Protein AF-A0A963SB09-F1 (afdb_monomer_lite)

Structure (mmCIF, N/CA/C/O backbone):
data_AF-A0A963SB09-F1
#
_entry.id   AF-A0A963SB09-F1
#
loop_
_atom_site.group_PDB
_atom_site.id
_atom_site.type_symbol
_atom_site.label_atom_id
_atom_site.label_alt_id
_atom_site.label_comp_id
_atom_site.label_asym_id
_atom_site.label_entity_id
_atom_site.label_seq_id
_atom_site.pdbx_PDB_ins_code
_atom_site.Cartn_x
_atom_site.Cartn_y
_atom_site.Cartn_z
_atom_site.occupancy
_atom_site.B_iso_or_equiv
_atom_site.auth_seq_id
_atom_site.auth_comp_id
_atom_site.auth_asym_id
_atom_site.auth_atom_id
_atom_site.pdbx_PDB_model_num
ATOM 1 N N . ALA A 1 1 ? -15.519 -1.818 43.290 1.00 58.97 1 ALA A N 1
ATOM 2 C CA . ALA A 1 1 ? -15.057 -3.223 43.322 1.00 58.97 1 ALA A CA 1
ATOM 3 C C . ALA A 1 1 ? -13.764 -3.371 44.117 1.00 58.97 1 ALA A C 1
ATOM 5 O O . ALA A 1 1 ? -13.797 -4.010 45.151 1.00 58.97 1 ALA A O 1
ATOM 6 N N . ILE A 1 2 ? -12.653 -2.736 43.715 1.00 66.81 2 ILE A N 1
ATOM 7 C CA . ILE A 1 2 ? -11.372 -2.906 44.425 1.00 66.81 2 ILE A CA 1
ATOM 8 C C . ILE A 1 2 ? -11.338 -2.349 45.852 1.00 66.81 2 ILE A C 1
ATOM 10 O O . ILE A 1 2 ? -10.462 -2.767 46.588 1.00 66.81 2 ILE A O 1
ATOM 14 N N . GLY A 1 3 ? -12.242 -1.444 46.251 1.00 62.19 3 GLY A N 1
ATOM 15 C CA . GLY A 1 3 ? -12.252 -0.810 47.581 1.00 62.19 3 GLY A CA 1
ATOM 16 C C . GLY A 1 3 ? -12.541 -1.748 48.763 1.00 62.19 3 GLY A C 1
ATOM 17 O O . GLY A 1 3 ? -12.260 -1.387 49.898 1.00 62.19 3 GLY A O 1
ATOM 18 N N . MET A 1 4 ? -13.065 -2.957 48.523 1.00 67.88 4 MET A N 1
ATOM 19 C CA . MET A 1 4 ? -13.350 -3.961 49.559 1.00 67.88 4 MET A CA 1
ATOM 20 C C . MET A 1 4 ? -13.086 -5.379 49.037 1.00 67.88 4 MET A C 1
ATOM 22 O O . MET A 1 4 ? -13.204 -5.629 47.840 1.00 67.88 4 MET A O 1
ATOM 26 N N . GLY A 1 5 ? -12.761 -6.318 49.932 1.00 62.09 5 GLY A N 1
ATOM 27 C CA . GLY A 1 5 ? -12.819 -7.762 49.649 1.00 62.09 5 GLY A CA 1
ATOM 28 C C . GLY A 1 5 ? -11.658 -8.372 48.852 1.00 62.09 5 GLY A C 1
ATOM 29 O O . GLY A 1 5 ? -11.737 -9.538 48.486 1.00 62.09 5 GLY A O 1
ATOM 30 N N . LEU A 1 6 ? -10.582 -7.624 48.588 1.00 73.31 6 LEU A N 1
ATOM 31 C CA . LEU A 1 6 ? -9.381 -8.129 47.904 1.00 73.31 6 LEU A CA 1
ATOM 32 C C . LEU A 1 6 ? -8.111 -7.698 48.652 1.00 73.31 6 LEU A C 1
ATOM 34 O O . LEU A 1 6 ? -8.047 -6.578 49.149 1.00 73.31 6 LEU A O 1
ATOM 38 N N . ASN A 1 7 ? -7.081 -8.539 48.702 1.00 74.19 7 ASN A N 1
ATOM 39 C CA . ASN A 1 7 ? -5.753 -8.120 49.159 1.00 74.19 7 ASN A CA 1
ATOM 40 C C . ASN A 1 7 ? -4.915 -7.768 47.930 1.00 74.19 7 ASN A C 1
ATOM 42 O O . ASN A 1 7 ? -4.530 -8.654 47.173 1.00 74.19 7 ASN A O 1
ATOM 46 N N . LEU A 1 8 ? -4.681 -6.473 47.711 1.00 78.62 8 LEU A N 1
ATOM 47 C CA . LEU A 1 8 ? -3.949 -5.954 46.554 1.00 78.62 8 LEU A CA 1
ATOM 48 C C . LEU A 1 8 ? -2.686 -5.228 47.022 1.00 78.62 8 LEU A C 1
ATOM 50 O O . LEU A 1 8 ? -2.721 -4.523 48.027 1.00 78.62 8 LEU A O 1
ATOM 54 N N . ASP A 1 9 ? -1.585 -5.393 46.287 1.00 82.44 9 ASP A N 1
ATOM 55 C CA . ASP A 1 9 ? -0.346 -4.642 46.511 1.00 82.44 9 ASP A CA 1
ATOM 56 C C . ASP A 1 9 ? -0.323 -3.402 45.614 1.00 82.44 9 ASP A C 1
ATOM 58 O O . ASP A 1 9 ? 0.076 -3.475 44.451 1.00 82.44 9 ASP A O 1
ATOM 62 N N . VAL A 1 10 ? -0.828 -2.276 46.122 1.00 86.69 10 VAL A N 1
ATOM 63 C CA . VAL A 1 10 ? -0.976 -1.040 45.345 1.00 86.69 10 VAL A CA 1
ATOM 64 C C . VAL A 1 10 ? -0.197 0.076 46.024 1.00 86.69 10 VAL A C 1
ATOM 66 O O . VAL A 1 10 ? -0.412 0.369 47.192 1.00 86.69 10 VAL A O 1
ATOM 69 N N . THR A 1 11 ? 0.707 0.724 45.293 1.00 89.44 11 THR A N 1
ATOM 70 C CA . THR A 1 11 ? 1.487 1.872 45.792 1.00 89.44 11 THR A CA 1
ATOM 71 C C . THR A 1 11 ? 0.850 3.214 45.442 1.00 89.44 11 THR A C 1
ATOM 73 O O . THR A 1 11 ? 1.026 4.190 46.168 1.00 89.44 11 THR A O 1
ATOM 76 N N . HIS A 1 12 ? 0.101 3.264 44.340 1.00 89.88 12 HIS A N 1
ATOM 77 C CA . HIS A 1 12 ? -0.548 4.471 43.853 1.00 89.88 12 HIS A CA 1
ATOM 78 C C . HIS A 1 12 ? -1.942 4.175 43.297 1.00 89.88 12 HIS A C 1
ATOM 80 O O . HIS A 1 12 ? -2.119 3.219 42.538 1.00 89.88 12 HIS A O 1
ATOM 86 N N . VAL A 1 13 ? -2.913 5.025 43.624 1.00 89.50 13 VAL A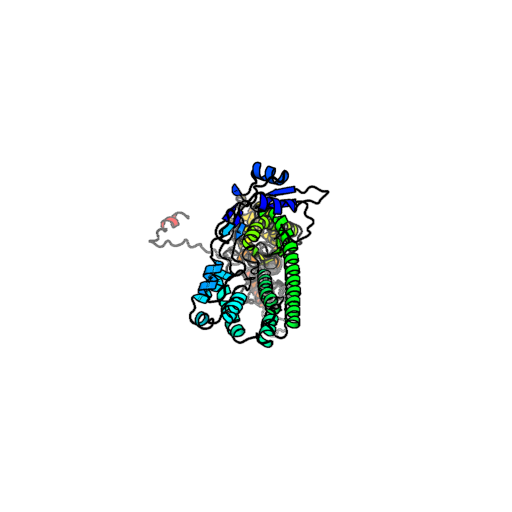 N 1
ATOM 87 C CA . VAL A 1 13 ? -4.273 4.977 43.073 1.00 89.50 13 VAL A CA 1
ATOM 88 C C . VAL A 1 13 ? -4.548 6.240 42.259 1.00 89.50 13 VAL A C 1
ATOM 90 O O . VAL A 1 13 ? -4.596 7.341 42.797 1.00 89.50 13 VAL A O 1
ATOM 93 N N . ALA A 1 14 ? -4.786 6.067 40.958 1.00 88.69 14 ALA A N 1
ATOM 94 C CA . ALA A 1 14 ? -5.146 7.158 40.058 1.00 88.69 14 ALA A CA 1
ATOM 95 C C . ALA A 1 14 ? -6.636 7.099 39.687 1.00 88.69 14 ALA A C 1
ATOM 97 O O . ALA A 1 14 ? -7.104 6.118 39.101 1.00 88.69 14 ALA A O 1
ATOM 98 N N . PHE A 1 15 ? -7.379 8.161 39.989 1.00 86.69 15 PHE A N 1
ATOM 99 C CA . PHE A 1 15 ? -8.785 8.306 39.630 1.00 86.69 15 PHE A CA 1
ATOM 100 C C . PHE A 1 15 ? -8.912 8.802 38.185 1.00 86.69 15 PHE A C 1
ATOM 102 O O . PHE A 1 15 ? -8.412 9.867 37.824 1.00 86.69 15 PHE A O 1
ATOM 109 N N . ALA A 1 16 ? -9.614 8.036 37.345 1.00 82.31 16 ALA A N 1
ATOM 110 C CA . ALA A 1 16 ? -9.947 8.451 35.978 1.00 82.31 16 ALA A CA 1
ATOM 111 C C . ALA A 1 16 ? -11.103 9.468 35.921 1.00 82.31 16 ALA A C 1
ATOM 113 O O . ALA A 1 16 ? -11.292 10.142 34.912 1.00 82.31 16 ALA A O 1
ATOM 114 N N . GLY A 1 17 ? -11.876 9.570 37.001 1.00 84.25 17 GLY A N 1
ATOM 115 C CA . GLY A 1 17 ? -12.938 10.546 37.191 1.00 84.25 17 GLY A CA 1
ATOM 116 C C . GLY A 1 17 ? -13.456 10.486 38.625 1.00 84.25 17 GLY A C 1
ATOM 117 O O . GLY A 1 17 ? -13.373 9.441 39.272 1.00 84.25 17 GLY A O 1
ATOM 118 N N . LEU A 1 18 ? -13.990 11.607 39.109 1.00 86.81 18 LEU A N 1
ATOM 119 C CA . LEU A 1 18 ? -14.517 11.756 40.471 1.00 86.81 18 LEU A CA 1
ATOM 120 C C . LEU A 1 18 ? -16.047 11.711 40.527 1.00 86.81 18 LEU A C 1
ATOM 122 O O . LEU A 1 18 ? -16.639 12.001 41.561 1.00 86.81 18 LEU A O 1
ATOM 126 N N . SER A 1 19 ? -16.688 11.313 39.430 1.00 86.88 19 SER A N 1
ATOM 127 C CA . SER A 1 19 ? -18.138 11.196 39.319 1.00 86.88 19 SER A CA 1
ATOM 128 C C . SER A 1 19 ? -18.542 9.775 38.956 1.00 86.88 19 SER A C 1
ATOM 130 O O . SER A 1 19 ? -17.893 9.123 38.139 1.00 86.88 19 SER A O 1
ATOM 132 N N . LYS A 1 20 ? -19.651 9.309 39.528 1.00 85.44 20 LYS A N 1
ATOM 133 C CA . LYS A 1 20 ? -20.258 8.009 39.245 1.00 85.44 20 LYS A CA 1
ATOM 134 C C . LYS A 1 20 ? -21.736 8.144 38.903 1.00 85.44 20 LYS A C 1
ATOM 136 O O . LYS A 1 20 ? -22.393 9.110 39.283 1.00 85.44 20 LYS A O 1
ATOM 141 N N . PHE A 1 21 ? -22.249 7.160 38.179 1.00 81.19 21 PHE A N 1
ATOM 142 C CA . PHE A 1 21 ? -23.673 7.003 37.925 1.00 81.19 21 PHE A CA 1
ATOM 143 C C . PHE A 1 21 ? -24.242 6.000 38.931 1.00 81.19 21 PHE A C 1
ATOM 145 O O . PHE A 1 21 ? -23.836 4.843 38.932 1.00 81.19 21 PHE A O 1
ATOM 152 N N . ASP A 1 22 ? -25.170 6.440 39.780 1.00 76.88 22 ASP A N 1
ATOM 153 C CA . ASP A 1 22 ? -25.808 5.590 40.803 1.00 76.88 22 ASP A CA 1
ATOM 154 C C . ASP A 1 22 ? -27.119 4.948 40.297 1.00 76.88 22 ASP A C 1
ATOM 156 O O . ASP A 1 22 ? -28.017 4.649 41.077 1.00 76.88 22 ASP A O 1
ATOM 160 N N . GLY A 1 23 ? -27.286 4.797 38.980 1.00 68.44 23 GLY A N 1
ATOM 161 C CA . GLY A 1 23 ? -28.506 4.254 38.364 1.00 68.44 23 GLY A CA 1
ATOM 162 C C . GLY A 1 23 ? -29.555 5.308 37.986 1.00 68.44 23 GLY A C 1
ATOM 163 O O . GLY A 1 23 ? -30.304 5.097 37.039 1.00 68.44 23 GLY A O 1
ATOM 164 N N . VAL A 1 24 ? -29.575 6.462 38.665 1.00 72.12 24 VAL A N 1
ATOM 165 C CA . VAL A 1 24 ? -30.545 7.550 38.402 1.00 72.12 24 VAL A CA 1
ATOM 166 C C . VAL A 1 24 ? -29.882 8.787 37.802 1.00 72.12 24 VAL A C 1
ATOM 168 O O . VAL A 1 24 ? -30.371 9.366 36.836 1.00 72.12 24 VAL A O 1
ATOM 171 N N . ARG A 1 25 ? -28.756 9.219 38.374 1.00 80.50 25 ARG A N 1
ATOM 172 C CA . ARG A 1 25 ? -28.029 10.410 37.926 1.00 80.50 25 ARG A CA 1
ATOM 173 C C . ARG A 1 25 ? -26.532 10.234 38.084 1.00 80.50 25 ARG A C 1
ATOM 175 O O . ARG A 1 25 ? -26.067 9.451 38.914 1.00 80.50 25 ARG A O 1
ATOM 182 N N . GLN A 1 26 ? -25.792 11.009 37.305 1.00 81.50 26 GLN A N 1
ATOM 183 C CA . GLN A 1 26 ? -24.354 11.143 37.461 1.00 81.50 26 GLN A CA 1
ATOM 184 C C . GLN A 1 26 ? -24.071 12.170 38.565 1.00 81.50 26 GLN A C 1
ATOM 186 O O . GLN A 1 26 ? -24.559 13.296 38.499 1.00 81.50 26 GLN A O 1
ATOM 191 N N . ARG A 1 27 ? -23.330 11.775 39.604 1.00 89.06 27 ARG A N 1
ATOM 192 C CA . ARG A 1 27 ? -22.948 12.644 40.726 1.00 89.06 27 ARG A CA 1
ATOM 193 C C . ARG A 1 27 ? -21.481 12.471 41.100 1.00 89.06 27 ARG A C 1
ATOM 195 O O . ARG A 1 27 ? -20.908 11.416 40.838 1.00 89.06 27 ARG A O 1
ATOM 202 N N . ARG A 1 28 ? -20.905 13.468 41.774 1.00 89.19 28 ARG A N 1
ATOM 203 C CA . ARG A 1 28 ? -19.567 13.377 42.374 1.00 89.19 28 ARG A CA 1
ATOM 204 C C . ARG A 1 28 ? -19.546 12.335 43.504 1.00 89.19 28 ARG A C 1
ATOM 206 O O . ARG A 1 28 ? -20.562 12.115 44.177 1.00 89.19 28 ARG A O 1
ATOM 213 N N . LEU A 1 29 ? -18.412 11.665 43.676 1.00 90.56 29 LEU A N 1
ATOM 214 C CA . LEU A 1 29 ? -18.147 10.761 44.794 1.00 90.56 29 LEU A CA 1
ATOM 215 C C . LEU A 1 29 ? -18.161 11.542 46.114 1.00 90.56 29 LEU A C 1
ATOM 217 O O . LEU A 1 29 ? -17.825 12.722 46.146 1.00 90.56 29 LEU A O 1
ATOM 221 N N . THR A 1 30 ? -18.558 10.895 47.206 1.00 90.06 30 THR A N 1
ATOM 222 C CA . THR A 1 30 ? -18.387 11.478 48.544 1.00 90.06 30 THR A CA 1
ATOM 223 C C . THR A 1 30 ? -16.936 11.315 49.012 1.00 90.06 30 THR A C 1
ATOM 225 O O . THR A 1 30 ? -16.268 10.369 48.585 1.00 90.06 30 THR A O 1
ATOM 228 N N . PRO A 1 31 ? -16.450 12.144 49.956 1.00 91.56 31 PRO A N 1
ATOM 229 C CA . PRO A 1 31 ? -15.116 11.970 50.536 1.00 91.56 31 PRO A CA 1
ATOM 230 C C . PRO A 1 31 ? -14.886 10.571 51.124 1.00 91.56 31 PRO A C 1
ATOM 232 O O . PRO A 1 31 ? -13.805 10.012 50.986 1.00 91.56 31 PRO A O 1
ATOM 235 N N . SER A 1 32 ? -15.920 9.952 51.704 1.00 90.56 32 SER A N 1
ATOM 236 C CA . SER A 1 32 ? -15.855 8.575 52.212 1.00 90.56 32 SER A CA 1
ATOM 237 C C . SER A 1 32 ? -15.683 7.526 51.104 1.00 90.56 32 SER A C 1
ATOM 239 O O . SER A 1 32 ? -14.899 6.591 51.258 1.00 90.56 32 SER A O 1
ATOM 241 N N . GLU A 1 33 ? -16.373 7.682 49.969 1.00 90.56 33 GLU A N 1
ATOM 242 C CA . GLU A 1 33 ? -16.219 6.813 48.794 1.00 90.56 33 GLU A CA 1
ATOM 243 C C . GLU A 1 33 ? -14.823 6.974 48.174 1.00 90.56 33 GLU A C 1
ATOM 245 O O . GLU A 1 33 ? -14.182 5.984 47.813 1.00 90.56 33 GLU A O 1
ATOM 250 N N . MET A 1 34 ? -14.333 8.215 48.083 1.00 91.62 34 MET A N 1
ATOM 251 C CA . MET A 1 34 ? -12.982 8.518 47.610 1.00 91.62 34 MET A CA 1
ATOM 252 C C . MET A 1 34 ? -11.924 7.912 48.534 1.00 91.62 34 MET A C 1
ATOM 254 O O . MET A 1 34 ? -11.036 7.216 48.049 1.00 91.62 34 MET A O 1
ATOM 258 N N . ALA A 1 35 ? -12.054 8.087 49.852 1.00 90.44 35 ALA A N 1
ATOM 259 C CA . ALA A 1 35 ? -11.128 7.541 50.841 1.00 90.44 35 ALA A CA 1
ATOM 260 C C . ALA A 1 35 ? -11.069 6.011 50.807 1.00 90.44 35 ALA A C 1
ATOM 262 O O . ALA A 1 35 ? -9.986 5.434 50.863 1.00 90.44 35 ALA A O 1
ATOM 263 N N . GLN A 1 36 ? -12.208 5.335 50.629 1.00 90.00 36 GLN A N 1
ATOM 264 C CA . GLN A 1 36 ? -12.240 3.875 50.511 1.00 90.00 36 GLN A CA 1
ATOM 265 C C . GLN A 1 36 ? -11.454 3.359 49.292 1.00 90.00 36 GLN A C 1
ATOM 267 O O . GLN A 1 36 ? -10.906 2.255 49.322 1.00 90.00 36 GLN A O 1
ATOM 272 N N . ILE A 1 37 ? -11.407 4.135 48.207 1.00 90.12 37 ILE A N 1
ATOM 273 C CA . ILE A 1 37 ? -10.662 3.792 46.991 1.00 90.12 37 ILE A CA 1
ATOM 274 C C . ILE A 1 37 ? -9.191 4.214 47.122 1.00 90.12 37 ILE A C 1
ATOM 276 O O . ILE A 1 37 ? -8.306 3.416 46.822 1.00 90.12 37 ILE A O 1
ATOM 280 N N . ALA A 1 38 ? -8.928 5.435 47.595 1.00 90.06 38 ALA A N 1
ATOM 281 C CA . ALA A 1 38 ? -7.590 5.994 47.772 1.00 90.06 38 ALA A CA 1
ATOM 282 C C . ALA A 1 38 ? -6.776 5.217 48.815 1.00 90.06 38 ALA A C 1
ATOM 284 O O . ALA A 1 38 ? -5.630 4.865 48.552 1.00 90.06 38 ALA A O 1
ATOM 285 N N . GLY A 1 39 ? -7.396 4.829 49.933 1.00 88.00 39 GLY A N 1
ATOM 286 C CA . GLY A 1 39 ? -6.781 4.037 51.005 1.00 88.00 39 GLY A CA 1
ATOM 287 C C . GLY A 1 39 ? -6.417 2.601 50.614 1.00 88.00 39 GLY A C 1
ATOM 288 O O . GLY A 1 39 ? -5.949 1.827 51.444 1.00 88.00 39 GLY A O 1
ATOM 289 N N . ARG A 1 40 ? -6.634 2.208 49.352 1.00 88.75 40 ARG A N 1
ATOM 290 C CA . ARG A 1 40 ? -6.074 0.969 48.792 1.00 88.75 40 ARG A CA 1
ATOM 291 C C . ARG A 1 40 ? -4.612 1.134 48.398 1.00 88.75 40 ARG A C 1
ATOM 293 O O . ARG A 1 40 ? -3.938 0.121 48.248 1.00 88.75 40 ARG A O 1
ATOM 300 N N . ALA A 1 41 ? -4.143 2.371 48.223 1.00 88.88 41 ALA A N 1
ATOM 301 C CA . ALA A 1 41 ? -2.733 2.681 48.072 1.00 88.88 41 ALA A CA 1
ATOM 302 C C . ALA A 1 41 ? -2.031 2.617 49.432 1.00 88.88 41 ALA A C 1
ATOM 304 O O . ALA A 1 41 ? -2.482 3.216 50.404 1.00 88.88 41 ALA A O 1
ATOM 305 N N . GLY A 1 42 ? -0.880 1.956 49.465 1.00 84.88 42 GLY A N 1
ATOM 306 C CA . GLY A 1 42 ? -0.049 1.833 50.654 1.00 84.88 42 GLY A CA 1
ATOM 307 C C . GLY A 1 42 ? -0.280 0.538 51.427 1.00 84.88 42 GLY A C 1
ATOM 308 O O . GLY A 1 42 ? -1.094 -0.321 51.086 1.00 84.88 42 GLY A O 1
ATOM 309 N N . ARG A 1 43 ? 0.516 0.368 52.477 1.00 79.88 43 ARG A N 1
ATOM 310 C CA . ARG A 1 43 ? 0.484 -0.750 53.425 1.00 79.88 43 ARG A CA 1
ATOM 311 C C . ARG A 1 43 ? 0.696 -0.187 54.823 1.00 79.88 43 ARG A C 1
ATOM 313 O O . ARG A 1 43 ? 1.183 0.924 54.968 1.00 79.88 43 ARG A O 1
ATOM 320 N N . HIS A 1 44 ? 0.442 -0.992 55.853 1.00 76.94 44 HIS A N 1
ATOM 321 C CA . HIS A 1 44 ? 0.590 -0.575 57.254 1.00 76.94 44 HIS A CA 1
ATOM 322 C C . HIS A 1 44 ? 1.923 0.138 57.586 1.00 76.94 44 HIS A C 1
ATOM 324 O O . HIS A 1 44 ? 1.958 0.947 58.501 1.00 76.94 44 HIS A O 1
ATOM 330 N N . GLN A 1 45 ? 3.005 -0.146 56.846 1.00 81.56 45 GLN A N 1
ATOM 331 C CA . GLN A 1 45 ? 4.337 0.448 57.042 1.00 81.56 45 GLN A CA 1
ATOM 332 C C . GLN A 1 45 ? 4.838 1.304 55.864 1.00 81.56 45 GLN A C 1
ATOM 334 O O . GLN A 1 45 ? 5.994 1.721 55.864 1.00 81.56 45 GLN A O 1
ATOM 339 N N . ARG A 1 46 ? 4.041 1.485 54.808 1.00 83.88 46 ARG A N 1
ATOM 340 C CA . ARG A 1 46 ? 4.451 2.238 53.616 1.00 83.88 46 ARG A CA 1
ATOM 341 C C . ARG A 1 46 ? 3.294 3.083 53.138 1.00 83.88 46 ARG A C 1
ATOM 343 O O . ARG A 1 46 ? 2.293 2.526 52.687 1.00 83.88 46 ARG A O 1
ATOM 350 N N . ASP A 1 47 ? 3.478 4.390 53.175 1.00 85.94 47 ASP A N 1
ATOM 351 C CA . ASP A 1 47 ? 2.469 5.311 52.683 1.00 85.94 47 ASP A CA 1
ATOM 352 C C . ASP A 1 47 ? 2.231 5.096 51.186 1.00 85.94 47 ASP A C 1
ATOM 354 O O . ASP A 1 47 ? 3.148 4.825 50.401 1.00 85.94 47 ASP A O 1
ATOM 358 N N . GLY A 1 48 ? 0.959 5.156 50.812 1.00 89.06 48 GLY A N 1
ATOM 359 C CA . GLY A 1 48 ? 0.523 5.177 49.427 1.00 89.06 48 GLY A CA 1
ATOM 360 C C . GLY A 1 48 ? 0.351 6.604 48.937 1.00 89.06 48 GLY A C 1
ATOM 361 O O . GLY A 1 48 ? 0.344 7.554 49.711 1.00 89.06 48 GLY A O 1
ATOM 362 N N . THR A 1 49 ? 0.164 6.755 47.633 1.00 92.12 49 THR A N 1
ATOM 363 C CA . THR A 1 49 ? -0.210 8.045 47.040 1.00 92.12 49 THR A CA 1
ATOM 364 C C . THR A 1 49 ? -1.500 7.901 46.246 1.00 92.12 49 THR A C 1
ATOM 366 O O . THR A 1 49 ? -1.809 6.826 45.725 1.00 92.12 49 THR A O 1
ATOM 369 N N . PHE A 1 50 ? -2.255 8.985 46.118 1.00 91.50 50 PHE A N 1
ATOM 370 C CA . PHE A 1 50 ? -3.432 9.031 45.261 1.00 91.50 50 PHE A CA 1
ATOM 371 C C . PHE A 1 50 ? -3.451 10.320 44.445 1.00 91.50 50 PHE A C 1
ATOM 373 O O . PHE A 1 50 ? -2.791 11.297 44.786 1.00 91.50 50 PHE A O 1
ATOM 380 N N . GLY A 1 51 ? -4.163 10.304 43.325 1.00 88.69 51 GLY A N 1
ATOM 381 C CA . GLY A 1 51 ? -4.280 11.469 42.454 1.00 88.69 51 GLY A CA 1
ATOM 382 C C . GLY A 1 51 ? -5.254 11.238 41.310 1.00 88.69 51 GLY A C 1
ATOM 383 O O . GLY A 1 51 ? -5.922 10.205 41.245 1.00 88.69 51 GLY A O 1
ATOM 384 N N . THR A 1 52 ? -5.346 12.196 40.395 1.00 85.12 52 THR A N 1
ATOM 385 C CA . THR A 1 52 ? -6.219 12.132 39.213 1.00 85.12 52 THR A CA 1
ATOM 386 C C . THR A 1 52 ? -5.386 11.974 37.941 1.00 85.12 52 THR A C 1
ATOM 388 O O . THR A 1 52 ? -4.204 12.319 37.901 1.00 85.12 52 THR A O 1
ATOM 391 N N . LEU A 1 53 ? -5.966 11.390 36.890 1.00 76.06 53 LEU A N 1
ATOM 392 C CA . LEU A 1 53 ? -5.294 11.285 35.589 1.00 76.06 53 LEU A CA 1
ATOM 393 C C . LEU A 1 53 ? -5.323 12.636 34.854 1.00 76.06 53 LEU A C 1
ATOM 395 O O . LEU A 1 53 ? -6.387 13.229 34.683 1.00 76.06 53 LEU A O 1
ATOM 399 N N . THR A 1 54 ? -4.168 13.092 34.362 1.00 58.66 54 THR A N 1
ATOM 400 C CA . THR A 1 54 ? -4.044 14.330 33.578 1.00 58.66 54 THR A CA 1
ATOM 401 C C . THR A 1 54 ? -4.653 14.183 32.172 1.00 58.66 54 THR A C 1
ATOM 403 O O . THR A 1 54 ? -4.575 13.120 31.556 1.00 58.66 54 THR A O 1
ATOM 406 N N . GLY A 1 55 ? -5.254 15.259 31.639 1.00 51.59 55 GLY A N 1
ATOM 407 C CA . GLY A 1 55 ? -5.684 15.341 30.230 1.00 51.59 55 GLY A CA 1
ATOM 408 C C . GLY A 1 55 ? -7.159 15.036 29.919 1.00 51.59 55 GLY A C 1
ATOM 409 O O . GLY A 1 55 ? -7.512 14.909 28.750 1.00 51.59 55 GLY A O 1
ATOM 410 N N . SER A 1 56 ? -8.044 14.943 30.916 1.00 49.22 56 SER A N 1
ATOM 411 C CA . SER A 1 56 ? -9.487 14.700 30.712 1.00 49.22 56 SER A CA 1
ATOM 412 C C . SER A 1 56 ? -10.327 15.964 30.442 1.00 49.22 56 SER A C 1
ATOM 414 O O . SER A 1 56 ? -11.525 15.852 30.178 1.00 49.22 56 SER A O 1
ATOM 416 N N . GLY A 1 57 ? -9.719 17.159 30.456 1.00 44.69 57 GLY A N 1
ATOM 417 C CA . GLY A 1 57 ? -10.299 18.407 29.928 1.00 44.69 57 GLY A CA 1
ATOM 418 C C . GLY A 1 57 ? -11.596 18.896 30.590 1.00 44.69 57 GLY A C 1
ATOM 419 O O . GLY A 1 57 ? -12.273 19.753 30.028 1.00 44.69 57 GLY A O 1
ATOM 420 N N . ARG A 1 58 ? -11.976 18.362 31.756 1.00 50.12 58 ARG A N 1
ATOM 421 C CA . ARG A 1 58 ? -13.171 18.772 32.507 1.00 50.12 58 ARG A CA 1
ATOM 422 C C . ARG A 1 58 ? -12.763 19.185 33.921 1.00 50.12 58 ARG A C 1
ATOM 424 O O . ARG A 1 58 ? -12.148 18.387 34.617 1.00 50.12 58 ARG A O 1
ATOM 431 N N . HIS A 1 59 ? -13.148 20.390 34.350 1.00 49.69 59 HIS A N 1
ATOM 432 C CA . HIS A 1 59 ? -12.901 20.918 35.706 1.00 49.69 59 HIS A CA 1
ATOM 433 C C . HIS A 1 59 ? -13.401 19.994 36.841 1.00 49.69 59 HIS A C 1
ATOM 435 O O . HIS A 1 59 ? -12.886 20.054 37.949 1.00 49.69 59 HIS A O 1
ATOM 441 N N . ASP A 1 60 ? -14.341 19.084 36.564 1.00 55.22 60 ASP A N 1
ATOM 442 C CA . ASP A 1 60 ? -14.860 18.096 37.527 1.00 55.22 60 ASP A CA 1
ATOM 443 C C . ASP A 1 60 ? -13.923 16.901 37.803 1.00 55.22 60 ASP A C 1
ATOM 445 O O . ASP A 1 60 ? -14.298 15.969 38.518 1.00 55.22 60 ASP A O 1
ATOM 449 N N . ALA A 1 61 ? -12.726 16.876 37.214 1.00 64.69 61 ALA A N 1
ATOM 450 C CA . ALA A 1 61 ? -11.798 15.752 37.320 1.00 64.69 61 ALA A CA 1
ATOM 451 C C . ALA A 1 61 ? -10.709 15.923 38.392 1.00 64.69 61 ALA A C 1
ATOM 453 O O . ALA A 1 61 ? -9.915 15.001 38.558 1.00 64.69 61 ALA A O 1
ATOM 454 N N . GLU A 1 62 ? -10.659 17.051 39.103 1.00 81.31 62 GLU A N 1
ATOM 455 C CA . GLU A 1 62 ? -9.631 17.354 40.109 1.00 81.31 62 GLU A CA 1
ATOM 456 C C . GLU A 1 62 ? -10.206 17.320 41.528 1.00 81.31 62 GLU A C 1
ATOM 458 O O . GLU A 1 62 ? -11.360 17.702 41.747 1.00 81.31 62 GLU A O 1
ATOM 463 N N . PHE A 1 63 ? -9.408 16.829 42.480 1.00 85.75 63 PHE A N 1
ATOM 464 C CA . PHE A 1 63 ? -9.746 16.890 43.901 1.00 85.75 63 PHE A CA 1
ATOM 465 C C . PHE A 1 63 ? -9.720 18.341 44.377 1.00 85.75 63 PHE A C 1
ATOM 467 O O . PHE A 1 63 ? -8.871 19.118 43.942 1.00 85.75 63 PHE A O 1
ATOM 474 N N . THR A 1 64 ? -10.619 18.697 45.288 1.00 89.44 64 THR A N 1
ATOM 475 C CA . THR A 1 64 ? -10.488 19.953 46.034 1.00 89.44 64 THR A CA 1
ATOM 476 C C . THR A 1 64 ? -9.504 19.777 47.189 1.00 89.44 64 THR A C 1
ATOM 478 O O . THR A 1 64 ? -9.343 18.673 47.714 1.00 89.44 64 THR A O 1
ATOM 481 N N . ASP A 1 65 ? -8.883 20.867 47.640 1.00 89.62 65 ASP A N 1
ATOM 482 C CA . ASP A 1 65 ? -7.974 20.835 48.797 1.00 89.62 65 ASP A CA 1
ATOM 483 C C . ASP A 1 65 ? -8.669 20.284 50.056 1.00 89.62 65 ASP A C 1
ATOM 485 O O . ASP A 1 65 ? -8.074 19.543 50.837 1.00 89.62 65 ASP A O 1
ATOM 489 N N . GLU A 1 66 ? -9.961 20.581 50.224 1.00 89.62 66 GLU A N 1
ATOM 490 C CA . GLU A 1 66 ? -10.781 20.050 51.318 1.00 89.62 66 GLU A CA 1
ATOM 491 C C . GLU A 1 66 ? -10.986 18.532 51.222 1.00 89.62 66 GLU A C 1
ATOM 493 O O . GLU A 1 66 ? -10.968 17.841 52.244 1.00 89.62 66 GLU A O 1
ATOM 498 N N . GLU A 1 67 ? -11.183 17.994 50.013 1.00 91.38 67 GLU A N 1
ATOM 499 C CA . GLU A 1 67 ? -11.310 16.552 49.786 1.00 91.38 67 GLU A CA 1
ATOM 500 C C . GLU A 1 67 ? -9.990 15.836 50.089 1.00 91.38 67 GLU A C 1
ATOM 502 O O . GLU A 1 67 ? -10.008 14.821 50.785 1.00 91.38 67 GLU A O 1
ATOM 507 N N . VAL A 1 68 ? -8.856 16.379 49.627 1.00 91.69 68 VAL A N 1
ATOM 508 C CA . VAL A 1 68 ? -7.517 15.836 49.919 1.00 91.69 68 VAL A CA 1
ATOM 509 C C . VAL A 1 68 ? -7.274 15.815 51.424 1.00 91.69 68 VAL A C 1
ATOM 511 O O . VAL A 1 68 ? -7.002 14.751 51.979 1.00 91.69 68 VAL A O 1
ATOM 514 N N . TYR A 1 69 ? -7.481 16.950 52.095 1.00 92.44 69 TYR A N 1
ATOM 515 C CA . TYR A 1 69 ? -7.323 17.062 53.542 1.00 92.44 69 TYR A CA 1
ATOM 516 C C . TYR A 1 69 ? -8.223 16.076 54.300 1.00 92.44 69 TYR A C 1
ATOM 518 O O . TYR A 1 69 ? -7.778 15.400 55.224 1.00 92.44 69 TYR A O 1
ATOM 526 N N . SER A 1 70 ? -9.489 15.944 53.893 1.00 92.38 70 SER A N 1
ATOM 527 C CA . SER A 1 70 ? -10.434 15.014 54.524 1.00 92.38 70 SER A CA 1
ATOM 528 C C . SER A 1 70 ? -10.005 13.551 54.379 1.00 92.38 70 SER A C 1
ATOM 530 O O . SER A 1 70 ? -10.205 12.763 55.304 1.00 92.38 70 SER A O 1
ATOM 532 N N . ILE A 1 71 ? -9.421 13.181 53.233 1.00 91.62 71 ILE A N 1
ATOM 533 C CA . ILE A 1 71 ? -8.922 11.826 52.967 1.00 91.62 71 ILE A CA 1
ATOM 534 C C . ILE A 1 71 ? -7.656 11.545 53.784 1.00 91.62 71 ILE A C 1
ATOM 536 O O . ILE A 1 71 ? -7.597 10.513 54.450 1.00 91.62 71 ILE A O 1
ATOM 540 N N . GLU A 1 72 ? -6.671 12.445 53.762 1.00 91.69 72 GLU A N 1
ATOM 541 C CA . GLU A 1 72 ? -5.398 12.276 54.477 1.00 91.69 72 GLU A CA 1
ATOM 542 C C . GLU A 1 72 ? -5.612 12.219 55.998 1.00 91.69 72 GLU A C 1
ATOM 544 O O . GLU A 1 72 ? -5.155 11.290 56.669 1.00 91.69 72 GLU A O 1
ATOM 549 N N . GLU A 1 73 ? -6.424 13.130 56.536 1.00 92.69 73 GLU A N 1
ATOM 550 C CA . GLU A 1 73 ? -6.705 13.235 57.974 1.00 92.69 73 GLU A CA 1
ATOM 551 C C . GLU A 1 73 ? -7.849 12.324 58.451 1.00 92.69 73 GLU A C 1
ATOM 553 O O . GLU A 1 73 ? -8.246 12.384 59.617 1.00 92.69 73 GLU A O 1
ATOM 558 N N . HIS A 1 74 ? -8.408 11.487 57.568 1.00 89.62 74 HIS A N 1
ATOM 559 C CA . HIS A 1 74 ? -9.513 10.567 57.870 1.00 89.62 74 HIS A CA 1
ATOM 560 C C . HIS A 1 74 ? -10.736 11.252 58.516 1.00 89.62 74 HIS A C 1
ATOM 562 O O . HIS A 1 74 ? -11.371 10.720 59.434 1.00 89.62 74 HIS A O 1
ATOM 568 N N . ARG A 1 75 ? -11.094 12.448 58.034 1.00 92.06 75 ARG A N 1
ATOM 569 C CA . ARG A 1 75 ? -12.209 13.253 58.554 1.00 92.06 75 ARG A CA 1
ATOM 570 C C . ARG A 1 75 ? -13.435 13.126 57.659 1.00 92.06 75 ARG A C 1
ATOM 572 O O . ARG A 1 75 ? -13.498 13.719 56.587 1.00 92.06 75 ARG A O 1
ATOM 579 N N . PHE A 1 76 ? -14.448 12.399 58.126 1.00 91.19 76 PHE A N 1
ATOM 580 C CA . PHE A 1 76 ? -15.682 12.166 57.370 1.00 91.19 76 PHE A CA 1
ATOM 581 C C . PHE A 1 76 ? -16.925 12.541 58.171 1.00 91.19 76 PHE A C 1
ATOM 583 O O . PHE A 1 76 ? -16.946 12.460 59.400 1.00 91.19 76 PHE A O 1
ATOM 590 N N . ALA A 1 77 ? -17.986 12.924 57.460 1.00 87.88 77 ALA A N 1
ATOM 591 C CA . ALA A 1 77 ? -19.280 13.169 58.079 1.00 87.88 77 ALA A CA 1
ATOM 592 C C . ALA A 1 77 ? -19.834 11.874 58.712 1.00 87.88 77 ALA A C 1
ATOM 594 O O . ALA A 1 77 ? -19.739 10.807 58.094 1.00 87.88 77 ALA A O 1
ATOM 595 N N . PRO A 1 78 ? -20.437 11.943 59.912 1.00 88.81 78 PRO A N 1
ATOM 596 C CA . PRO A 1 78 ? -21.058 10.783 60.537 1.00 88.81 78 PRO A CA 1
ATOM 597 C C . PRO A 1 78 ? -22.271 10.308 59.729 1.00 88.81 78 PRO A C 1
ATOM 599 O O . PRO A 1 78 ? -23.005 11.106 59.138 1.00 88.81 78 PRO A O 1
ATOM 602 N N . ILE A 1 79 ? -22.511 8.995 59.734 1.00 88.62 79 ILE A N 1
ATOM 603 C CA . ILE A 1 79 ? -23.713 8.407 59.136 1.00 88.62 79 ILE A CA 1
ATOM 604 C C . ILE A 1 79 ? -24.915 8.826 59.986 1.00 88.62 79 ILE A C 1
ATOM 606 O O . ILE A 1 79 ? -25.020 8.449 61.149 1.00 88.62 79 ILE A O 1
ATOM 610 N N . SER A 1 80 ? -25.814 9.620 59.405 1.00 88.38 80 SER A N 1
ATOM 611 C CA . SER A 1 80 ? -26.990 10.169 60.097 1.00 88.38 80 SER A CA 1
ATOM 612 C C . SER A 1 80 ? -28.284 9.406 59.819 1.00 88.38 80 SER A C 1
ATOM 614 O O . SER A 1 80 ? -29.274 9.613 60.519 1.00 88.38 80 SER A O 1
ATOM 616 N N . LYS A 1 81 ? -28.297 8.561 58.780 1.00 90.12 81 LYS A N 1
ATOM 617 C CA . LYS A 1 81 ? -29.477 7.820 58.327 1.00 90.12 81 LYS A CA 1
ATOM 618 C C . LYS A 1 81 ? -29.113 6.408 57.870 1.00 90.12 81 LYS A C 1
ATOM 620 O O . LYS A 1 81 ? -28.070 6.225 57.245 1.00 90.12 81 LYS A O 1
ATOM 625 N N . LEU A 1 82 ? -29.992 5.441 58.125 1.00 91.38 82 LEU A N 1
ATOM 626 C CA . LEU A 1 82 ? -29.896 4.066 57.627 1.00 91.38 82 LEU A CA 1
ATOM 627 C C . LEU A 1 82 ? -31.117 3.728 56.772 1.00 91.38 82 LEU A C 1
ATOM 629 O O . LEU A 1 82 ? -32.239 4.105 57.108 1.00 91.38 82 LEU A O 1
ATOM 633 N N . PHE A 1 83 ? -30.897 3.006 55.675 1.00 90.88 83 PHE A N 1
ATOM 634 C CA . PHE A 1 83 ? -31.992 2.461 54.880 1.00 90.88 83 PHE A CA 1
ATOM 635 C C . PHE A 1 83 ? -32.636 1.288 55.614 1.00 90.88 83 PHE A C 1
ATOM 637 O O . PHE A 1 83 ? -31.936 0.392 56.086 1.00 90.88 83 PHE A O 1
ATOM 644 N N . TRP A 1 84 ? -33.961 1.306 55.695 1.00 92.12 84 TRP A N 1
ATOM 645 C CA . TRP A 1 84 ? -34.758 0.304 56.382 1.00 92.12 84 TRP A CA 1
ATOM 646 C C . TRP A 1 84 ? -35.811 -0.292 55.447 1.00 92.12 84 TRP A C 1
ATOM 648 O O . TRP A 1 84 ? -36.351 0.397 54.579 1.00 92.12 84 TRP A O 1
ATOM 658 N N . ARG A 1 85 ? -36.076 -1.583 55.645 1.00 91.19 85 ARG A N 1
ATOM 659 C CA . ARG A 1 85 ? -37.179 -2.354 55.068 1.00 91.19 85 ARG A CA 1
ATOM 660 C C . ARG A 1 85 ? -37.602 -3.386 56.109 1.00 91.19 85 ARG A C 1
ATOM 662 O O . ARG A 1 85 ? -36.733 -3.866 56.844 1.00 91.19 85 ARG A O 1
ATOM 669 N N . ASP A 1 86 ? -38.882 -3.744 56.141 1.00 89.69 86 ASP A N 1
ATOM 670 C CA . ASP A 1 86 ? -39.368 -4.806 57.019 1.00 89.69 86 ASP A CA 1
ATOM 671 C C . ASP A 1 86 ? -38.619 -6.130 56.754 1.00 89.69 86 ASP A C 1
ATOM 673 O O . ASP A 1 86 ? -38.409 -6.544 55.605 1.00 89.69 86 ASP A O 1
ATOM 677 N N . ALA A 1 87 ? -38.151 -6.759 57.832 1.00 88.56 87 ALA A N 1
ATOM 678 C CA . ALA A 1 87 ? -37.412 -8.016 57.801 1.00 88.56 87 ALA A CA 1
ATOM 679 C C . ALA A 1 87 ? -38.340 -9.239 57.860 1.00 88.56 87 ALA A C 1
ATOM 681 O O . ALA A 1 87 ? -37.936 -10.322 57.426 1.00 88.56 87 ALA A O 1
ATOM 682 N N . GLU A 1 88 ? -39.565 -9.067 58.358 1.00 92.69 88 GLU A N 1
ATOM 683 C CA . GLU A 1 88 ? -40.543 -10.131 58.594 1.00 92.69 88 GLU A CA 1
ATOM 684 C C . GLU A 1 88 ? -41.901 -9.776 57.956 1.00 92.69 88 GLU A C 1
ATOM 686 O O . GLU A 1 88 ? -42.912 -9.693 58.654 1.00 92.69 88 GLU A O 1
ATOM 691 N N . PRO A 1 89 ? -41.957 -9.569 56.623 1.00 93.94 89 PRO A N 1
ATOM 692 C CA . PRO A 1 89 ? -43.200 -9.199 55.960 1.00 93.94 89 PRO A CA 1
ATOM 693 C C . PRO A 1 89 ? -44.225 -10.333 56.029 1.00 93.94 89 PRO A C 1
ATOM 695 O O . PRO A 1 89 ? -43.880 -11.521 56.013 1.00 93.94 89 PRO A O 1
ATOM 698 N N . ARG A 1 90 ? -45.507 -9.973 56.041 1.00 95.62 90 ARG A N 1
ATOM 699 C CA . ARG A 1 90 ? -46.600 -10.942 56.061 1.00 95.62 90 ARG A CA 1
ATOM 700 C C . ARG A 1 90 ? -46.871 -11.500 54.668 1.00 95.62 90 ARG A C 1
ATOM 702 O O . ARG A 1 90 ? -46.747 -10.818 53.653 1.00 95.62 90 ARG A O 1
ATOM 709 N N . PHE A 1 91 ? -47.292 -12.763 54.630 1.00 96.88 91 PHE A N 1
ATOM 710 C CA . PHE A 1 91 ? -47.526 -13.506 53.389 1.00 96.88 91 PHE A CA 1
ATOM 711 C C . PHE A 1 91 ? -49.009 -13.786 53.115 1.00 96.88 91 PHE A C 1
ATOM 713 O O . PHE A 1 91 ? -49.312 -14.659 52.313 1.00 96.88 91 PHE A O 1
ATOM 720 N N . ASP A 1 92 ? -49.947 -13.079 53.755 1.00 95.38 92 ASP A N 1
ATOM 721 C CA . ASP A 1 92 ? -51.392 -13.318 53.589 1.00 95.38 92 ASP A CA 1
ATOM 722 C C . ASP A 1 92 ? -51.860 -13.180 52.129 1.00 95.38 92 ASP A C 1
ATOM 724 O O . ASP A 1 92 ? -52.662 -13.976 51.641 1.00 95.38 92 ASP A O 1
ATOM 728 N N . SER A 1 93 ? -51.335 -12.177 51.422 1.00 95.62 93 SER A N 1
ATOM 729 C CA . SER A 1 93 ? -51.591 -11.909 50.005 1.00 95.62 93 SER A CA 1
ATOM 730 C C . SER A 1 93 ? -50.405 -11.166 49.380 1.00 95.62 93 SER A C 1
ATOM 732 O O . SER A 1 93 ? -49.554 -10.641 50.103 1.00 95.62 93 SER A O 1
ATOM 734 N N . ILE A 1 94 ? -50.345 -11.093 48.044 1.00 95.75 94 ILE A N 1
ATOM 735 C CA . ILE A 1 94 ? -49.315 -10.303 47.346 1.00 95.75 94 ILE A CA 1
ATOM 736 C C . ILE A 1 94 ? -49.401 -8.819 47.743 1.00 95.75 94 ILE A C 1
ATOM 738 O O . ILE A 1 94 ? -48.370 -8.205 48.006 1.00 95.75 94 ILE A O 1
ATOM 742 N N . ASP A 1 95 ? -50.611 -8.266 47.854 1.00 95.19 95 ASP A N 1
ATOM 743 C CA . ASP A 1 95 ? -50.817 -6.859 48.218 1.00 95.19 95 ASP A CA 1
ATOM 744 C C . ASP A 1 95 ? -50.317 -6.559 49.637 1.00 95.19 95 ASP A C 1
ATOM 746 O O . ASP A 1 95 ? -49.670 -5.539 49.867 1.00 95.19 95 ASP A O 1
ATOM 750 N N . THR A 1 96 ? -50.561 -7.470 50.588 1.00 95.62 96 THR A N 1
ATOM 751 C CA . THR A 1 96 ? -50.046 -7.352 51.964 1.00 95.62 96 THR A CA 1
ATOM 752 C C . THR A 1 96 ? -48.520 -7.378 51.989 1.00 95.62 96 THR A C 1
ATOM 754 O O . THR A 1 96 ? -47.908 -6.546 52.651 1.00 95.62 96 THR A O 1
ATOM 757 N N . LEU A 1 97 ? -47.907 -8.287 51.226 1.00 95.62 97 LEU A N 1
ATOM 758 C CA . LEU A 1 97 ? -46.454 -8.386 51.121 1.00 95.62 97 LEU A CA 1
ATOM 759 C C . LEU A 1 97 ? -45.839 -7.101 50.546 1.00 95.62 97 LEU A C 1
ATOM 761 O O . LEU A 1 97 ? -44.850 -6.607 51.081 1.00 95.62 97 LEU A O 1
ATOM 765 N N . ILE A 1 98 ? -46.412 -6.549 49.472 1.00 95.19 98 ILE A N 1
ATOM 766 C CA . ILE A 1 98 ? -45.935 -5.289 48.878 1.00 95.19 98 ILE A CA 1
ATOM 767 C C . ILE A 1 98 ? -46.067 -4.146 49.890 1.00 95.19 98 ILE A C 1
ATOM 769 O O . ILE A 1 98 ? -45.108 -3.401 50.081 1.00 95.19 98 ILE A O 1
ATOM 773 N N . ALA A 1 99 ? -47.206 -4.048 50.583 1.00 94.44 99 ALA A N 1
ATOM 774 C CA . ALA A 1 99 ? -47.443 -3.006 51.577 1.00 94.44 99 ALA A CA 1
ATOM 775 C C . ALA A 1 99 ? -46.439 -3.058 52.743 1.00 94.44 99 ALA A C 1
ATOM 777 O O . ALA A 1 99 ? -45.922 -2.017 53.142 1.00 94.44 99 ALA A O 1
ATOM 778 N N . ASP A 1 100 ? -46.123 -4.252 53.254 1.00 93.81 100 ASP A N 1
ATOM 779 C CA . ASP A 1 100 ? -45.141 -4.423 54.333 1.00 93.81 100 ASP A CA 1
ATOM 780 C C . ASP A 1 100 ? -43.716 -4.075 53.857 1.00 93.81 100 ASP A C 1
ATOM 782 O O . ASP A 1 100 ? -42.948 -3.433 54.572 1.00 93.81 100 ASP A O 1
ATOM 786 N N . LEU A 1 101 ? -43.359 -4.426 52.615 1.00 92.69 101 LEU A N 1
ATOM 787 C CA . LEU A 1 101 ? -42.049 -4.098 52.034 1.00 92.69 101 LEU A CA 1
ATOM 788 C C . LEU A 1 101 ? -41.873 -2.601 51.723 1.00 92.69 101 LEU A C 1
ATOM 790 O O . LEU A 1 101 ? -40.736 -2.127 51.681 1.00 92.69 101 LEU A O 1
ATOM 794 N N . GLU A 1 102 ? -42.966 -1.875 51.492 1.00 92.62 102 GLU A N 1
ATOM 795 C CA . GLU A 1 102 ? -42.989 -0.428 51.235 1.00 92.62 102 GLU A CA 1
ATOM 796 C C . GLU A 1 102 ? -43.285 0.404 52.492 1.00 92.62 102 GLU A C 1
ATOM 798 O O . GLU A 1 102 ? -43.343 1.637 52.418 1.00 92.62 102 GLU A O 1
ATOM 803 N N . ALA A 1 103 ? -43.455 -0.244 53.649 1.00 91.19 103 ALA A N 1
ATOM 804 C CA . ALA A 1 103 ? -43.773 0.436 54.892 1.00 91.19 103 ALA A CA 1
ATOM 805 C C . ALA A 1 103 ? -42.707 1.500 55.236 1.00 91.19 103 ALA A C 1
ATOM 807 O O . ALA A 1 103 ? -41.501 1.263 55.091 1.00 91.19 103 ALA A O 1
ATOM 808 N N . PRO A 1 104 ? -43.113 2.699 55.690 1.00 90.00 104 PRO A N 1
ATOM 809 C CA . PRO A 1 104 ? -42.171 3.682 56.198 1.00 90.00 104 PRO A CA 1
ATOM 810 C C . PRO A 1 104 ? -41.641 3.248 57.576 1.00 90.00 104 PRO A C 1
ATOM 812 O O . PRO A 1 104 ? -42.382 2.656 58.357 1.00 90.00 104 PRO A O 1
ATOM 815 N N . PRO A 1 105 ? -40.381 3.562 57.918 1.00 91.69 105 PRO A N 1
ATOM 816 C CA . PRO A 1 105 ? -39.858 3.272 59.245 1.00 91.69 105 PRO A CA 1
ATOM 817 C C . PRO A 1 105 ? -40.395 4.246 60.305 1.00 91.69 105 PRO A C 1
ATOM 819 O O . PRO A 1 105 ? -40.487 5.449 60.060 1.00 91.69 105 PRO A O 1
ATOM 822 N N . ASP A 1 106 ? -40.617 3.747 61.523 1.00 87.88 106 ASP A N 1
ATOM 823 C CA . ASP A 1 106 ? -41.134 4.546 62.650 1.00 87.88 106 ASP A CA 1
ATOM 824 C C . ASP A 1 106 ? -40.049 5.298 63.444 1.00 87.88 106 ASP A C 1
ATOM 826 O O . ASP A 1 106 ? -40.342 6.189 64.243 1.00 87.88 106 ASP A O 1
ATOM 830 N N . SER A 1 107 ? -38.774 4.933 63.268 1.00 90.19 107 SER A N 1
ATOM 831 C CA . SER A 1 107 ? -37.671 5.465 64.078 1.00 90.19 107 SER A CA 1
ATOM 832 C C . SER A 1 107 ? -36.964 6.657 63.421 1.00 90.19 107 SER A C 1
ATOM 834 O O . SER A 1 107 ? -36.546 6.562 62.261 1.00 90.19 107 SER A O 1
ATOM 836 N N . PRO A 1 108 ? -36.713 7.754 64.165 1.00 85.19 108 PRO A N 1
ATOM 837 C CA . PRO A 1 108 ? -35.863 8.844 63.699 1.00 85.19 108 PRO A CA 1
ATOM 838 C C . PRO A 1 108 ? -34.466 8.326 63.332 1.00 85.19 108 PRO A C 1
ATOM 840 O O . PRO A 1 108 ? -33.819 7.648 64.126 1.00 85.19 108 PRO A O 1
ATOM 843 N N . GLY A 1 109 ? -33.996 8.644 62.125 1.00 88.56 109 GLY A N 1
ATOM 844 C CA . GLY A 1 109 ? -32.712 8.154 61.603 1.00 88.56 109 GLY A CA 1
ATOM 845 C C . GLY A 1 109 ? -32.828 6.921 60.703 1.00 88.56 109 GLY A C 1
ATOM 846 O O . GLY A 1 109 ? -31.858 6.566 60.037 1.00 88.56 109 GLY A O 1
ATOM 847 N N . LEU A 1 110 ? -34.004 6.308 60.591 1.00 92.25 110 LEU A N 1
ATOM 848 C CA . LEU A 1 110 ? -34.288 5.354 59.526 1.00 92.25 110 LEU A CA 1
ATOM 849 C C . LEU A 1 110 ? -34.977 6.068 58.363 1.00 92.25 110 LEU A C 1
ATOM 851 O O . LEU A 1 110 ? -35.764 6.995 58.553 1.00 92.25 110 LEU A O 1
ATOM 855 N N . VAL A 1 111 ? -34.658 5.650 57.144 1.00 91.94 111 VAL A N 1
ATOM 856 C CA . VAL A 1 111 ? -35.344 6.100 55.933 1.00 91.94 111 VAL A CA 1
ATOM 857 C C . VAL A 1 111 ? -35.749 4.901 55.082 1.00 91.94 111 VAL A C 1
ATOM 859 O O . VAL A 1 111 ? -35.043 3.891 55.107 1.00 91.94 111 VAL A O 1
ATOM 862 N N . PRO A 1 112 ? -36.852 4.995 54.320 1.00 88.50 112 PRO A N 1
ATOM 863 C CA . PRO A 1 112 ? -37.253 3.926 53.414 1.00 88.50 112 PRO A CA 1
ATOM 864 C C . PRO A 1 112 ? -36.115 3.562 52.461 1.00 88.50 112 PRO A C 1
ATOM 866 O O . PRO A 1 112 ? -35.475 4.448 51.881 1.00 88.50 112 PRO A O 1
ATOM 869 N N . ALA A 1 113 ? -35.844 2.265 52.321 1.00 87.00 113 ALA A N 1
ATOM 870 C CA . ALA A 1 113 ? -34.903 1.777 51.326 1.00 87.00 113 ALA A CA 1
ATOM 871 C C . ALA A 1 113 ? -35.378 2.149 49.907 1.00 87.00 113 ALA A C 1
ATOM 873 O O . ALA A 1 113 ? -36.580 2.129 49.637 1.00 87.00 113 ALA A O 1
ATOM 874 N N . PRO A 1 114 ? -34.460 2.485 48.980 1.00 85.69 114 PRO A N 1
ATOM 875 C CA . PRO A 1 114 ? -34.825 2.622 47.575 1.00 85.69 114 PRO A CA 1
ATOM 876 C C . PRO A 1 114 ? -35.393 1.298 47.049 1.00 85.69 114 PRO A C 1
ATOM 878 O O . PRO A 1 114 ? -35.013 0.228 47.532 1.00 85.69 114 PRO A O 1
ATOM 881 N N . GLU A 1 115 ? -36.277 1.374 46.050 1.00 87.62 115 GLU A N 1
ATOM 882 C CA . GLU A 1 115 ? -36.911 0.186 45.473 1.00 87.62 115 GLU A CA 1
ATOM 883 C C . GLU A 1 115 ? -35.841 -0.791 44.966 1.00 87.62 115 GLU A C 1
ATOM 885 O O . GLU A 1 115 ? -35.078 -0.509 44.038 1.00 87.62 115 GLU A O 1
ATOM 890 N N . ALA A 1 116 ? -35.758 -1.938 45.636 1.00 89.69 116 ALA A N 1
ATOM 891 C CA . ALA A 1 116 ? -34.836 -3.000 45.291 1.00 89.69 116 ALA A CA 1
ATOM 892 C C . ALA A 1 116 ? -35.403 -3.854 44.148 1.00 89.69 116 ALA A C 1
ATOM 894 O O . ALA A 1 116 ? -36.612 -3.910 43.915 1.00 89.69 116 ALA A O 1
ATOM 895 N N . ILE A 1 117 ? -34.511 -4.548 43.436 1.00 91.56 117 ILE A N 1
ATOM 896 C CA . ILE A 1 117 ? -34.872 -5.366 42.270 1.00 91.56 117 ILE A CA 1
ATOM 897 C C . ILE A 1 117 ? -35.917 -6.440 42.600 1.00 91.56 117 ILE A C 1
ATOM 899 O O . ILE A 1 117 ? -36.754 -6.748 41.759 1.00 91.56 117 ILE A O 1
ATOM 903 N N . ASP A 1 118 ? -35.884 -6.981 43.819 1.00 94.00 118 ASP A N 1
ATOM 904 C CA . ASP A 1 118 ? -36.809 -8.012 44.283 1.00 94.00 118 ASP A CA 1
ATOM 905 C C . ASP A 1 118 ? -38.245 -7.476 44.394 1.00 94.00 118 ASP A C 1
ATOM 907 O O . ASP A 1 118 ? -39.170 -8.085 43.857 1.00 94.00 118 ASP A O 1
ATOM 911 N N . LEU A 1 119 ? -38.422 -6.301 45.005 1.00 94.25 119 LEU A N 1
ATOM 912 C CA . LEU A 1 119 ? -39.705 -5.602 45.099 1.00 94.25 119 LEU A CA 1
ATOM 913 C C . LEU A 1 119 ? -40.204 -5.137 43.722 1.00 94.25 119 LEU A C 1
ATOM 915 O O . LEU A 1 119 ? -41.375 -5.331 43.402 1.00 94.25 119 LEU A O 1
ATOM 919 N N . ALA A 1 120 ? -39.322 -4.587 42.883 1.00 94.81 120 ALA A N 1
ATOM 920 C CA . ALA A 1 120 ? -39.687 -4.160 41.531 1.00 94.81 120 ALA A CA 1
ATOM 921 C C . ALA A 1 120 ? -40.187 -5.338 40.673 1.00 94.81 120 ALA A C 1
ATOM 923 O O . ALA A 1 120 ? -41.188 -5.216 39.967 1.00 94.81 120 ALA A O 1
ATOM 924 N N . VAL A 1 121 ? -39.520 -6.497 40.753 1.00 96.19 121 VAL A N 1
ATOM 925 C CA . VAL A 1 121 ? -39.966 -7.725 40.079 1.00 96.19 121 VAL A CA 1
ATOM 926 C C . VAL A 1 121 ? -41.285 -8.224 40.662 1.00 96.19 121 VAL A C 1
ATOM 928 O O . VAL A 1 121 ? -42.178 -8.561 39.889 1.00 96.19 121 VAL A O 1
ATOM 931 N N . LEU A 1 122 ? -41.436 -8.238 41.990 1.00 96.25 122 LEU A N 1
ATOM 932 C CA . LEU A 1 122 ? -42.679 -8.649 42.645 1.00 96.25 122 LEU A CA 1
ATOM 933 C C . LEU A 1 122 ? -43.871 -7.822 42.146 1.00 96.25 122 LEU A C 1
ATOM 935 O O . LEU A 1 122 ? -44.850 -8.399 41.680 1.00 96.25 122 LEU A O 1
ATOM 939 N N . LYS A 1 123 ? -43.763 -6.488 42.177 1.00 95.75 123 LYS A N 1
ATOM 940 C CA . LYS A 1 123 ? -44.808 -5.568 41.699 1.00 95.75 123 LYS A CA 1
ATOM 941 C C . LYS A 1 123 ? -45.120 -5.801 40.224 1.00 95.75 123 LYS A C 1
ATOM 943 O O . LYS A 1 123 ? -46.279 -5.949 39.854 1.00 95.75 123 LYS A O 1
ATOM 948 N N . ARG A 1 124 ? -44.085 -5.939 39.389 1.00 95.50 124 ARG A N 1
ATOM 949 C CA . ARG A 1 124 ? -44.250 -6.174 37.950 1.00 95.50 124 ARG A CA 1
ATOM 950 C C . ARG A 1 124 ? -44.968 -7.485 37.628 1.00 95.50 124 ARG A C 1
ATOM 952 O O . ARG A 1 124 ? -45.757 -7.530 36.691 1.00 95.50 124 ARG A O 1
ATOM 959 N N . LEU A 1 125 ? -44.672 -8.556 38.364 1.00 95.56 125 LEU A N 1
ATOM 960 C CA . LEU A 1 125 ? -45.322 -9.853 38.170 1.00 95.56 125 LEU A CA 1
ATOM 961 C C . LEU A 1 125 ? -46.715 -9.917 38.809 1.00 95.56 125 LEU A C 1
ATOM 963 O O . LEU A 1 125 ? -47.553 -10.677 38.333 1.00 95.56 125 LEU A O 1
ATOM 967 N N . ALA A 1 126 ? -46.975 -9.118 39.847 1.00 94.56 126 ALA A N 1
ATOM 968 C CA . ALA A 1 126 ? -48.300 -8.967 40.445 1.00 94.56 126 ALA A CA 1
ATOM 969 C C . ALA A 1 126 ? -49.306 -8.306 39.485 1.00 94.56 126 ALA A C 1
ATOM 971 O O . ALA A 1 126 ? -50.496 -8.598 39.546 1.00 94.56 126 ALA A O 1
ATOM 972 N N . GLU A 1 127 ? -48.830 -7.455 38.571 1.00 94.44 127 GLU A N 1
ATOM 973 C CA . GLU A 1 127 ? -49.652 -6.841 37.520 1.00 94.44 127 GLU A CA 1
ATOM 974 C C . GLU A 1 127 ? -50.095 -7.828 36.427 1.00 94.44 127 GLU A C 1
ATOM 976 O O . GLU A 1 127 ? -51.020 -7.513 35.680 1.00 94.44 127 GLU A O 1
ATOM 981 N N . ASP A 1 128 ? -49.451 -8.995 36.297 1.00 94.06 128 ASP A N 1
ATOM 982 C CA . ASP A 1 128 ? -49.825 -10.025 35.323 1.00 94.06 128 ASP A CA 1
ATOM 983 C C . ASP A 1 128 ? -50.878 -10.975 35.926 1.00 94.06 128 ASP A C 1
ATOM 985 O O . ASP A 1 128 ? -50.535 -11.812 36.774 1.00 94.06 128 ASP A O 1
ATOM 989 N N . PRO A 1 129 ? -52.149 -10.929 35.468 1.00 91.31 129 PRO A N 1
ATOM 990 C CA . PRO A 1 129 ? -53.202 -11.782 36.010 1.00 91.31 129 PRO A CA 1
ATOM 991 C C . PRO A 1 129 ? -52.883 -13.274 35.871 1.00 91.31 129 PRO A C 1
ATOM 993 O O . PRO A 1 129 ? -53.227 -14.058 36.751 1.00 91.31 129 PRO A O 1
ATOM 996 N N . ALA A 1 130 ? -52.162 -13.677 34.814 1.00 91.56 130 ALA A N 1
ATOM 997 C CA . ALA A 1 130 ? -51.808 -15.076 34.578 1.00 91.56 130 ALA A CA 1
ATOM 998 C C . ALA A 1 130 ? -50.868 -15.642 35.656 1.00 91.56 130 ALA A C 1
ATOM 1000 O O . ALA A 1 130 ? -50.822 -16.859 35.853 1.00 91.56 130 ALA A O 1
ATOM 1001 N N . ILE A 1 131 ? -50.129 -14.775 36.355 1.00 92.81 131 ILE A N 1
ATOM 1002 C CA . ILE A 1 131 ? -49.253 -15.138 37.470 1.00 92.81 131 ILE A CA 1
ATOM 1003 C C . ILE A 1 131 ? -49.959 -14.876 38.797 1.00 92.81 131 ILE A C 1
ATOM 1005 O O . ILE A 1 131 ? -50.033 -15.795 39.616 1.00 92.81 131 ILE A O 1
ATOM 1009 N N . ALA A 1 132 ? -50.509 -13.677 38.998 1.00 91.31 132 ALA A N 1
ATOM 1010 C CA . ALA A 1 132 ? -51.144 -13.273 40.2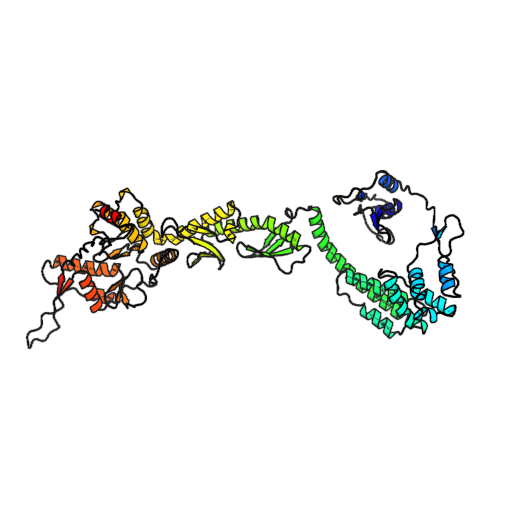50 1.00 91.31 132 ALA A CA 1
ATOM 1011 C C . ALA A 1 132 ? -52.268 -14.239 40.666 1.00 91.31 132 ALA A C 1
ATOM 1013 O O . ALA A 1 132 ? -52.322 -14.670 41.819 1.00 91.31 132 ALA A O 1
ATOM 1014 N N . ASP A 1 133 ? -53.085 -14.707 39.712 1.00 90.69 133 ASP A N 1
ATOM 1015 C CA . ASP A 1 133 ? -54.155 -15.672 39.988 1.00 90.69 133 ASP A CA 1
ATOM 1016 C C . ASP A 1 133 ? -53.657 -17.039 40.474 1.00 90.69 133 ASP A C 1
ATOM 1018 O O . ASP A 1 133 ? -54.425 -17.800 41.068 1.00 90.69 133 ASP A O 1
ATOM 1022 N N . THR A 1 134 ? -52.382 -17.367 40.257 1.00 91.00 134 THR A N 1
ATOM 1023 C CA . THR A 1 134 ? -51.779 -18.629 40.712 1.00 91.00 134 THR A CA 1
ATOM 1024 C C . THR A 1 134 ? -51.262 -18.567 42.150 1.00 91.00 134 THR A C 1
ATOM 1026 O O . THR A 1 134 ? -50.986 -19.614 42.738 1.00 91.00 134 THR A O 1
ATOM 1029 N N . VAL A 1 135 ? -51.163 -17.372 42.741 1.00 93.94 135 VAL A N 1
ATOM 1030 C CA . VAL A 1 135 ? -50.531 -17.115 44.043 1.00 93.94 135 VAL A CA 1
ATOM 1031 C C . VAL A 1 135 ? -51.601 -16.730 45.073 1.00 93.94 135 VAL A C 1
ATOM 1033 O O . VAL A 1 135 ? -51.772 -15.566 45.416 1.00 93.94 135 VAL A O 1
ATOM 1036 N N . ARG A 1 136 ? -52.365 -17.721 45.559 1.00 89.25 136 ARG A N 1
ATOM 1037 C CA . ARG A 1 136 ? -53.549 -17.479 46.420 1.00 89.25 136 ARG A CA 1
ATOM 1038 C C . ARG A 1 136 ? -53.418 -17.913 47.880 1.00 89.25 136 ARG A C 1
ATOM 1040 O O . ARG A 1 136 ? -54.286 -17.583 48.678 1.00 89.25 136 ARG A O 1
ATOM 1047 N N . SER A 1 137 ? -52.394 -18.691 48.227 1.00 93.38 137 SER A N 1
ATOM 1048 C CA . SER A 1 137 ? -52.203 -19.195 49.595 1.00 93.38 137 SER A CA 1
ATOM 1049 C C . SER A 1 137 ? -50.958 -18.584 50.237 1.00 93.38 137 SER A C 1
ATOM 1051 O O . SER A 1 137 ? -49.995 -18.335 49.504 1.00 93.38 137 SER A O 1
ATOM 1053 N N . PRO A 1 138 ? -50.902 -18.432 51.576 1.00 94.69 138 PRO A N 1
ATOM 1054 C CA . PRO A 1 138 ? -49.732 -17.854 52.232 1.00 94.69 138 PRO A CA 1
ATOM 1055 C C . PRO A 1 138 ? -48.417 -18.584 51.936 1.00 94.69 138 PRO A C 1
ATOM 1057 O O . PRO A 1 138 ? -47.382 -17.959 51.714 1.00 94.69 138 PRO A O 1
ATOM 1060 N N . ALA A 1 139 ? -48.459 -19.916 51.828 1.00 92.69 139 ALA A N 1
ATOM 1061 C CA . ALA A 1 139 ? -47.296 -20.713 51.441 1.00 92.69 139 ALA A CA 1
ATOM 1062 C C . ALA A 1 139 ? -46.848 -20.430 49.994 1.00 92.69 139 ALA A C 1
ATOM 1064 O O . ALA A 1 139 ? -45.652 -20.371 49.706 1.00 92.69 139 ALA A O 1
ATOM 1065 N N . THR A 1 140 ? -47.800 -20.231 49.077 1.00 93.38 140 THR A N 1
ATOM 1066 C CA . THR A 1 140 ? -47.503 -19.881 47.681 1.00 93.38 140 THR A CA 1
ATOM 1067 C C . THR A 1 140 ? -46.951 -18.463 47.569 1.00 93.38 140 THR A C 1
ATOM 1069 O O . THR A 1 140 ? -46.005 -18.268 46.814 1.00 93.38 140 THR A O 1
ATOM 1072 N N . VAL A 1 141 ? -47.480 -17.498 48.334 1.00 95.94 141 VAL A N 1
ATOM 1073 C CA . VAL A 1 141 ? -46.966 -16.116 48.391 1.00 95.94 141 VAL A CA 1
ATOM 1074 C C . VAL A 1 141 ? -45.525 -16.109 48.902 1.00 95.94 141 VAL A C 1
ATOM 1076 O O . VAL A 1 141 ? -44.661 -15.511 48.266 1.00 95.94 141 VAL A O 1
ATOM 1079 N N . ALA A 1 142 ? -45.231 -16.842 49.982 1.00 94.19 142 ALA A N 1
ATOM 1080 C CA . ALA A 1 142 ? -43.871 -16.971 50.504 1.00 94.19 142 ALA A CA 1
ATOM 1081 C C . ALA A 1 142 ? -42.909 -17.582 49.465 1.00 94.19 142 ALA A C 1
ATOM 1083 O O . ALA A 1 142 ? -41.851 -17.017 49.195 1.00 94.19 142 ALA A O 1
ATOM 1084 N N . ARG A 1 143 ? -43.293 -18.688 48.808 1.00 93.75 143 ARG A N 1
ATOM 1085 C CA . ARG A 1 143 ? -42.479 -19.326 47.751 1.00 93.75 143 ARG A CA 1
ATOM 1086 C C . ARG A 1 143 ? -42.279 -18.406 46.540 1.00 93.75 143 ARG A C 1
ATOM 1088 O O . ARG A 1 143 ? -41.189 -18.348 45.978 1.00 93.75 143 ARG A O 1
ATOM 1095 N N . PHE A 1 144 ? -43.320 -17.682 46.138 1.00 95.50 144 PHE A N 1
ATOM 1096 C CA . PHE A 1 144 ? -43.257 -16.713 45.045 1.00 95.50 144 PHE A CA 1
ATOM 1097 C C . PHE A 1 144 ? -42.322 -15.549 45.378 1.00 95.50 144 PHE A C 1
ATOM 1099 O O . PHE A 1 144 ? -41.516 -15.134 44.543 1.00 95.50 144 PHE A O 1
ATOM 1106 N N . TRP A 1 145 ? -42.358 -15.076 46.624 1.00 95.31 145 TRP A N 1
ATOM 1107 C CA . TRP A 1 145 ? -41.432 -14.066 47.117 1.00 95.31 145 TRP A CA 1
ATOM 1108 C C . TRP A 1 145 ? -39.982 -14.547 47.072 1.00 95.31 145 TRP A C 1
ATOM 1110 O O . TRP A 1 145 ? -39.106 -13.818 46.611 1.00 95.31 145 TRP A O 1
ATOM 1120 N N . GLU A 1 146 ? -39.707 -15.794 47.460 1.00 94.12 146 GLU A N 1
ATOM 1121 C CA . GLU A 1 146 ? -38.366 -16.368 47.314 1.00 94.12 146 GLU A CA 1
ATOM 1122 C C . GLU A 1 146 ? -37.874 -16.376 45.861 1.00 94.12 146 GLU A C 1
ATOM 1124 O O . GLU A 1 146 ? -36.693 -16.119 45.620 1.00 94.12 146 GLU A O 1
ATOM 1129 N N . ALA A 1 147 ? -38.766 -16.627 44.896 1.00 94.81 147 ALA A N 1
ATOM 1130 C CA . ALA A 1 147 ? -38.446 -16.536 43.473 1.00 94.81 147 ALA A CA 1
ATOM 1131 C C . ALA A 1 147 ? -38.147 -15.089 43.040 1.00 94.81 147 ALA A C 1
ATOM 1133 O O . ALA A 1 147 ? -37.165 -14.852 42.336 1.00 94.81 147 ALA A O 1
ATOM 1134 N N . CYS A 1 148 ? -38.932 -14.113 43.507 1.00 95.44 148 CYS A N 1
ATOM 1135 C CA . CYS A 1 148 ? -38.712 -12.688 43.225 1.00 95.44 148 CYS A CA 1
ATOM 1136 C C . CYS A 1 148 ? -37.412 -12.151 43.844 1.00 95.44 148 CYS A C 1
ATOM 1138 O O . CYS A 1 148 ? -36.777 -11.265 43.279 1.00 95.44 148 CYS A O 1
ATOM 1140 N N . ARG A 1 149 ? -36.962 -12.734 44.961 1.00 93.75 149 ARG A N 1
ATOM 1141 C CA . ARG A 1 149 ? -35.681 -12.413 45.613 1.00 93.75 149 ARG A CA 1
ATOM 1142 C C . ARG A 1 149 ? -34.446 -12.915 44.866 1.00 93.75 149 ARG A C 1
ATOM 1144 O O . ARG A 1 149 ? -33.329 -12.690 45.337 1.00 93.75 149 ARG A O 1
ATOM 1151 N N . LEU A 1 150 ? -34.614 -13.594 43.731 1.00 94.38 150 LEU A N 1
ATOM 1152 C CA . LEU A 1 150 ? -33.500 -14.020 42.894 1.00 94.38 150 LEU A CA 1
ATOM 1153 C C . LEU A 1 150 ? -32.673 -12.797 42.453 1.00 94.38 150 LEU A C 1
ATOM 1155 O O . LEU A 1 150 ? -33.212 -11.924 41.769 1.00 94.38 150 LEU A O 1
ATOM 1159 N N . PRO A 1 151 ? -31.370 -12.717 42.782 1.00 94.44 151 PRO A N 1
ATOM 1160 C CA . PRO A 1 151 ? -30.556 -11.573 42.385 1.00 94.44 151 PRO A CA 1
ATOM 1161 C C . PRO A 1 151 ? -30.406 -11.469 40.860 1.00 94.44 151 PRO A C 1
ATOM 1163 O O . PRO A 1 151 ? -30.125 -12.464 40.187 1.00 94.44 151 PRO A O 1
ATOM 1166 N N . ASP A 1 152 ? -30.518 -10.256 40.310 1.00 92.94 152 ASP A N 1
ATOM 1167 C CA . ASP A 1 152 ? -30.191 -9.988 38.902 1.00 92.94 152 ASP A CA 1
ATOM 1168 C C . ASP A 1 152 ? -28.671 -9.869 38.716 1.00 92.94 152 ASP A C 1
ATOM 1170 O O . ASP A 1 152 ? -28.104 -8.780 38.611 1.00 92.94 152 ASP A O 1
ATOM 1174 N N . PHE A 1 153 ? -27.983 -11.011 38.666 1.00 92.69 153 PHE A N 1
ATOM 1175 C CA . PHE A 1 153 ? -26.542 -11.039 38.400 1.00 92.69 153 PHE A CA 1
ATOM 1176 C C . PHE A 1 153 ? -26.174 -10.464 37.026 1.00 92.69 153 PHE A C 1
ATOM 1178 O O . PHE A 1 153 ? -25.029 -10.050 36.838 1.00 92.69 153 PHE A O 1
ATOM 1185 N N . ARG A 1 154 ? -27.114 -10.460 36.070 1.00 89.38 154 ARG A N 1
ATOM 1186 C CA . ARG A 1 154 ? -26.891 -10.013 34.688 1.00 89.38 154 ARG A CA 1
ATOM 1187 C C . ARG A 1 154 ? -27.094 -8.511 34.511 1.00 89.38 154 ARG A C 1
ATOM 1189 O O . ARG A 1 154 ? -26.650 -7.980 33.501 1.00 89.38 154 ARG A O 1
ATOM 1196 N N . GLN A 1 155 ? -27.711 -7.843 35.486 1.00 87.75 155 GLN A N 1
ATOM 1197 C CA . GLN A 1 155 ? -27.983 -6.404 35.480 1.00 87.75 155 GLN A CA 1
ATOM 1198 C C . GLN A 1 155 ? -28.760 -5.958 34.229 1.00 87.75 155 GLN A C 1
ATOM 1200 O O . GLN A 1 155 ? -28.499 -4.901 33.658 1.00 87.75 155 GLN A O 1
ATOM 1205 N N . HIS A 1 156 ? -29.722 -6.772 33.785 1.00 86.12 156 HIS A N 1
ATOM 1206 C CA . HIS A 1 156 ? -30.567 -6.456 32.627 1.00 86.12 156 HIS A CA 1
ATOM 1207 C C . HIS A 1 156 ? -31.758 -5.548 32.977 1.00 86.12 156 HIS A C 1
ATOM 1209 O O . HIS A 1 156 ? -32.539 -5.189 32.090 1.00 86.12 156 HIS A O 1
ATOM 1215 N N . GLY A 1 157 ? -31.908 -5.197 34.257 1.00 88.06 157 GLY A N 1
ATOM 1216 C CA . GLY A 1 157 ? -32.983 -4.351 34.759 1.00 88.06 157 GLY A CA 1
ATOM 1217 C C . GLY A 1 157 ? -34.243 -5.141 35.116 1.00 88.06 157 GLY A C 1
ATOM 1218 O O . GLY A 1 157 ? -34.430 -6.288 34.696 1.00 88.06 157 GLY A O 1
ATOM 1219 N N . SER A 1 158 ? -35.125 -4.501 35.888 1.00 88.38 158 SER A N 1
ATOM 1220 C CA . SER A 1 158 ? -36.324 -5.112 36.486 1.00 88.38 158 SER A CA 1
ATOM 1221 C C . SER A 1 158 ? -37.229 -5.792 35.463 1.00 88.38 158 SER A C 1
ATOM 1223 O O . SER A 1 158 ? -37.642 -6.926 35.674 1.00 88.38 158 SER A O 1
ATOM 1225 N N . GLU A 1 159 ? -37.462 -5.160 34.316 1.00 90.62 159 GLU A N 1
ATOM 1226 C CA . GLU A 1 159 ? -38.351 -5.669 33.269 1.00 90.62 159 GLU A CA 1
ATOM 1227 C C . GLU A 1 159 ? -37.876 -6.996 32.654 1.00 90.62 159 GLU A C 1
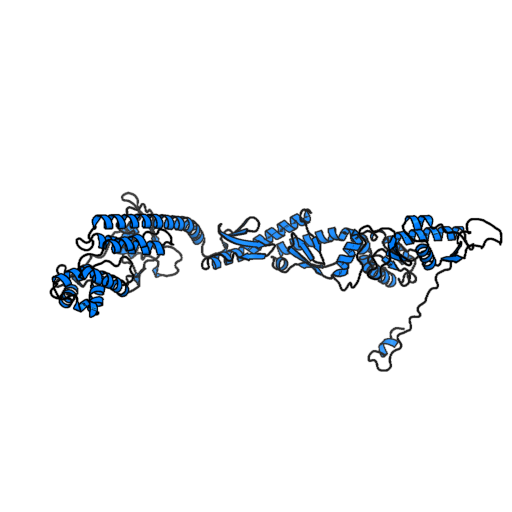ATOM 1229 O O . GLU A 1 159 ? -38.635 -7.951 32.470 1.00 90.62 159 GLU A O 1
ATOM 1234 N N . THR A 1 160 ? -36.593 -7.068 32.298 1.00 92.62 160 THR A N 1
ATOM 1235 C CA . THR A 1 160 ? -36.022 -8.268 31.674 1.00 92.62 160 THR A CA 1
ATOM 1236 C C . THR A 1 160 ? -35.830 -9.373 32.700 1.00 92.62 160 THR A C 1
ATOM 1238 O O . THR A 1 160 ? -36.064 -10.545 32.390 1.00 92.62 160 THR A O 1
ATOM 1241 N N . HIS A 1 161 ? -35.446 -9.006 33.922 1.00 94.88 161 HIS A N 1
ATOM 1242 C CA . HIS A 1 161 ? -35.308 -9.952 35.019 1.00 94.88 161 HIS A CA 1
ATOM 1243 C C . HIS A 1 161 ? -36.660 -10.542 35.439 1.00 94.88 161 HIS A C 1
ATOM 1245 O O . HIS A 1 161 ? -36.760 -11.757 35.602 1.00 94.88 161 HIS A O 1
ATOM 1251 N N . ALA A 1 162 ? -37.733 -9.745 35.470 1.00 95.12 162 ALA A N 1
ATOM 1252 C CA . ALA A 1 162 ? -39.090 -10.224 35.744 1.00 95.12 162 ALA A CA 1
ATOM 1253 C C . ALA A 1 162 ? -39.515 -11.330 34.766 1.00 95.12 162 ALA A C 1
ATOM 1255 O O . ALA A 1 162 ? -40.011 -12.368 35.191 1.00 95.12 162 ALA A O 1
ATOM 1256 N N . ARG A 1 163 ? -39.219 -11.201 33.465 1.00 94.94 163 ARG A N 1
ATOM 1257 C CA . ARG A 1 163 ? -39.482 -12.264 32.468 1.00 94.94 163 ARG A CA 1
ATOM 1258 C C . ARG A 1 163 ? -38.692 -13.554 32.713 1.00 94.94 163 ARG A C 1
ATOM 1260 O O . ARG A 1 163 ? -39.105 -14.633 32.282 1.00 94.94 163 ARG A O 1
ATOM 1267 N N . PHE A 1 164 ? -37.518 -13.471 33.333 1.00 94.00 164 PHE A N 1
ATOM 1268 C CA . PHE A 1 164 ? -36.758 -14.654 33.735 1.00 94.00 164 PHE A CA 1
ATOM 1269 C C . PHE A 1 164 ? -37.370 -15.302 34.981 1.00 94.00 164 PHE A C 1
ATOM 1271 O O . PHE A 1 164 ? -37.625 -16.505 34.961 1.00 94.00 164 PHE A O 1
ATOM 1278 N N . VAL A 1 165 ? -37.694 -14.504 36.002 1.00 95.31 165 VAL A N 1
ATOM 1279 C CA . VAL A 1 165 ? -38.362 -14.974 37.225 1.00 95.31 165 VAL A CA 1
ATOM 1280 C C . VAL A 1 165 ? -39.744 -15.563 36.923 1.00 95.31 165 VAL A C 1
ATOM 1282 O O . VAL A 1 165 ? -40.080 -16.606 37.467 1.00 95.31 165 VAL A O 1
ATOM 1285 N N . ALA A 1 166 ? -40.510 -14.986 35.994 1.00 95.19 166 ALA A N 1
ATOM 1286 C CA . ALA A 1 166 ? -41.800 -15.518 35.551 1.00 95.19 166 ALA A CA 1
ATOM 1287 C C . ALA A 1 166 ? -41.684 -16.943 34.988 1.00 95.19 166 ALA A C 1
ATOM 1289 O O . ALA A 1 166 ? -42.457 -17.823 35.359 1.00 95.19 166 ALA A O 1
ATOM 1290 N N . ARG A 1 167 ? -40.688 -17.193 34.125 1.00 93.06 167 ARG A N 1
ATOM 1291 C CA . ARG A 1 167 ? -40.420 -18.536 33.581 1.00 93.06 167 ARG A CA 1
ATOM 1292 C C . ARG A 1 167 ? -39.984 -19.505 34.673 1.00 93.06 167 ARG A C 1
ATOM 1294 O O . ARG A 1 167 ? -40.469 -20.623 34.720 1.00 93.06 167 ARG A O 1
ATOM 1301 N N . LEU A 1 168 ? -39.119 -19.055 35.579 1.00 92.88 168 LEU A N 1
ATOM 1302 C CA . LEU A 1 168 ? -38.708 -19.851 36.732 1.00 92.88 168 LEU A CA 1
ATOM 1303 C C . LEU A 1 168 ? -39.907 -20.213 37.630 1.00 92.88 168 LEU A C 1
ATOM 1305 O O . LEU A 1 168 ? -40.010 -21.343 38.100 1.00 92.88 168 LEU A O 1
ATOM 1309 N N . TRP A 1 169 ? -40.834 -19.275 37.839 1.00 94.31 169 TRP A N 1
ATOM 1310 C CA . TRP A 1 169 ? -42.045 -19.485 38.630 1.00 94.31 169 TRP A CA 1
ATOM 1311 C C . TRP A 1 169 ? -42.996 -20.510 38.006 1.00 94.31 169 TRP A C 1
ATOM 1313 O O . TRP A 1 169 ? -43.580 -21.311 38.736 1.00 94.31 169 TRP A O 1
ATOM 1323 N N . GLN A 1 170 ? -43.131 -20.521 36.675 1.00 91.25 170 GLN A N 1
ATOM 1324 C CA . GLN A 1 170 ? -43.977 -21.488 35.964 1.00 91.25 170 GLN A CA 1
ATOM 1325 C C . GLN A 1 170 ? -43.606 -22.938 36.286 1.00 91.25 170 GLN A C 1
ATOM 1327 O O . GLN A 1 170 ? -44.506 -23.761 36.423 1.00 91.25 170 GLN A O 1
ATOM 1332 N N . ASP A 1 171 ? -42.321 -23.226 36.482 1.00 90.12 171 ASP A N 1
ATOM 1333 C CA . ASP A 1 171 ? -41.859 -24.551 36.894 1.00 90.12 171 ASP A CA 1
ATOM 1334 C C . ASP A 1 171 ? -41.932 -24.721 38.424 1.00 90.12 171 ASP A C 1
ATOM 1336 O O . ASP A 1 171 ? -42.472 -25.709 38.927 1.00 90.12 171 ASP A O 1
ATOM 1340 N N . LEU A 1 172 ? -41.454 -23.731 39.192 1.00 91.12 172 LEU A N 1
ATOM 1341 C CA . LEU A 1 172 ? -41.381 -23.809 40.661 1.00 91.12 172 LEU A CA 1
ATOM 1342 C C . LEU A 1 172 ? -42.742 -23.904 41.359 1.00 91.12 172 LEU A C 1
ATOM 1344 O O . LEU A 1 172 ? -42.817 -24.443 42.468 1.00 91.12 172 LEU A O 1
ATOM 1348 N N . ARG A 1 173 ? -43.823 -23.400 40.751 1.00 89.31 173 ARG A N 1
ATOM 1349 C CA . ARG A 1 173 ? -45.184 -23.520 41.306 1.00 89.31 173 ARG A CA 1
ATOM 1350 C C . ARG A 1 173 ? -45.676 -24.969 41.372 1.00 89.31 173 ARG A C 1
ATOM 1352 O O . ARG A 1 173 ? -46.606 -25.253 42.120 1.00 89.31 173 ARG A O 1
ATOM 1359 N N . HIS A 1 174 ? -45.072 -25.871 40.595 1.00 87.81 174 HIS A N 1
ATOM 1360 C CA . HIS A 1 174 ? -45.413 -27.294 40.555 1.00 87.81 174 HIS A CA 1
ATOM 1361 C C . HIS A 1 174 ? -44.494 -28.161 41.434 1.00 87.81 174 HIS A C 1
ATOM 1363 O O . HIS A 1 174 ? -44.672 -29.376 41.481 1.00 87.81 174 HIS A O 1
ATOM 1369 N N . GLY A 1 175 ? -43.546 -27.554 42.158 1.00 89.00 175 GLY A N 1
ATOM 1370 C CA . GLY A 1 175 ? -42.605 -28.246 43.038 1.00 89.00 175 GLY A CA 1
ATOM 1371 C C . GLY A 1 175 ? -41.156 -27.922 42.682 1.00 89.00 175 GLY A C 1
ATOM 1372 O O . GLY A 1 175 ? -40.751 -26.759 42.693 1.00 89.00 175 GLY A O 1
ATOM 1373 N N . THR A 1 176 ? -40.363 -28.956 42.412 1.00 90.69 176 THR A N 1
ATOM 1374 C CA . THR A 1 176 ? -38.941 -28.838 42.064 1.00 90.69 176 THR A CA 1
ATOM 1375 C C . THR A 1 176 ? -38.740 -28.661 40.562 1.00 90.69 176 THR A C 1
ATOM 1377 O O . THR A 1 176 ? -39.461 -29.252 39.761 1.00 90.69 176 THR A O 1
ATOM 1380 N N . LEU A 1 177 ? -37.691 -27.940 40.175 1.00 90.31 177 LEU A N 1
ATOM 1381 C CA . LEU A 1 177 ? -37.212 -27.882 38.797 1.00 90.31 177 LEU A CA 1
ATOM 1382 C C . LEU A 1 177 ? -36.760 -29.272 38.328 1.00 90.31 177 LEU A C 1
ATOM 1384 O O . LEU A 1 177 ? -36.118 -30.013 39.079 1.00 90.31 177 LEU A O 1
ATOM 1388 N N . GLY A 1 178 ? -37.052 -29.609 37.070 1.00 82.50 178 GLY A N 1
ATOM 1389 C CA . GLY A 1 178 ? -36.570 -30.847 36.458 1.00 82.50 178 GLY A CA 1
ATOM 1390 C C . GLY A 1 178 ? -35.040 -30.890 36.426 1.00 82.50 178 GLY A C 1
ATOM 1391 O O . GLY A 1 178 ? -34.400 -29.932 35.985 1.00 82.50 178 GLY A O 1
ATOM 1392 N N . SER A 1 179 ? -34.445 -32.002 36.869 1.00 74.88 179 SER A N 1
ATOM 1393 C CA . SER A 1 179 ? -32.984 -32.182 36.903 1.00 74.88 179 SER A CA 1
ATOM 1394 C C . SER A 1 179 ? -32.344 -31.965 35.531 1.00 74.88 179 SER A C 1
ATOM 1396 O O . SER A 1 179 ? -31.324 -31.286 35.424 1.00 74.88 179 SER A O 1
ATOM 1398 N N . ASP A 1 180 ? -32.989 -32.465 34.477 1.00 86.56 180 ASP A N 1
ATOM 1399 C CA . ASP A 1 180 ? -32.495 -32.368 33.101 1.00 86.56 180 ASP A CA 1
ATOM 1400 C C . ASP A 1 180 ? -32.487 -30.923 32.599 1.00 86.56 180 ASP A C 1
ATOM 1402 O O . ASP A 1 180 ? -31.546 -30.504 31.925 1.00 86.56 180 ASP A O 1
ATOM 1406 N N . TYR A 1 181 ? -33.492 -30.132 32.985 1.00 88.38 181 TYR A N 1
ATOM 1407 C CA . TYR A 1 181 ? -33.590 -28.723 32.613 1.00 88.38 181 TYR A CA 1
ATOM 1408 C C . TYR A 1 181 ? -32.450 -27.900 33.224 1.00 88.38 181 TYR A C 1
ATOM 1410 O O . TYR A 1 181 ? -31.758 -27.171 32.511 1.00 88.38 181 TYR A O 1
ATOM 1418 N N . VAL A 1 182 ? -32.202 -28.058 34.530 1.00 90.50 182 VAL A N 1
ATOM 1419 C CA . VAL A 1 182 ? -31.116 -27.349 35.229 1.00 90.50 182 VAL A CA 1
ATOM 1420 C C . VAL A 1 182 ? -29.754 -27.776 34.677 1.00 90.50 182 VAL A C 1
ATOM 1422 O O . VAL A 1 182 ? -28.915 -26.928 34.366 1.00 90.50 182 VAL A O 1
ATOM 1425 N N . ALA A 1 183 ? -29.546 -29.081 34.482 1.00 91.62 183 ALA A N 1
ATOM 1426 C CA . ALA A 1 183 ? -28.313 -29.615 33.915 1.00 91.62 183 ALA A CA 1
ATOM 1427 C C . ALA A 1 183 ? -28.051 -29.091 32.494 1.00 91.62 183 ALA A C 1
ATOM 1429 O O . ALA A 1 183 ? -26.920 -28.707 32.178 1.00 91.62 183 ALA A O 1
ATOM 1430 N N . GLN A 1 184 ? -29.082 -29.032 31.645 1.00 94.00 184 GLN A N 1
ATOM 1431 C CA . GLN A 1 184 ? -28.983 -28.508 30.285 1.00 94.00 184 GLN A CA 1
ATOM 1432 C C . GLN A 1 184 ? -28.692 -27.004 30.280 1.00 94.00 184 GLN A C 1
ATOM 1434 O O . GLN A 1 184 ? -27.831 -26.555 29.522 1.00 94.00 184 GLN A O 1
ATOM 1439 N N . ALA A 1 185 ? -29.354 -26.226 31.138 1.00 92.25 185 ALA A N 1
ATOM 1440 C CA . ALA A 1 185 ? -29.122 -24.790 31.241 1.00 92.25 185 ALA A CA 1
ATOM 1441 C C . ALA A 1 185 ? -27.693 -24.465 31.706 1.00 92.25 185 ALA A C 1
ATOM 1443 O O . ALA A 1 185 ? -27.059 -23.563 31.159 1.00 92.25 185 ALA A O 1
ATOM 1444 N N . ILE A 1 186 ? -27.154 -25.234 32.661 1.00 95.31 186 ILE A N 1
ATOM 1445 C CA . ILE A 1 186 ? -25.750 -25.128 33.084 1.00 95.31 186 ILE A CA 1
ATOM 1446 C C . ILE A 1 186 ? -24.808 -25.522 31.936 1.00 95.31 186 ILE A C 1
ATOM 1448 O O . ILE A 1 186 ? -23.850 -24.804 31.658 1.00 95.31 186 ILE A O 1
ATOM 1452 N N . ALA A 1 187 ? -25.086 -26.626 31.235 1.00 95.38 187 ALA A N 1
ATOM 1453 C CA . ALA A 1 187 ? -24.251 -27.105 30.132 1.00 95.38 187 ALA A CA 1
ATOM 1454 C C . ALA A 1 187 ? -24.180 -26.115 28.957 1.00 95.38 187 ALA A C 1
ATOM 1456 O O . ALA A 1 187 ? -23.118 -25.939 28.370 1.00 95.38 187 ALA A O 1
ATOM 1457 N N . GLN A 1 188 ? -25.277 -25.425 28.633 1.00 95.44 188 GLN A N 1
ATOM 1458 C CA . GLN A 1 188 ? -25.293 -24.399 27.581 1.00 95.44 188 GLN A CA 1
ATOM 1459 C C . GLN A 1 188 ? -24.374 -23.205 27.887 1.00 95.44 188 GLN A C 1
ATOM 1461 O O . GLN A 1 188 ? -23.902 -22.537 26.967 1.00 95.44 188 GLN A O 1
ATOM 1466 N N . LEU A 1 189 ? -24.126 -22.924 29.169 1.00 95.69 189 LEU A N 1
ATOM 1467 C CA . LEU A 1 189 ? -23.251 -21.836 29.610 1.00 95.69 189 LEU A CA 1
ATOM 1468 C C . LEU A 1 189 ? -21.776 -22.248 29.681 1.00 95.69 189 LEU A C 1
ATOM 1470 O O . LEU A 1 189 ? -20.914 -21.370 29.727 1.00 95.69 189 LEU A O 1
ATOM 1474 N N . ASP A 1 190 ? -21.482 -23.549 29.652 1.00 95.88 190 ASP A N 1
ATOM 1475 C CA . ASP A 1 190 ? -20.132 -24.114 29.714 1.00 95.88 190 ASP A CA 1
ATOM 1476 C C . ASP A 1 190 ? -19.408 -24.016 28.366 1.00 95.88 190 ASP A C 1
ATOM 1478 O O . ASP A 1 190 ? -19.083 -24.999 27.703 1.00 95.88 190 ASP A O 1
ATOM 1482 N N . ASN A 1 191 ? -19.192 -22.782 27.929 1.00 94.56 191 ASN A N 1
ATOM 1483 C CA . ASN A 1 191 ? -18.462 -22.469 26.717 1.00 94.56 191 ASN A CA 1
ATOM 1484 C C . ASN A 1 191 ? -17.487 -21.327 27.010 1.00 94.56 191 ASN A C 1
ATOM 1486 O O . ASN A 1 191 ? -17.895 -20.222 27.369 1.00 94.56 191 ASN A O 1
ATOM 1490 N N . VAL A 1 192 ? -16.194 -21.585 26.827 1.00 94.94 192 VAL A N 1
ATOM 1491 C CA . VAL A 1 192 ? -15.117 -20.611 27.066 1.00 94.94 192 VAL A CA 1
ATOM 1492 C C . VAL A 1 192 ? -14.799 -19.739 25.841 1.00 94.94 192 VAL A C 1
ATOM 1494 O O . VAL A 1 192 ? -13.952 -18.852 25.912 1.00 94.94 192 VAL A O 1
ATOM 1497 N N . ALA A 1 193 ? -15.460 -19.964 24.702 1.00 91.62 193 ALA A N 1
ATOM 1498 C CA . ALA A 1 193 ? -15.245 -19.193 23.481 1.00 91.62 193 ALA A CA 1
ATOM 1499 C C . ALA A 1 193 ? -16.029 -17.874 23.491 1.00 91.62 193 ALA A C 1
ATOM 1501 O O . ALA A 1 193 ? -17.229 -17.859 23.755 1.00 91.62 193 ALA A O 1
ATOM 1502 N N . GLY A 1 194 ? -15.381 -16.772 23.130 1.00 89.38 194 GLY A N 1
ATOM 1503 C CA . GLY A 1 194 ? -16.003 -15.451 23.061 1.00 89.38 194 GLY A CA 1
ATOM 1504 C C . GLY A 1 194 ? -15.044 -14.351 23.494 1.00 89.38 194 GLY A C 1
ATOM 1505 O O . GLY A 1 194 ? -13.903 -14.616 23.882 1.00 89.38 194 GLY A O 1
ATOM 1506 N N . ASP A 1 195 ? -15.519 -13.115 23.407 1.00 87.94 195 ASP A N 1
ATOM 1507 C CA . ASP A 1 195 ? -14.841 -11.945 23.951 1.00 87.94 195 ASP A CA 1
ATOM 1508 C C . ASP A 1 195 ? -15.127 -11.767 25.456 1.00 87.94 195 ASP A C 1
ATOM 1510 O O . ASP A 1 195 ? -15.842 -12.551 26.086 1.00 87.94 195 ASP A O 1
ATOM 1514 N N . ILE A 1 196 ? -14.516 -10.740 26.052 1.00 86.31 196 ILE A N 1
ATOM 1515 C CA . ILE A 1 196 ? -14.629 -10.439 27.487 1.00 86.31 196 ILE A CA 1
ATOM 1516 C C . ILE A 1 196 ? -16.090 -10.231 27.895 1.00 86.31 196 ILE A C 1
ATOM 1518 O O . ILE A 1 196 ? -16.506 -10.781 28.913 1.00 86.31 196 ILE A O 1
ATOM 1522 N N . ASP A 1 197 ? -16.865 -9.491 27.104 1.00 87.62 197 ASP A N 1
ATOM 1523 C CA . ASP A 1 197 ? -18.253 -9.161 27.433 1.00 87.62 197 ASP A CA 1
ATOM 1524 C C . ASP A 1 197 ? -19.144 -10.411 27.356 1.00 87.62 197 ASP A C 1
ATOM 1526 O O . ASP A 1 197 ? -19.951 -10.662 28.256 1.00 87.62 197 ASP A O 1
ATOM 1530 N N . THR A 1 198 ? -18.925 -11.274 26.355 1.00 92.00 198 THR A N 1
ATOM 1531 C CA . THR A 1 198 ? -19.597 -12.579 26.254 1.00 92.00 198 THR A CA 1
ATOM 1532 C C . THR A 1 198 ? -19.301 -13.457 27.470 1.00 92.00 198 THR A C 1
ATOM 1534 O O . THR A 1 198 ? -20.217 -14.045 28.053 1.00 92.00 198 THR A O 1
ATOM 1537 N N . LEU A 1 199 ? -18.032 -13.550 27.878 1.00 93.44 199 LEU A N 1
ATOM 1538 C CA . LEU A 1 199 ? -17.629 -14.341 29.042 1.00 93.44 199 LEU A CA 1
ATOM 1539 C C . LEU A 1 199 ? -18.205 -13.772 30.344 1.00 93.44 199 LEU A C 1
ATOM 1541 O O . LEU A 1 199 ? -18.731 -14.533 31.154 1.00 93.44 199 LEU A O 1
ATOM 1545 N N . GLN A 1 200 ? -18.185 -12.449 30.532 1.00 92.00 200 GLN A N 1
ATOM 1546 C CA . GLN A 1 200 ? -18.811 -11.791 31.684 1.00 92.00 200 GLN A CA 1
ATOM 1547 C C . GLN A 1 200 ? -20.318 -12.062 31.748 1.00 92.00 200 GLN A C 1
ATOM 1549 O O . GLN A 1 200 ? -20.831 -12.407 32.814 1.00 92.00 200 GLN A O 1
ATOM 1554 N N . GLY A 1 201 ? -21.015 -11.985 30.611 1.00 93.44 201 GLY A N 1
ATOM 1555 C CA . GLY A 1 201 ? -22.436 -12.317 30.519 1.00 93.44 201 GLY A CA 1
ATOM 1556 C C . GLY A 1 201 ? -22.729 -13.770 30.905 1.00 93.44 201 GLY A C 1
ATOM 1557 O O . GLY A 1 201 ? -23.679 -14.040 31.644 1.00 93.44 201 GLY A O 1
ATOM 1558 N N . ARG A 1 202 ? -21.883 -14.719 30.479 1.00 95.69 202 ARG A N 1
ATOM 1559 C CA . ARG A 1 202 ? -22.004 -16.134 30.877 1.00 95.69 202 ARG A CA 1
ATOM 1560 C C . ARG A 1 202 ? -21.711 -16.352 32.359 1.00 95.69 202 ARG A C 1
ATOM 1562 O O . ARG A 1 202 ? -22.452 -17.093 32.999 1.00 95.69 202 ARG A O 1
ATOM 1569 N N . ILE A 1 203 ? -20.713 -15.669 32.926 1.00 95.56 203 ILE A N 1
ATOM 1570 C CA . ILE A 1 203 ? -20.420 -15.707 34.370 1.00 95.56 203 ILE A CA 1
ATOM 1571 C C . ILE A 1 203 ? -21.615 -15.178 35.179 1.00 95.56 203 ILE A C 1
ATOM 1573 O O . ILE A 1 203 ? -22.039 -15.786 36.161 1.00 95.56 203 ILE A O 1
ATOM 1577 N N . ALA A 1 204 ? -22.220 -14.072 34.752 1.00 94.38 204 ALA A N 1
ATOM 1578 C CA . ALA A 1 204 ? -23.430 -13.554 35.383 1.00 94.38 204 ALA A CA 1
ATOM 1579 C C . ALA A 1 204 ? -24.602 -14.551 35.295 1.00 94.38 204 ALA A C 1
ATOM 1581 O O . ALA A 1 204 ? -25.336 -14.769 36.264 1.00 94.38 204 ALA A O 1
ATOM 1582 N N . ALA A 1 205 ? -24.764 -15.200 34.140 1.00 94.25 205 ALA A N 1
ATOM 1583 C CA . ALA A 1 205 ? -25.794 -16.208 33.936 1.00 94.25 205 ALA A CA 1
ATOM 1584 C C . ALA A 1 205 ? -25.586 -17.457 34.808 1.00 94.25 205 ALA A C 1
ATOM 1586 O O . ALA A 1 205 ? -26.552 -17.920 35.416 1.00 94.25 205 ALA A O 1
ATOM 1587 N N . ILE A 1 206 ? -24.357 -17.976 34.920 1.00 96.44 206 ILE A N 1
ATOM 1588 C CA . ILE A 1 206 ? -24.077 -19.164 35.738 1.00 96.44 206 ILE A CA 1
ATOM 1589 C C . ILE A 1 206 ? -24.216 -18.871 37.234 1.00 96.44 206 ILE A C 1
ATOM 1591 O O . ILE A 1 206 ? -24.691 -19.731 37.966 1.00 96.44 206 ILE A O 1
ATOM 1595 N N . ARG A 1 207 ? -23.933 -17.643 37.693 1.00 95.62 207 ARG A N 1
ATOM 1596 C CA . ARG A 1 207 ? -24.199 -17.224 39.084 1.00 95.62 207 ARG A CA 1
ATOM 1597 C C . ARG A 1 207 ? -25.673 -17.301 39.459 1.00 95.62 207 ARG A C 1
ATOM 1599 O O . ARG A 1 207 ? -25.998 -17.697 40.575 1.00 95.62 207 ARG A O 1
ATOM 1606 N N . SER A 1 208 ? -26.561 -16.995 38.511 1.00 93.94 208 SER A N 1
ATOM 1607 C CA . SER A 1 208 ? -28.007 -17.166 38.710 1.00 93.94 208 SER A CA 1
ATOM 1608 C C . SER A 1 208 ? -28.342 -18.639 38.974 1.00 93.94 208 SER A C 1
ATOM 1610 O O . SER A 1 208 ? -29.060 -18.951 39.918 1.00 93.94 208 SER A O 1
ATOM 1612 N N . TRP A 1 209 ? -27.756 -19.554 38.195 1.00 94.06 209 TRP A N 1
ATOM 1613 C CA . TRP A 1 209 ? -27.939 -20.998 38.370 1.00 94.06 209 TRP A CA 1
ATOM 1614 C C . TRP A 1 209 ? -27.255 -21.557 39.618 1.00 94.06 209 TRP A C 1
ATOM 1616 O O . TRP A 1 209 ? -27.822 -22.425 40.269 1.00 94.06 209 TRP A O 1
ATOM 1626 N N . SER A 1 210 ? -26.090 -21.029 39.997 1.00 93.19 210 SER A N 1
ATOM 1627 C CA . SER A 1 210 ? -25.405 -21.372 41.248 1.00 93.19 210 SER A CA 1
ATOM 1628 C C . SER A 1 210 ? -26.263 -21.008 42.463 1.00 93.19 210 SER A C 1
ATOM 1630 O O . SER A 1 210 ? -26.409 -21.814 43.381 1.00 93.19 210 SER A O 1
ATOM 1632 N N . TYR A 1 211 ? -26.912 -19.836 42.435 1.00 93.31 211 TYR A N 1
ATOM 1633 C CA . TYR A 1 211 ? -27.869 -19.433 43.465 1.00 93.31 211 TYR A CA 1
ATOM 1634 C C . TYR A 1 211 ? -29.107 -20.342 43.484 1.00 93.31 211 TYR A C 1
ATOM 1636 O O . TYR A 1 211 ? -29.470 -20.848 44.543 1.00 93.31 211 TYR A O 1
ATOM 1644 N N . ILE A 1 212 ? -29.720 -20.594 42.318 1.00 93.50 212 ILE A N 1
ATOM 1645 C CA . ILE A 1 212 ? -30.887 -21.486 42.160 1.00 93.50 212 ILE A CA 1
ATOM 1646 C C . ILE A 1 212 ? -30.590 -22.889 42.705 1.00 93.50 212 ILE A C 1
ATOM 1648 O O . ILE A 1 212 ? -31.381 -23.422 43.478 1.00 93.50 212 ILE A O 1
ATOM 1652 N N . ALA A 1 213 ? -29.439 -23.468 42.352 1.00 92.75 213 ALA A N 1
ATOM 1653 C CA . ALA A 1 213 ? -29.049 -24.812 42.773 1.00 92.75 213 ALA A CA 1
ATOM 1654 C C . ALA A 1 213 ? -28.845 -24.922 44.290 1.00 92.75 213 ALA A C 1
ATOM 1656 O O . ALA A 1 213 ? -29.058 -25.987 44.854 1.00 92.75 213 ALA A O 1
ATOM 1657 N N . GLN A 1 214 ? -28.473 -23.834 44.971 1.00 91.25 214 GLN A N 1
ATOM 1658 C CA . GLN A 1 214 ? -28.262 -23.830 46.421 1.00 91.25 214 GLN A CA 1
ATOM 1659 C C . GLN A 1 214 ? -29.559 -23.684 47.234 1.00 91.25 214 GLN A C 1
ATOM 1661 O O . GLN A 1 214 ? -29.539 -23.896 48.455 1.00 91.25 214 GLN A O 1
ATOM 1666 N N . ARG A 1 215 ? -30.691 -23.357 46.596 1.00 91.06 215 ARG A N 1
ATOM 1667 C CA . ARG A 1 215 ? -31.986 -23.258 47.282 1.00 91.06 215 ARG A CA 1
ATOM 1668 C C . ARG A 1 215 ? -32.449 -24.647 47.756 1.00 91.06 215 ARG A C 1
ATOM 1670 O O . ARG A 1 215 ? -32.307 -25.607 47.003 1.00 91.06 215 ARG A O 1
ATOM 1677 N N . PRO A 1 216 ? -32.958 -24.786 48.997 1.00 84.00 216 PRO A N 1
ATOM 1678 C CA . PRO A 1 216 ? -33.166 -26.097 49.623 1.00 84.00 216 PRO A CA 1
ATOM 1679 C C . PRO A 1 216 ? -34.101 -27.044 48.862 1.00 84.00 216 PRO A C 1
ATOM 1681 O O . PRO A 1 216 ? -33.840 -28.240 48.826 1.00 84.00 216 PRO A O 1
ATOM 1684 N N . ASP A 1 217 ? -35.170 -26.522 48.264 1.00 88.75 217 ASP A N 1
ATOM 1685 C CA . ASP A 1 217 ? -36.289 -27.295 47.712 1.00 88.75 217 ASP A CA 1
ATOM 1686 C C . ASP A 1 217 ? -36.600 -26.943 46.244 1.00 88.75 217 ASP A C 1
ATOM 1688 O O . ASP A 1 217 ? -37.695 -27.209 45.746 1.00 88.75 217 ASP A O 1
ATOM 1692 N N . TRP A 1 218 ? -35.654 -26.313 45.539 1.00 92.81 218 TRP A N 1
ATOM 1693 C CA . TRP A 1 218 ? -35.835 -25.927 44.134 1.00 92.81 218 TRP A CA 1
ATOM 1694 C C . TRP A 1 218 ? -35.282 -26.972 43.168 1.00 92.81 218 TRP A C 1
ATOM 1696 O O . TRP A 1 218 ? -35.815 -27.125 42.074 1.00 92.81 218 TRP A O 1
ATOM 1706 N N . VAL A 1 219 ? -34.231 -27.700 43.551 1.00 91.44 219 VAL A N 1
ATOM 1707 C CA . VAL A 1 219 ? -33.536 -28.675 42.699 1.00 91.44 219 VAL A CA 1
ATOM 1708 C C . VAL A 1 219 ? -33.337 -29.971 43.481 1.00 91.44 219 VAL A C 1
ATOM 1710 O O . VAL A 1 219 ? -32.823 -29.937 44.593 1.00 91.44 219 VAL A O 1
ATOM 1713 N N . LEU A 1 220 ? -33.714 -31.115 42.896 1.00 86.31 220 LEU A N 1
ATOM 1714 C CA . LEU A 1 220 ? -33.593 -32.429 43.549 1.00 86.31 220 LEU A CA 1
ATOM 1715 C C . LEU A 1 220 ? -32.129 -32.793 43.853 1.00 86.31 220 LEU A C 1
ATOM 1717 O O . LEU A 1 220 ? -31.777 -33.076 44.994 1.00 86.31 220 LEU A O 1
ATOM 1721 N N . ALA A 1 221 ? -31.259 -32.742 42.839 1.00 88.44 221 ALA A N 1
ATOM 1722 C CA . ALA A 1 221 ? -29.826 -33.024 42.960 1.00 88.44 221 ALA A CA 1
ATOM 1723 C C . ALA A 1 221 ? -29.032 -31.751 43.312 1.00 88.44 221 ALA A C 1
ATOM 1725 O O . ALA A 1 221 ? -28.145 -31.331 42.567 1.00 88.44 221 ALA A O 1
ATOM 1726 N N . LYS A 1 222 ? -29.395 -31.099 44.425 1.00 89.12 222 LYS A N 1
ATOM 1727 C CA . LYS A 1 222 ? -28.844 -29.800 44.849 1.00 89.12 222 LYS A CA 1
ATOM 1728 C C . LYS A 1 222 ? -27.313 -29.764 44.855 1.00 89.12 222 LYS A C 1
ATOM 1730 O O . LYS A 1 222 ? -26.733 -28.912 44.184 1.00 89.12 222 LYS A O 1
ATOM 1735 N N . ASP A 1 223 ? -26.669 -30.674 45.584 1.00 90.31 223 ASP A N 1
ATOM 1736 C CA . ASP A 1 223 ? -25.213 -30.629 45.778 1.00 90.31 223 ASP A CA 1
ATOM 1737 C C . ASP A 1 223 ? -24.465 -30.873 44.461 1.00 90.31 223 ASP A C 1
ATOM 1739 O O . ASP A 1 223 ? -23.530 -30.147 44.128 1.00 90.31 223 ASP A O 1
ATOM 1743 N N . GLU A 1 224 ? -24.941 -31.823 43.652 1.00 91.88 224 GLU A N 1
ATOM 1744 C CA . GLU A 1 224 ? -24.375 -32.109 42.331 1.00 91.88 224 GLU A CA 1
ATOM 1745 C C . GLU A 1 224 ? -24.497 -30.903 41.387 1.00 91.88 224 GLU A C 1
ATOM 1747 O O . GLU A 1 224 ? -23.522 -30.505 40.747 1.00 91.88 224 GLU A O 1
ATOM 1752 N N . MET A 1 225 ? -25.680 -30.284 41.310 1.00 93.12 225 MET A N 1
ATOM 1753 C CA . MET A 1 225 ? -25.900 -29.126 40.439 1.00 93.12 225 MET A CA 1
ATOM 1754 C C . MET A 1 225 ? -25.142 -27.887 40.925 1.00 93.12 225 MET A C 1
ATOM 1756 O O . MET A 1 225 ? -24.646 -27.118 40.098 1.00 93.12 225 MET A O 1
ATOM 1760 N N . ALA A 1 226 ? -25.004 -27.702 42.240 1.00 92.25 226 ALA A N 1
ATOM 1761 C CA . ALA A 1 226 ? -24.222 -26.615 42.818 1.00 92.25 226 ALA A CA 1
ATOM 1762 C C . ALA A 1 226 ? -22.727 -26.762 42.492 1.00 92.25 226 ALA A C 1
ATOM 1764 O O . ALA A 1 226 ? -22.107 -25.794 42.041 1.00 92.25 226 ALA A O 1
ATOM 1765 N N . GLU A 1 227 ? -22.157 -27.963 42.637 1.00 94.00 227 GLU A N 1
ATOM 1766 C CA . GLU A 1 227 ? -20.769 -28.231 42.237 1.00 94.00 227 GLU A CA 1
ATOM 1767 C C . GLU A 1 227 ? -20.575 -28.073 40.726 1.00 94.00 227 GLU A C 1
ATOM 1769 O O . GLU A 1 227 ? -19.608 -27.450 40.281 1.00 94.00 227 GLU A O 1
ATOM 1774 N N . ARG A 1 228 ? -21.530 -28.546 39.914 1.00 95.06 228 ARG A N 1
ATOM 1775 C CA . ARG A 1 228 ? -21.481 -28.380 38.456 1.00 95.06 228 ARG A CA 1
ATOM 1776 C C . ARG A 1 228 ? -21.488 -26.905 38.051 1.00 95.06 228 ARG A C 1
ATOM 1778 O O . ARG A 1 228 ? -20.674 -26.506 37.219 1.00 95.06 228 ARG A O 1
ATOM 1785 N N . ALA A 1 229 ? -22.360 -26.090 38.646 1.00 95.12 229 ALA A N 1
ATOM 1786 C CA . ALA A 1 229 ? -22.409 -24.653 38.385 1.00 95.12 229 ALA A CA 1
ATOM 1787 C C . ALA A 1 229 ? -21.116 -23.946 38.822 1.00 95.12 229 ALA A C 1
ATOM 1789 O O . ALA A 1 229 ? -20.582 -23.131 38.068 1.00 95.12 229 ALA A O 1
ATOM 1790 N N . ARG A 1 230 ? -20.566 -24.305 39.991 1.00 93.81 230 ARG A N 1
ATOM 1791 C CA . ARG A 1 230 ? -19.290 -23.768 40.491 1.00 93.81 230 ARG A CA 1
ATOM 1792 C C . ARG A 1 230 ? -18.119 -24.121 39.571 1.00 93.81 230 ARG A C 1
ATOM 1794 O O . ARG A 1 230 ? -17.286 -23.262 39.293 1.00 93.81 230 ARG A O 1
ATOM 1801 N N . ALA A 1 231 ? -18.068 -25.349 39.057 1.00 96.06 231 ALA A N 1
ATOM 1802 C CA . ALA A 1 231 ? -17.026 -25.780 38.128 1.00 96.06 231 ALA A CA 1
ATOM 1803 C C . ALA A 1 231 ? -17.074 -25.011 36.795 1.00 96.06 231 ALA A C 1
ATOM 1805 O O . ALA A 1 231 ? -16.028 -24.644 36.257 1.00 96.06 231 ALA A O 1
ATOM 1806 N N . VAL A 1 232 ? -18.277 -24.740 36.273 1.00 97.06 232 VAL A N 1
ATOM 1807 C CA . VAL A 1 232 ? -18.464 -23.899 35.078 1.00 97.06 232 VAL A CA 1
ATOM 1808 C C . VAL A 1 232 ? -18.052 -22.452 35.360 1.00 97.06 232 VAL A C 1
ATOM 1810 O O . VAL A 1 232 ? -17.326 -21.863 34.562 1.00 97.06 232 VAL A O 1
ATOM 1813 N N . GLU A 1 233 ? -18.447 -21.881 36.503 1.00 96.19 233 GLU A N 1
ATOM 1814 C CA . GLU A 1 233 ? -18.035 -20.525 36.893 1.00 96.19 233 GLU A CA 1
ATOM 1815 C C . GLU A 1 233 ? -16.509 -20.396 36.987 1.00 96.19 233 GLU A C 1
ATOM 1817 O O . GLU A 1 233 ? -15.954 -19.432 36.459 1.00 96.19 233 GLU A O 1
ATOM 1822 N N . ALA A 1 234 ? -15.826 -21.380 37.582 1.00 94.75 234 ALA A N 1
ATOM 1823 C CA . ALA A 1 234 ? -14.367 -21.407 37.661 1.00 94.75 234 ALA A CA 1
ATOM 1824 C C . ALA A 1 234 ? -13.719 -21.405 36.266 1.00 94.75 234 ALA A C 1
ATOM 1826 O O . ALA A 1 234 ? -12.909 -20.528 35.973 1.00 94.75 234 ALA A O 1
ATOM 1827 N N . ARG A 1 235 ? -14.148 -22.300 35.361 1.00 96.38 235 ARG A N 1
ATOM 1828 C CA . ARG A 1 235 ? -13.631 -22.352 33.979 1.00 96.38 235 ARG A CA 1
ATOM 1829 C C . ARG A 1 235 ? -13.850 -21.048 33.215 1.00 96.38 235 ARG A C 1
ATOM 1831 O O . ARG A 1 235 ? -12.949 -20.577 32.523 1.00 96.38 235 ARG A O 1
ATOM 1838 N N . LEU A 1 236 ? -15.043 -20.462 33.326 1.00 96.44 236 LEU A N 1
ATOM 1839 C CA . LEU A 1 236 ? -15.353 -19.187 32.680 1.00 96.44 236 LEU A CA 1
ATOM 1840 C C . LEU A 1 236 ? -14.525 -18.039 33.273 1.00 96.44 236 LEU A C 1
ATOM 1842 O O . LEU A 1 236 ? -14.072 -17.174 32.526 1.00 96.44 236 LEU A O 1
ATOM 1846 N N . SER A 1 237 ? -14.309 -18.032 34.591 1.00 92.50 237 SER A N 1
ATOM 1847 C CA . SER A 1 237 ? -13.476 -17.043 35.281 1.00 92.50 237 SER A CA 1
ATOM 1848 C C . SER A 1 237 ? -12.009 -17.141 34.862 1.00 92.50 237 SER A C 1
ATOM 1850 O O . SER A 1 237 ? -11.389 -16.112 34.597 1.00 92.50 237 SER A O 1
ATOM 1852 N N . ASP A 1 238 ? -11.467 -18.353 34.731 1.00 92.50 238 ASP A N 1
ATOM 1853 C CA . ASP A 1 238 ? -10.102 -18.579 34.244 1.00 92.50 238 ASP A CA 1
ATOM 1854 C C . ASP A 1 238 ? -9.948 -18.119 32.790 1.00 92.50 238 ASP A C 1
ATOM 1856 O O . ASP A 1 238 ? -9.008 -17.396 32.455 1.00 92.50 238 ASP A O 1
ATOM 1860 N N . ALA A 1 239 ? -10.915 -18.454 31.928 1.00 93.06 239 ALA A N 1
ATOM 1861 C CA . ALA A 1 239 ? -10.939 -17.984 30.544 1.00 93.06 239 ALA A CA 1
ATOM 1862 C C . ALA A 1 239 ? -11.025 -16.450 30.466 1.00 93.06 239 ALA A C 1
ATOM 1864 O O . ALA A 1 239 ? -10.282 -15.819 29.711 1.00 93.06 239 ALA A O 1
ATOM 1865 N N . LEU A 1 240 ? -11.884 -15.828 31.280 1.00 92.00 240 LEU A N 1
ATOM 1866 C CA . LEU A 1 240 ? -11.981 -14.374 31.387 1.00 92.00 240 LEU A CA 1
ATOM 1867 C C . LEU A 1 240 ? -10.655 -13.767 31.865 1.00 92.00 240 LEU A C 1
ATOM 1869 O O . LEU A 1 240 ? -10.228 -12.746 31.329 1.00 92.00 240 LEU A O 1
ATOM 1873 N N . HIS A 1 241 ? -9.990 -14.384 32.842 1.00 85.69 241 HIS A N 1
ATOM 1874 C CA . HIS A 1 241 ? -8.700 -13.930 33.353 1.00 85.69 241 HIS A CA 1
ATOM 1875 C C . HIS A 1 241 ? -7.599 -14.012 32.290 1.00 85.69 241 HIS A C 1
ATOM 1877 O O . HIS A 1 241 ? -6.841 -13.054 32.128 1.00 85.69 241 HIS A O 1
ATOM 1883 N N . ALA A 1 242 ? -7.542 -15.101 31.520 1.00 85.56 242 ALA A N 1
ATOM 1884 C CA . ALA A 1 242 ? -6.626 -15.235 30.391 1.00 85.56 242 ALA A CA 1
ATOM 1885 C C . ALA A 1 242 ? -6.874 -14.134 29.345 1.00 85.56 242 ALA A C 1
ATOM 1887 O O . ALA A 1 242 ? -5.944 -13.420 28.978 1.00 85.56 242 ALA A O 1
ATOM 1888 N N . ARG A 1 243 ? -8.138 -13.898 28.957 1.00 84.75 243 ARG A N 1
ATOM 1889 C CA . ARG A 1 243 ? -8.517 -12.825 28.016 1.00 84.75 243 ARG A CA 1
ATOM 1890 C C . ARG A 1 243 ? -8.213 -11.426 28.540 1.00 84.75 243 ARG A C 1
ATOM 1892 O O . ARG A 1 243 ? -7.776 -10.564 27.778 1.00 84.75 243 ARG A O 1
ATOM 1899 N N . LEU A 1 244 ? -8.441 -11.176 29.828 1.00 80.44 244 LEU A N 1
ATOM 1900 C CA . LEU A 1 244 ? -8.077 -9.913 30.464 1.00 80.44 244 LEU A CA 1
ATOM 1901 C C . LEU A 1 244 ? -6.563 -9.736 30.479 1.00 80.44 244 LEU A C 1
ATOM 1903 O O . LEU A 1 244 ? -6.106 -8.646 30.164 1.00 80.44 244 LEU A O 1
ATOM 1907 N N . THR A 1 245 ? -5.796 -10.781 30.787 1.00 75.06 245 THR A N 1
ATOM 1908 C CA . THR A 1 245 ? -4.328 -10.748 30.781 1.00 75.06 245 THR A CA 1
ATOM 1909 C C . THR A 1 245 ? -3.787 -10.492 29.377 1.00 75.06 245 THR A C 1
ATOM 1911 O O . THR A 1 245 ? -3.013 -9.555 29.208 1.00 75.06 245 THR A O 1
ATOM 1914 N N . GLU A 1 246 ? -4.257 -11.218 28.359 1.00 75.69 246 GLU A N 1
ATOM 1915 C CA . GLU A 1 246 ? -3.944 -10.955 26.944 1.00 75.69 246 GLU A CA 1
ATOM 1916 C C . GLU A 1 246 ? -4.253 -9.496 26.578 1.00 75.69 246 GLU A C 1
ATOM 1918 O O . GLU A 1 246 ? -3.397 -8.770 26.068 1.00 75.69 246 GLU A O 1
ATOM 1923 N N . ARG A 1 247 ? -5.458 -9.018 26.921 1.00 69.31 247 ARG A N 1
ATOM 1924 C CA . ARG A 1 247 ? -5.862 -7.631 26.669 1.00 69.31 247 ARG A CA 1
ATOM 1925 C C . ARG A 1 247 ? -5.017 -6.636 27.451 1.00 69.31 247 ARG A C 1
ATOM 1927 O O . ARG A 1 247 ? -4.767 -5.568 26.920 1.00 69.31 247 ARG A O 1
ATOM 1934 N N . PHE A 1 248 ? -4.591 -6.924 28.677 1.00 55.19 248 PHE A N 1
ATOM 1935 C CA . PHE A 1 248 ? -3.774 -6.020 29.490 1.00 55.19 248 PHE A CA 1
ATOM 1936 C C . PHE A 1 248 ? -2.320 -5.982 29.039 1.00 55.19 248 PHE A C 1
ATOM 1938 O O . PHE A 1 248 ? -1.739 -4.904 29.067 1.00 55.19 248 PHE A O 1
ATOM 1945 N N . VAL A 1 249 ? -1.741 -7.097 28.597 1.00 58.06 249 VAL A N 1
ATOM 1946 C CA . VAL A 1 249 ? -0.406 -7.114 27.982 1.00 58.06 249 VAL A CA 1
ATOM 1947 C C . VAL A 1 249 ? -0.434 -6.268 26.710 1.00 58.06 249 VAL A C 1
ATOM 1949 O O . VAL A 1 249 ? 0.341 -5.322 26.602 1.00 58.06 249 VAL A O 1
ATOM 1952 N N . ASN A 1 250 ? -1.428 -6.480 25.842 1.00 54.97 250 ASN A N 1
ATOM 1953 C CA . ASN A 1 250 ? -1.605 -5.689 24.621 1.00 54.97 250 ASN A CA 1
ATOM 1954 C C . ASN A 1 250 ? -1.957 -4.216 24.919 1.00 54.97 250 ASN A C 1
ATOM 1956 O O . ASN A 1 250 ? -1.444 -3.293 24.291 1.00 54.97 250 ASN A O 1
ATOM 1960 N N . ARG A 1 251 ? -2.789 -3.958 25.936 1.00 45.31 251 ARG A N 1
ATOM 1961 C CA . ARG A 1 251 ? -3.204 -2.607 26.346 1.00 45.31 251 ARG A CA 1
ATOM 1962 C C . ARG A 1 251 ? -2.122 -1.866 27.118 1.00 45.31 251 ARG A C 1
ATOM 1964 O O . ARG A 1 251 ? -2.147 -0.648 27.106 1.00 45.31 251 ARG A O 1
ATOM 1971 N N . ARG A 1 252 ? -1.184 -2.528 27.795 1.00 39.16 252 ARG A N 1
ATOM 1972 C CA . ARG A 1 252 ? -0.047 -1.866 28.453 1.00 39.16 252 ARG A CA 1
ATOM 1973 C C . ARG A 1 252 ? 0.935 -1.346 27.406 1.00 39.16 252 ARG A C 1
ATOM 1975 O O . ARG A 1 252 ? 1.435 -0.242 27.592 1.00 39.16 252 ARG A O 1
ATOM 1982 N N . THR A 1 253 ? 1.090 -2.058 26.290 1.00 43.09 253 THR A N 1
ATOM 1983 C CA . THR A 1 253 ? 1.745 -1.561 25.069 1.00 43.09 253 THR A CA 1
ATOM 1984 C C . THR A 1 253 ? 0.965 -0.369 24.497 1.00 43.09 253 THR A C 1
ATOM 1986 O O . THR A 1 253 ? 1.510 0.726 24.403 1.00 43.09 253 THR A O 1
ATOM 1989 N N . ALA A 1 254 ? -0.357 -0.493 24.320 1.00 43.91 254 ALA A N 1
ATOM 1990 C CA . ALA A 1 254 ? -1.205 0.590 23.796 1.00 43.91 254 ALA A CA 1
ATOM 1991 C C . ALA A 1 254 ? -1.380 1.814 24.733 1.00 43.91 254 ALA A C 1
ATOM 1993 O O . ALA A 1 254 ? -1.629 2.928 24.282 1.00 43.91 254 ALA A O 1
ATOM 1994 N N . VAL A 1 255 ? -1.272 1.656 26.056 1.00 41.22 255 VAL A N 1
ATOM 1995 C CA . VAL A 1 255 ? -1.360 2.746 27.050 1.00 41.22 255 VAL A CA 1
ATOM 1996 C C . VAL A 1 255 ? 0.002 3.404 27.261 1.00 41.22 255 VAL A C 1
ATOM 1998 O O . VAL A 1 255 ? 0.035 4.601 27.546 1.00 41.22 255 VAL A O 1
ATOM 2001 N N . LEU A 1 256 ? 1.118 2.689 27.054 1.00 38.44 256 LEU A N 1
ATOM 2002 C CA . LEU A 1 256 ? 2.418 3.337 26.851 1.00 38.44 256 LEU A CA 1
ATOM 2003 C C . LEU A 1 256 ? 2.369 4.248 25.613 1.00 38.44 256 LEU A C 1
ATOM 2005 O O . LEU A 1 256 ? 2.810 5.390 25.704 1.00 38.44 256 LEU A O 1
ATOM 2009 N N . MET A 1 257 ? 1.731 3.799 24.524 1.00 40.25 257 MET A N 1
ATOM 2010 C CA . MET A 1 257 ? 1.482 4.628 23.334 1.00 40.25 257 MET A CA 1
ATOM 2011 C C . MET A 1 257 ? 0.532 5.798 23.607 1.00 40.25 257 MET A C 1
ATOM 2013 O O . MET A 1 257 ? 0.749 6.902 23.125 1.00 40.25 257 MET A O 1
ATOM 2017 N N . LYS A 1 258 ? -0.485 5.613 24.460 1.00 42.53 258 LYS A N 1
ATOM 2018 C CA . LYS A 1 258 ? -1.410 6.691 24.858 1.00 42.53 258 LYS A CA 1
ATOM 2019 C C . LYS A 1 258 ? -0.776 7.732 25.795 1.00 42.53 258 LYS A C 1
ATOM 2021 O O . LYS A 1 258 ? -1.211 8.880 25.806 1.00 42.53 258 LYS A O 1
ATOM 2026 N N . LYS A 1 259 ? 0.258 7.360 26.566 1.00 42.97 259 LYS A N 1
ATOM 2027 C CA . LYS A 1 259 ? 1.087 8.301 27.350 1.00 42.97 259 LYS A CA 1
ATOM 2028 C C . LYS A 1 259 ? 2.016 9.154 26.477 1.00 42.97 259 LYS A C 1
ATOM 2030 O O . LYS A 1 259 ? 2.512 10.160 26.973 1.00 42.97 259 LYS A O 1
ATOM 2035 N N . LEU A 1 260 ? 2.202 8.795 25.205 1.00 38.97 260 LEU A N 1
ATOM 2036 C CA . LEU A 1 260 ? 2.901 9.612 24.210 1.00 38.97 260 LEU A CA 1
ATOM 2037 C C . LEU A 1 260 ? 2.044 10.783 23.680 1.00 38.97 260 LEU A C 1
ATOM 2039 O O . LEU A 1 260 ? 2.549 11.619 22.939 1.00 38.97 260 LEU A O 1
ATOM 2043 N N . GLY A 1 261 ? 0.784 10.908 24.117 1.00 47.22 261 GLY A N 1
ATOM 2044 C CA . GLY A 1 261 ? -0.101 12.018 23.758 1.00 47.22 261 GLY A CA 1
ATOM 2045 C C . GLY A 1 261 ? -0.905 11.779 22.468 1.00 47.22 261 GLY A C 1
ATOM 2046 O O . GLY A 1 261 ? -0.788 10.729 21.844 1.00 47.22 261 GLY A O 1
ATOM 2047 N N . PRO A 1 262 ? -1.774 12.732 22.077 1.00 48.53 262 PRO A N 1
ATOM 2048 C CA . PRO A 1 262 ? -2.680 12.614 20.926 1.00 48.53 262 PRO A CA 1
ATOM 2049 C C . PRO A 1 262 ? -1.991 12.774 19.559 1.00 48.53 262 PRO A C 1
ATOM 2051 O O . PRO A 1 262 ? -2.666 12.761 18.530 1.00 48.53 262 PRO A O 1
ATOM 2054 N N . ASP A 1 263 ? -0.668 12.928 19.525 1.00 54.69 263 ASP A N 1
ATOM 2055 C CA . ASP A 1 263 ? 0.084 13.049 18.284 1.00 54.69 263 ASP A CA 1
ATOM 2056 C C . ASP A 1 263 ? 0.334 11.663 17.682 1.00 54.69 263 ASP A C 1
ATOM 2058 O O . ASP A 1 263 ? 1.327 10.999 17.976 1.00 54.69 263 ASP A O 1
ATOM 2062 N N . ALA A 1 264 ? -0.534 11.258 16.747 1.00 54.44 264 ALA A N 1
ATOM 2063 C CA . ALA A 1 264 ? -0.306 10.109 15.857 1.00 54.44 264 ALA A CA 1
ATOM 2064 C C . ALA A 1 264 ? 1.065 10.169 15.134 1.00 54.44 264 ALA A C 1
ATOM 2066 O O . ALA A 1 264 ? 1.555 9.161 14.641 1.00 54.44 264 ALA A O 1
ATOM 2067 N N . ALA A 1 265 ? 1.697 11.349 15.125 1.00 54.75 265 ALA A N 1
ATOM 2068 C CA . ALA A 1 265 ? 3.044 11.657 14.653 1.00 54.75 265 ALA A CA 1
ATOM 2069 C C . ALA A 1 265 ? 4.209 11.068 15.473 1.00 54.75 265 ALA A C 1
ATOM 2071 O O . ALA A 1 265 ? 5.359 11.203 15.058 1.00 54.75 265 ALA A O 1
ATOM 2072 N N . LEU A 1 266 ? 3.950 10.541 16.671 1.00 60.06 266 LEU A N 1
ATOM 2073 C CA . LEU A 1 266 ? 4.989 9.991 17.551 1.00 60.06 266 LEU A CA 1
ATOM 2074 C C . LEU A 1 266 ? 5.036 8.459 17.523 1.00 60.06 266 LEU A C 1
ATOM 2076 O O . LEU A 1 266 ? 5.905 7.867 18.164 1.00 60.06 266 LEU A O 1
ATOM 2080 N N . LEU A 1 267 ? 4.120 7.814 16.794 1.00 64.88 267 LEU A N 1
ATOM 2081 C CA . LEU A 1 267 ? 4.095 6.362 16.678 1.00 64.88 267 LEU A CA 1
ATOM 2082 C C . LEU A 1 267 ? 5.241 5.890 15.770 1.00 64.88 267 LEU A C 1
ATOM 2084 O O . LEU A 1 267 ? 5.359 6.362 14.637 1.00 64.88 267 LEU A O 1
ATOM 2088 N N . PRO A 1 268 ? 6.095 4.960 16.231 1.00 66.69 268 PRO A N 1
ATOM 2089 C CA . PRO A 1 268 ? 7.188 4.454 15.419 1.00 66.69 268 PRO A CA 1
ATOM 2090 C C . PRO A 1 268 ? 6.627 3.652 14.241 1.00 66.69 268 PRO A C 1
ATOM 2092 O O . PRO A 1 268 ? 5.935 2.650 14.427 1.00 66.69 268 PRO A O 1
ATOM 2095 N N . VAL A 1 269 ? 6.948 4.086 13.023 1.00 76.44 269 VAL A N 1
ATOM 2096 C CA . VAL A 1 269 ? 6.600 3.372 11.791 1.00 76.44 269 VAL A CA 1
ATOM 2097 C C . VAL A 1 269 ? 7.835 2.645 11.285 1.00 76.44 269 VAL A C 1
ATOM 2099 O O . VAL A 1 269 ? 8.882 3.257 11.071 1.00 76.44 269 VAL A O 1
ATOM 2102 N N . LYS A 1 270 ? 7.719 1.331 11.107 1.00 80.94 270 LYS A N 1
ATOM 2103 C CA . LYS A 1 270 ? 8.783 0.471 10.597 1.00 80.94 270 LYS A CA 1
ATOM 2104 C C . LYS A 1 270 ? 8.354 -0.119 9.260 1.00 80.94 270 LYS A C 1
ATOM 2106 O O . LYS A 1 270 ? 7.256 -0.649 9.137 1.00 80.94 270 LYS A O 1
ATOM 2111 N N . LEU A 1 271 ? 9.249 -0.052 8.282 1.00 82.88 271 LEU A N 1
ATOM 2112 C CA . LEU A 1 271 ? 9.145 -0.812 7.042 1.00 82.88 271 LEU A CA 1
ATOM 2113 C C . LEU A 1 271 ? 9.952 -2.107 7.202 1.00 82.88 271 LEU A C 1
ATOM 2115 O O . LEU A 1 271 ? 11.132 -2.046 7.558 1.00 82.88 271 LEU A O 1
ATOM 2119 N N . ASP A 1 272 ? 9.332 -3.254 6.948 1.00 82.19 272 ASP A N 1
ATOM 2120 C CA . ASP A 1 272 ? 10.006 -4.551 6.868 1.00 82.19 272 ASP A CA 1
ATOM 2121 C C . ASP A 1 272 ? 9.727 -5.177 5.498 1.00 82.19 272 ASP A C 1
ATOM 2123 O O . ASP A 1 272 ? 8.623 -5.625 5.203 1.00 82.19 272 ASP A O 1
ATOM 2127 N N . GLY A 1 273 ? 10.716 -5.121 4.603 1.00 83.75 273 GLY A N 1
ATOM 2128 C CA . GLY A 1 273 ? 10.519 -5.470 3.197 1.00 83.75 273 GLY A CA 1
ATOM 2129 C C . GLY A 1 273 ? 9.520 -4.533 2.508 1.00 83.75 273 GLY A C 1
ATOM 2130 O O . GLY A 1 273 ? 9.828 -3.362 2.264 1.00 83.75 273 GLY A O 1
ATOM 2131 N N . GLU A 1 274 ? 8.345 -5.061 2.161 1.00 85.19 274 GLU A N 1
ATOM 2132 C CA . GLU A 1 274 ? 7.224 -4.272 1.634 1.00 85.19 274 GLU A CA 1
ATOM 2133 C C . GLU A 1 274 ? 6.156 -3.986 2.694 1.00 85.19 274 GLU A C 1
ATOM 2135 O O . GLU A 1 274 ? 5.341 -3.100 2.475 1.00 85.19 274 GLU A O 1
ATOM 2140 N N . ASP A 1 275 ? 6.184 -4.636 3.852 1.00 85.69 275 ASP A N 1
ATOM 2141 C CA . ASP A 1 275 ? 5.143 -4.501 4.868 1.00 85.69 275 ASP A CA 1
ATOM 2142 C C . ASP A 1 275 ? 5.422 -3.303 5.784 1.00 85.69 275 ASP A C 1
ATOM 2144 O O . ASP A 1 275 ? 6.545 -3.082 6.255 1.00 85.69 275 ASP A O 1
ATOM 2148 N N . ILE A 1 276 ? 4.389 -2.501 6.038 1.00 84.69 276 ILE A N 1
ATOM 2149 C CA . ILE A 1 276 ? 4.442 -1.354 6.940 1.00 84.69 276 ILE A CA 1
ATOM 2150 C C . ILE A 1 276 ? 3.796 -1.734 8.263 1.00 84.69 276 ILE A C 1
ATOM 2152 O O . ILE A 1 276 ? 2.642 -2.166 8.330 1.00 84.69 276 ILE A O 1
ATOM 2156 N N . PHE A 1 277 ? 4.547 -1.482 9.327 1.00 81.69 277 PHE A N 1
ATOM 2157 C CA . PHE A 1 277 ? 4.115 -1.663 10.696 1.00 81.69 277 PHE A CA 1
ATOM 2158 C C . PHE A 1 277 ? 4.090 -0.324 11.417 1.00 81.69 277 PHE A C 1
ATOM 2160 O O . PHE A 1 277 ? 5.042 0.453 11.328 1.00 81.69 277 PHE A O 1
ATOM 2167 N N . VAL A 1 278 ? 3.034 -0.072 12.179 1.00 78.25 278 VAL A N 1
ATOM 2168 C CA . VAL A 1 278 ? 2.966 1.051 13.122 1.00 78.25 278 VAL A CA 1
ATOM 2169 C C . VAL A 1 278 ? 2.916 0.446 14.511 1.00 78.25 278 VAL A C 1
ATOM 2171 O O . VAL A 1 278 ? 2.007 -0.318 14.813 1.00 78.25 278 VAL A O 1
ATOM 2174 N N . ASP A 1 279 ? 3.936 0.722 15.324 1.00 70.12 279 ASP A N 1
ATOM 2175 C CA . ASP A 1 279 ? 4.087 0.138 16.665 1.00 70.12 279 ASP A CA 1
ATOM 2176 C C . ASP A 1 279 ? 3.993 -1.408 16.700 1.00 70.12 279 ASP A C 1
ATOM 2178 O O . ASP A 1 279 ? 3.502 -2.020 17.644 1.00 70.12 279 ASP A O 1
ATOM 2182 N N . GLY A 1 280 ? 4.468 -2.064 15.633 1.00 70.19 280 GLY A N 1
ATOM 2183 C CA . GLY A 1 280 ? 4.470 -3.525 15.504 1.00 70.19 280 GLY A CA 1
ATOM 2184 C C . GLY A 1 280 ? 3.172 -4.143 14.969 1.00 70.19 280 GLY A C 1
ATOM 2185 O O . GLY A 1 280 ? 3.149 -5.350 14.741 1.00 70.19 280 GLY A O 1
ATOM 2186 N N . GLU A 1 281 ? 2.128 -3.352 14.710 1.00 71.56 281 GLU A N 1
ATOM 2187 C CA . GLU A 1 281 ? 0.900 -3.815 14.053 1.00 71.56 281 GLU A CA 1
ATOM 2188 C C . GLU A 1 281 ? 0.984 -3.612 12.536 1.00 71.56 281 GLU A C 1
ATOM 2190 O O . GLU A 1 281 ? 1.379 -2.543 12.069 1.00 71.56 281 GLU A O 1
ATOM 2195 N N . HIS A 1 282 ? 0.629 -4.645 11.766 1.00 80.25 282 HIS A N 1
ATOM 2196 C CA . HIS A 1 282 ? 0.602 -4.584 10.305 1.00 80.25 282 HIS A CA 1
ATOM 2197 C C . HIS A 1 282 ? -0.547 -3.687 9.836 1.00 80.25 282 HIS A C 1
ATOM 2199 O O . HIS A 1 282 ? -1.704 -3.935 10.172 1.00 80.25 282 HIS A O 1
ATOM 2205 N N . ILE A 1 283 ? -0.231 -2.656 9.051 1.00 80.12 283 ILE A N 1
ATOM 2206 C CA . ILE A 1 283 ? -1.227 -1.692 8.553 1.00 80.12 283 ILE A CA 1
ATOM 2207 C C . ILE A 1 283 ? -1.408 -1.737 7.034 1.00 80.12 283 ILE A C 1
ATOM 2209 O O . ILE A 1 283 ? -2.331 -1.118 6.498 1.00 80.12 283 ILE A O 1
ATOM 2213 N N . GLY A 1 284 ? -0.524 -2.437 6.328 1.00 85.12 284 GLY A N 1
ATOM 2214 C CA . GLY A 1 284 ? -0.548 -2.531 4.879 1.00 85.12 284 GLY A CA 1
ATOM 2215 C C . GLY A 1 284 ? 0.842 -2.632 4.270 1.00 85.12 284 GLY A C 1
ATOM 2216 O O . GLY A 1 284 ? 1.845 -2.702 4.968 1.00 85.12 284 GLY A O 1
ATOM 2217 N N . GLU A 1 285 ? 0.894 -2.567 2.948 1.00 88.38 285 GLU A N 1
ATOM 2218 C CA . GLU A 1 285 ? 2.082 -2.850 2.145 1.00 88.38 285 GLU A CA 1
ATOM 2219 C C . GLU A 1 285 ? 2.459 -1.660 1.241 1.00 88.38 285 GLU A C 1
ATOM 2221 O O . GLU A 1 285 ? 1.618 -0.946 0.683 1.00 88.38 285 GLU A O 1
ATOM 2226 N N . LEU A 1 286 ? 3.757 -1.440 1.057 1.00 86.62 286 LEU A N 1
ATOM 2227 C CA . LEU A 1 286 ? 4.345 -0.458 0.161 1.00 86.62 286 LEU A CA 1
ATOM 2228 C C . LEU A 1 286 ? 4.753 -1.127 -1.157 1.00 86.62 286 LEU A C 1
ATOM 2230 O O . LEU A 1 286 ? 5.878 -1.604 -1.322 1.00 86.62 286 LEU A O 1
ATOM 2234 N N . LYS A 1 287 ? 3.849 -1.087 -2.137 1.00 84.06 287 LYS A N 1
ATOM 2235 C CA . LYS A 1 287 ? 4.119 -1.550 -3.504 1.00 84.06 287 LYS A CA 1
ATOM 2236 C C . LYS A 1 287 ? 4.657 -0.398 -4.345 1.00 84.06 287 LYS A C 1
ATOM 2238 O O . LYS A 1 287 ? 3.918 0.495 -4.768 1.00 84.06 287 LYS A O 1
ATOM 2243 N N . GLY A 1 288 ? 5.967 -0.416 -4.580 1.00 84.00 288 GLY A N 1
ATOM 2244 C CA . GLY A 1 288 ? 6.669 0.646 -5.301 1.00 84.00 288 GLY A CA 1
ATOM 2245 C C . GLY A 1 288 ? 6.710 1.940 -4.504 1.00 84.00 288 GLY A C 1
ATOM 2246 O O . GLY A 1 288 ? 7.274 1.969 -3.414 1.00 84.00 288 GLY A O 1
ATOM 2247 N N . PHE A 1 289 ? 6.102 2.998 -5.044 1.00 87.38 289 PHE A N 1
ATOM 2248 C CA . PHE A 1 289 ? 5.921 4.284 -4.359 1.00 87.38 289 PHE A CA 1
ATOM 2249 C C . PHE A 1 289 ? 4.467 4.516 -3.916 1.00 87.38 289 PHE A C 1
ATOM 2251 O O . PHE A 1 289 ? 4.031 5.654 -3.758 1.00 87.38 289 PHE A O 1
ATOM 2258 N N . ARG A 1 290 ? 3.684 3.440 -3.744 1.00 85.50 290 ARG A N 1
ATOM 2259 C CA . ARG A 1 290 ? 2.291 3.508 -3.289 1.00 85.50 290 ARG A CA 1
ATOM 2260 C C . ARG A 1 290 ? 2.075 2.659 -2.042 1.00 85.50 290 ARG A C 1
ATOM 2262 O O . ARG A 1 290 ? 2.357 1.463 -2.038 1.00 85.50 290 ARG A O 1
ATOM 2269 N N . PHE A 1 291 ? 1.491 3.282 -1.028 1.00 85.75 291 PHE A N 1
ATOM 2270 C CA . PHE A 1 291 ? 1.003 2.602 0.162 1.00 85.75 291 PHE A CA 1
ATOM 2271 C C . PHE A 1 291 ? -0.395 2.015 -0.089 1.00 85.75 291 PHE A C 1
ATOM 2273 O O . PHE A 1 291 ? -1.294 2.726 -0.545 1.00 85.75 291 PHE A O 1
ATOM 2280 N N . HIS A 1 292 ? -0.562 0.722 0.176 1.00 85.56 292 HIS A N 1
ATOM 2281 C CA . HIS A 1 292 ? -1.833 0.004 0.140 1.00 85.56 292 HIS A CA 1
ATOM 2282 C C . HIS A 1 292 ? -2.190 -0.414 1.560 1.00 85.56 292 HIS A C 1
ATOM 2284 O O . HIS A 1 292 ? -1.422 -1.107 2.213 1.00 85.56 292 HIS A O 1
ATOM 2290 N N . VAL A 1 293 ? -3.356 0.018 2.027 1.00 83.06 293 VAL A N 1
ATOM 2291 C CA . VAL A 1 293 ? -3.851 -0.273 3.376 1.00 83.06 293 VAL A CA 1
ATOM 2292 C C . VAL A 1 293 ? -4.418 -1.689 3.422 1.00 83.06 293 VAL A C 1
ATOM 2294 O O . VAL A 1 293 ? -5.149 -2.076 2.507 1.00 83.06 293 VAL A O 1
ATOM 2297 N N . ASP A 1 294 ? -4.137 -2.418 4.498 1.00 80.25 294 ASP A N 1
ATOM 2298 C CA . ASP A 1 294 ? -4.730 -3.729 4.758 1.00 80.25 294 ASP A CA 1
ATOM 2299 C C . ASP A 1 294 ? -6.261 -3.601 4.977 1.00 80.25 294 ASP A C 1
ATOM 2301 O O . ASP A 1 294 ? -6.712 -2.799 5.808 1.00 80.25 294 ASP A O 1
ATOM 2305 N N . PRO A 1 295 ? -7.104 -4.316 4.206 1.00 70.38 295 PRO A N 1
ATOM 2306 C CA . PRO A 1 295 ? -8.556 -4.257 4.356 1.00 70.38 295 PRO A CA 1
ATOM 2307 C C . PRO A 1 295 ? -9.085 -4.878 5.661 1.00 70.38 295 PRO A C 1
ATOM 2309 O O . PRO A 1 295 ? -10.196 -4.521 6.057 1.00 70.38 295 PRO A O 1
ATOM 2312 N N . ASP A 1 296 ? -8.321 -5.744 6.336 1.00 69.19 296 ASP A N 1
ATOM 2313 C CA . ASP A 1 296 ? -8.771 -6.485 7.527 1.00 69.19 296 ASP A CA 1
ATOM 2314 C C . ASP A 1 296 ? -8.529 -5.733 8.858 1.00 69.19 296 ASP A C 1
ATOM 2316 O O . ASP A 1 296 ? -8.895 -6.211 9.939 1.00 69.19 296 ASP A O 1
ATOM 2320 N N . THR A 1 297 ? -7.962 -4.520 8.818 1.00 62.72 297 THR A N 1
ATOM 2321 C CA . THR A 1 297 ? -7.709 -3.699 10.015 1.00 62.72 297 THR A CA 1
ATOM 2322 C C . THR A 1 297 ? -9.013 -3.183 10.653 1.00 62.72 297 THR A C 1
ATOM 2324 O O . THR A 1 297 ? -9.859 -2.573 9.990 1.00 62.72 297 THR A O 1
ATOM 2327 N N . ARG A 1 298 ? -9.181 -3.379 11.973 1.00 62.16 298 ARG A N 1
ATOM 2328 C CA . ARG A 1 298 ? -10.399 -3.001 12.727 1.00 62.16 298 ARG A CA 1
ATOM 2329 C C . ARG A 1 298 ? -10.716 -1.498 12.647 1.00 62.16 298 ARG A C 1
ATOM 2331 O O . ARG A 1 298 ? -9.835 -0.651 12.744 1.00 62.16 298 ARG A O 1
ATOM 2338 N N . HIS A 1 299 ? -12.006 -1.171 12.532 1.00 54.59 299 HIS A N 1
ATOM 2339 C CA . HIS A 1 299 ? -12.504 0.163 12.161 1.00 54.59 299 HIS A CA 1
ATOM 2340 C C . HIS A 1 299 ? -12.145 1.317 13.120 1.00 54.59 299 HIS A C 1
ATOM 2342 O O . HIS A 1 299 ? -11.943 2.435 12.641 1.00 54.59 299 HIS A O 1
ATOM 2348 N N . ASP A 1 300 ? -12.049 1.066 14.429 1.00 55.72 300 ASP A N 1
ATOM 2349 C CA . ASP A 1 300 ? -11.836 2.127 15.429 1.00 55.72 300 ASP A CA 1
ATOM 2350 C C . ASP A 1 300 ? -10.362 2.563 15.532 1.00 55.72 300 ASP A C 1
ATOM 2352 O O . ASP A 1 300 ? -10.080 3.757 15.656 1.00 55.72 300 ASP A O 1
ATOM 2356 N N . ASP A 1 301 ? -9.418 1.629 15.381 1.00 57.28 301 ASP A N 1
ATOM 2357 C CA . ASP A 1 301 ? -7.971 1.901 15.407 1.00 57.28 301 ASP A CA 1
ATOM 2358 C C . ASP A 1 301 ? -7.442 2.339 14.027 1.00 57.28 301 ASP A C 1
ATOM 2360 O O . ASP A 1 301 ? -6.471 3.093 13.917 1.00 57.28 301 ASP A O 1
ATOM 2364 N N . ARG A 1 302 ? -8.149 1.965 12.950 1.00 65.88 302 ARG A N 1
ATOM 2365 C CA . ARG A 1 302 ? -7.787 2.260 11.556 1.00 65.88 302 ARG A CA 1
ATOM 2366 C C . ARG A 1 302 ? -7.574 3.746 11.281 1.00 65.88 302 ARG A C 1
ATOM 2368 O O . ARG A 1 302 ? -6.634 4.101 10.581 1.00 65.88 302 ARG A O 1
ATOM 2375 N N . LYS A 1 303 ? -8.411 4.641 11.816 1.00 71.19 303 LYS A N 1
ATOM 2376 C CA . LYS A 1 303 ? -8.285 6.087 11.542 1.00 71.19 303 LYS A CA 1
ATOM 2377 C C . LYS A 1 303 ? -7.007 6.682 12.142 1.00 71.19 303 LYS A C 1
ATOM 2379 O O . LYS A 1 303 ? -6.400 7.560 11.535 1.00 71.19 303 LYS A O 1
ATOM 2384 N N . LEU A 1 304 ? -6.608 6.208 13.320 1.00 68.94 304 LEU A N 1
ATOM 2385 C CA . LEU A 1 304 ? -5.418 6.688 14.020 1.00 68.94 304 LEU A CA 1
ATOM 2386 C C . LEU A 1 304 ? -4.145 6.103 13.398 1.00 68.94 304 LEU A C 1
ATOM 2388 O O . LEU A 1 304 ? -3.201 6.846 13.139 1.00 68.94 304 LEU A O 1
ATOM 2392 N N . LEU A 1 305 ? -4.154 4.806 13.081 1.00 69.56 305 LEU A N 1
ATOM 2393 C CA . LEU A 1 305 ? -3.050 4.130 12.396 1.00 69.56 305 LEU A CA 1
ATOM 2394 C C . LEU A 1 305 ? -2.822 4.691 10.984 1.00 69.56 305 LEU A C 1
ATOM 2396 O O . LEU A 1 305 ? -1.678 4.895 10.586 1.00 69.56 305 LEU A O 1
ATOM 2400 N N . LEU A 1 306 ? -3.893 5.030 10.256 1.00 72.69 306 LEU A N 1
ATOM 2401 C CA . LEU A 1 306 ? -3.787 5.721 8.968 1.00 72.69 306 LEU A CA 1
ATOM 2402 C C . LEU A 1 306 ? -3.209 7.127 9.109 1.00 72.69 306 LEU A C 1
ATOM 2404 O O . LEU A 1 306 ? -2.351 7.493 8.318 1.00 72.69 306 LEU A O 1
ATOM 2408 N N . ALA A 1 307 ? -3.615 7.893 10.124 1.00 75.25 307 ALA A N 1
ATOM 2409 C CA . ALA A 1 307 ? -3.050 9.221 10.364 1.00 75.25 307 ALA A CA 1
ATOM 2410 C C . ALA A 1 307 ? -1.546 9.164 10.702 1.00 75.25 307 ALA A C 1
ATOM 2412 O O . ALA A 1 307 ? -0.781 10.031 10.277 1.00 75.25 307 ALA A O 1
ATOM 2413 N N . ALA A 1 308 ? -1.107 8.130 11.430 1.00 73.44 308 ALA A N 1
ATOM 2414 C CA . ALA A 1 308 ? 0.311 7.870 11.676 1.00 73.44 308 ALA A CA 1
ATOM 2415 C C . ALA A 1 308 ? 1.042 7.484 10.379 1.00 73.44 308 ALA A C 1
ATOM 2417 O O . ALA A 1 308 ? 2.072 8.069 10.042 1.00 73.44 308 ALA A O 1
ATOM 2418 N N . ALA A 1 309 ? 0.474 6.559 9.599 1.00 76.00 309 ALA A N 1
ATOM 2419 C CA . ALA A 1 309 ? 1.022 6.157 8.308 1.00 76.00 309 ALA A CA 1
ATOM 2420 C C . ALA A 1 309 ? 1.160 7.355 7.357 1.00 76.00 309 ALA A C 1
ATOM 2422 O O . ALA A 1 309 ? 2.243 7.595 6.841 1.00 76.00 309 ALA A O 1
ATOM 2423 N N . GLU A 1 310 ? 0.121 8.173 7.186 1.00 79.75 310 GLU A N 1
ATOM 2424 C CA . GLU A 1 310 ? 0.140 9.363 6.323 1.00 79.75 310 GLU A CA 1
ATOM 2425 C C . GLU A 1 310 ? 1.253 10.351 6.688 1.00 79.75 310 GLU A C 1
ATOM 2427 O O . GLU A 1 310 ? 1.800 11.017 5.810 1.00 79.75 310 GLU A O 1
ATOM 2432 N N . ARG A 1 311 ? 1.633 10.424 7.968 1.00 81.00 311 ARG A N 1
ATOM 2433 C CA . ARG A 1 311 ? 2.694 11.320 8.431 1.00 81.00 311 ARG A CA 1
ATOM 2434 C C . ARG A 1 311 ? 4.105 10.771 8.221 1.00 81.00 311 ARG A C 1
ATOM 2436 O O . ARG A 1 311 ? 5.013 11.553 7.953 1.00 81.00 311 ARG A O 1
ATOM 2443 N N . HIS A 1 312 ? 4.303 9.458 8.332 1.00 82.50 312 HIS A N 1
ATOM 2444 C CA . HIS A 1 312 ? 5.634 8.836 8.251 1.00 82.50 312 HIS A CA 1
ATOM 2445 C C . HIS A 1 312 ? 5.943 8.186 6.894 1.00 82.50 312 HIS A C 1
ATOM 2447 O O . HIS A 1 312 ? 7.108 8.099 6.505 1.00 82.50 312 HIS A O 1
ATOM 2453 N N . VAL A 1 313 ? 4.922 7.775 6.137 1.00 86.81 313 VAL A N 1
ATOM 2454 C CA . VAL A 1 313 ? 5.061 7.194 4.793 1.00 86.81 313 VAL A CA 1
ATOM 2455 C C . VAL A 1 313 ? 5.819 8.115 3.826 1.00 86.81 313 VAL A C 1
ATOM 2457 O O . VAL A 1 313 ? 6.662 7.583 3.106 1.00 86.81 313 VAL A O 1
ATOM 2460 N N . PRO A 1 314 ? 5.636 9.455 3.804 1.00 88.19 314 PRO A N 1
ATOM 2461 C CA . PRO A 1 314 ? 6.434 10.333 2.942 1.00 88.19 314 PRO A CA 1
ATOM 2462 C C . PRO A 1 314 ? 7.946 10.212 3.180 1.00 88.19 314 PRO A C 1
ATOM 2464 O O . PRO A 1 314 ? 8.713 10.112 2.222 1.00 88.19 314 PRO A O 1
ATOM 2467 N N . ALA A 1 315 ? 8.373 10.120 4.445 1.00 87.88 315 ALA A N 1
ATOM 2468 C CA . ALA A 1 315 ? 9.780 9.929 4.795 1.00 87.88 315 ALA A CA 1
ATOM 2469 C C . ALA A 1 315 ? 10.295 8.553 4.338 1.00 87.88 315 ALA A C 1
ATOM 2471 O O . ALA A 1 315 ? 11.335 8.478 3.689 1.00 87.88 315 ALA A O 1
ATOM 2472 N N . LEU A 1 316 ? 9.530 7.479 4.575 1.00 88.88 316 LEU A N 1
ATOM 2473 C CA . LEU A 1 316 ? 9.877 6.123 4.119 1.00 88.88 316 LEU A CA 1
ATOM 2474 C C . LEU A 1 316 ? 9.961 6.023 2.588 1.00 88.88 316 LEU A C 1
ATOM 2476 O O . LEU A 1 316 ? 10.860 5.385 2.040 1.00 88.88 316 LEU A O 1
ATOM 2480 N N . LEU A 1 317 ? 9.036 6.677 1.882 1.00 90.88 317 LEU A N 1
ATOM 2481 C CA . LEU A 1 317 ? 9.059 6.803 0.428 1.00 90.88 317 LEU A CA 1
ATOM 2482 C C . LEU A 1 317 ? 10.291 7.592 -0.042 1.00 90.88 317 LEU A C 1
ATOM 2484 O O . LEU A 1 317 ? 10.909 7.219 -1.041 1.00 90.88 317 LEU A O 1
ATOM 2488 N N . GLY A 1 318 ? 10.675 8.643 0.688 1.00 90.62 318 GLY A N 1
ATOM 2489 C CA . GLY A 1 318 ? 11.887 9.421 0.446 1.00 90.62 318 GLY A CA 1
ATOM 2490 C C . GLY A 1 318 ? 13.174 8.612 0.633 1.00 90.62 318 GLY A C 1
ATOM 2491 O O . GLY A 1 318 ? 14.068 8.662 -0.220 1.00 90.62 318 GLY A O 1
ATOM 2492 N N . ASP A 1 319 ? 13.248 7.799 1.686 1.00 91.12 319 ASP A N 1
ATOM 2493 C CA . ASP A 1 319 ? 14.361 6.881 1.935 1.00 91.12 319 ASP A CA 1
ATOM 2494 C C . ASP A 1 319 ? 14.440 5.802 0.848 1.00 91.12 319 ASP A C 1
ATOM 2496 O O . ASP A 1 319 ? 15.516 5.561 0.294 1.00 91.12 319 ASP A O 1
ATOM 2500 N N . ARG A 1 320 ? 13.300 5.213 0.454 1.00 91.25 320 ARG A N 1
ATOM 2501 C CA . ARG A 1 320 ? 13.220 4.243 -0.655 1.00 91.25 320 ARG A CA 1
ATOM 2502 C C . ARG A 1 320 ? 13.646 4.867 -1.985 1.00 91.25 320 ARG A C 1
ATOM 2504 O O . ARG A 1 320 ? 14.380 4.231 -2.743 1.00 91.25 320 ARG A O 1
ATOM 2511 N N . ALA A 1 321 ? 13.249 6.112 -2.260 1.00 93.19 321 ALA A N 1
ATOM 2512 C CA . ALA A 1 321 ? 13.676 6.857 -3.446 1.00 93.19 321 ALA A CA 1
ATOM 2513 C C . ALA A 1 321 ? 15.189 7.107 -3.441 1.00 93.19 321 ALA A C 1
ATOM 2515 O O . ALA A 1 321 ? 15.852 6.894 -4.455 1.00 93.19 321 ALA A O 1
ATOM 2516 N N . THR A 1 322 ? 15.751 7.487 -2.293 1.00 93.25 322 THR A N 1
ATOM 2517 C CA . THR A 1 322 ? 17.191 7.732 -2.130 1.00 93.25 322 THR A CA 1
ATOM 2518 C C . THR A 1 322 ? 18.005 6.440 -2.247 1.00 93.25 322 THR A C 1
ATOM 2520 O O . THR A 1 322 ? 19.061 6.424 -2.880 1.00 93.25 322 THR A O 1
ATOM 2523 N N . ALA A 1 323 ? 17.518 5.336 -1.679 1.00 92.25 323 ALA A N 1
ATOM 2524 C CA . ALA A 1 323 ? 18.133 4.019 -1.815 1.00 92.25 323 ALA A CA 1
ATOM 2525 C C . ALA A 1 323 ? 18.110 3.538 -3.274 1.00 92.25 323 ALA A C 1
ATOM 2527 O O . ALA A 1 323 ? 19.134 3.090 -3.791 1.00 92.25 323 ALA A O 1
ATOM 2528 N N . LEU A 1 324 ? 16.977 3.703 -3.968 1.00 93.25 324 LEU A N 1
ATOM 2529 C CA . LEU A 1 324 ? 16.867 3.401 -5.395 1.00 93.25 324 LEU A CA 1
ATOM 2530 C C . LEU A 1 324 ? 17.814 4.276 -6.227 1.00 93.25 324 LEU A C 1
ATOM 2532 O O . LEU A 1 324 ? 18.529 3.753 -7.075 1.00 93.25 324 LEU A O 1
ATOM 2536 N N . ALA A 1 325 ? 17.876 5.580 -5.962 1.00 94.00 325 ALA A N 1
ATOM 2537 C CA . ALA A 1 325 ? 18.798 6.496 -6.628 1.00 94.00 325 ALA A CA 1
ATOM 2538 C C . ALA A 1 325 ? 20.262 6.034 -6.505 1.00 94.00 325 ALA A C 1
ATOM 2540 O O . ALA A 1 325 ? 20.981 5.966 -7.503 1.00 94.00 325 ALA A O 1
ATOM 2541 N N . LYS A 1 326 ? 20.687 5.622 -5.301 1.00 93.56 326 LYS A N 1
ATOM 2542 C CA . LYS A 1 326 ? 22.025 5.054 -5.062 1.00 93.56 326 LYS A CA 1
ATOM 2543 C C . LYS A 1 326 ? 22.255 3.761 -5.847 1.00 93.56 326 LYS A C 1
ATOM 2545 O O . LYS A 1 326 ? 23.281 3.646 -6.513 1.00 93.56 326 LYS A O 1
ATOM 2550 N N . ALA A 1 327 ? 21.301 2.829 -5.830 1.00 93.69 327 ALA A N 1
ATOM 2551 C CA . ALA A 1 327 ? 21.400 1.576 -6.582 1.00 93.69 327 ALA A CA 1
ATOM 2552 C C . ALA A 1 327 ? 21.477 1.814 -8.104 1.00 93.69 327 ALA A C 1
ATOM 2554 O O . ALA A 1 327 ? 22.233 1.144 -8.807 1.00 93.69 327 ALA A O 1
ATOM 2555 N N . ILE A 1 328 ? 20.746 2.808 -8.623 1.00 93.94 328 ILE A N 1
ATOM 2556 C CA . ILE A 1 328 ? 20.819 3.225 -10.031 1.00 93.94 328 ILE A CA 1
ATOM 2557 C C . ILE A 1 328 ? 22.202 3.793 -10.361 1.00 93.94 328 ILE A C 1
ATOM 2559 O O . ILE A 1 328 ? 22.777 3.456 -11.400 1.00 93.94 328 ILE A O 1
ATOM 2563 N N . ALA A 1 329 ? 22.744 4.653 -9.496 1.00 90.12 329 ALA A N 1
ATOM 2564 C CA . ALA A 1 329 ? 24.069 5.238 -9.676 1.00 90.12 329 ALA A CA 1
ATOM 2565 C C . ALA A 1 329 ? 25.183 4.176 -9.638 1.00 90.12 329 ALA A C 1
ATOM 2567 O O . ALA A 1 329 ? 26.116 4.259 -10.433 1.00 90.12 329 ALA A O 1
ATOM 2568 N N . ALA A 1 330 ? 25.049 3.164 -8.776 1.00 90.94 330 ALA A N 1
ATOM 2569 C CA . ALA A 1 330 ? 25.969 2.030 -8.669 1.00 90.94 330 ALA A CA 1
ATOM 2570 C C . ALA A 1 330 ? 25.822 0.995 -9.805 1.00 90.94 330 ALA A C 1
ATOM 2572 O O . ALA A 1 330 ? 26.701 0.158 -9.986 1.00 90.94 330 ALA A O 1
ATOM 2573 N N . GLY A 1 331 ? 24.736 1.048 -10.586 1.00 89.25 331 GLY A N 1
ATOM 2574 C CA . GLY A 1 331 ? 24.445 0.061 -11.634 1.00 89.25 331 GLY A CA 1
ATOM 2575 C C . GLY A 1 331 ? 23.882 -1.267 -11.111 1.00 89.25 331 GLY A C 1
ATOM 2576 O O . GLY A 1 331 ? 23.841 -2.243 -11.850 1.00 89.25 331 GLY A O 1
ATOM 2577 N N . GLU A 1 332 ? 23.436 -1.302 -9.856 1.00 90.25 332 GLU A N 1
ATOM 2578 C CA . GLU A 1 332 ? 22.859 -2.480 -9.194 1.00 90.25 332 GLU A CA 1
ATOM 2579 C C . GLU A 1 332 ? 21.341 -2.591 -9.420 1.00 90.25 332 GLU A C 1
ATOM 2581 O O . GLU A 1 332 ? 20.746 -3.650 -9.228 1.00 90.25 332 GLU A O 1
ATOM 2586 N N . ALA A 1 333 ? 20.693 -1.500 -9.841 1.00 89.25 333 ALA A N 1
ATOM 2587 C CA . ALA A 1 333 ? 19.267 -1.488 -10.147 1.00 89.25 333 ALA A CA 1
ATOM 2588 C C . ALA A 1 333 ? 18.981 -2.029 -11.561 1.00 89.25 333 ALA A C 1
ATOM 2590 O O . ALA A 1 333 ? 19.405 -1.443 -12.560 1.00 89.25 333 ALA A O 1
ATOM 2591 N N . ALA A 1 334 ? 18.184 -3.098 -11.646 1.00 89.50 334 ALA A N 1
ATOM 2592 C CA . ALA A 1 334 ? 17.666 -3.633 -12.904 1.00 89.50 334 ALA A CA 1
ATOM 2593 C C . ALA A 1 334 ? 16.532 -2.743 -13.452 1.00 89.50 334 ALA A C 1
ATOM 2595 O O . ALA A 1 334 ? 15.354 -2.944 -13.156 1.00 89.50 334 ALA A O 1
ATOM 2596 N N . LEU A 1 335 ? 16.904 -1.714 -14.216 1.00 92.62 335 LEU A N 1
ATOM 2597 C CA . LEU A 1 335 ? 15.967 -0.844 -14.928 1.00 92.62 335 LEU A CA 1
ATOM 2598 C C . LEU A 1 335 ? 15.809 -1.274 -16.387 1.00 92.62 335 LEU A C 1
ATOM 2600 O O . LEU A 1 335 ? 16.785 -1.596 -17.064 1.00 92.62 335 LEU A O 1
ATOM 2604 N N . GLU A 1 336 ? 14.581 -1.190 -16.888 1.00 90.38 336 GLU A N 1
ATOM 2605 C CA . GLU A 1 336 ? 14.233 -1.507 -18.270 1.00 90.38 336 GLU A CA 1
ATOM 2606 C C . GLU A 1 336 ? 13.504 -0.331 -18.928 1.00 90.38 336 GLU A C 1
ATOM 2608 O O . GLU A 1 336 ? 12.632 0.290 -18.314 1.00 90.38 336 GLU A O 1
ATOM 2613 N N . LEU A 1 337 ? 13.823 -0.048 -20.197 1.00 87.69 337 LEU A N 1
ATOM 2614 C CA . LEU A 1 337 ? 13.023 0.839 -21.041 1.00 87.69 337 LEU A CA 1
ATOM 2615 C C . LEU A 1 337 ? 12.152 -0.006 -21.971 1.00 87.69 337 LEU A C 1
ATOM 2617 O O . LEU A 1 337 ? 12.662 -0.799 -22.760 1.00 87.69 337 LEU A O 1
ATOM 2621 N N . HIS A 1 338 ? 10.837 0.184 -21.903 1.00 83.38 338 HIS A N 1
ATOM 2622 C CA . HIS A 1 338 ? 9.901 -0.480 -22.803 1.00 83.38 338 HIS A CA 1
ATOM 2623 C C . HIS A 1 338 ? 8.841 0.500 -23.295 1.00 83.38 338 HIS A C 1
ATOM 2625 O O . HIS A 1 338 ? 8.096 1.054 -22.485 1.00 83.38 338 HIS A O 1
ATOM 2631 N N . LYS A 1 339 ? 8.733 0.693 -24.619 1.00 82.94 339 LYS A N 1
ATOM 2632 C CA . LYS A 1 339 ? 7.709 1.565 -25.239 1.00 82.94 339 LYS A CA 1
ATOM 2633 C C . LYS A 1 339 ? 7.666 2.971 -24.616 1.00 82.94 339 LYS A C 1
ATOM 2635 O O . LYS A 1 339 ? 6.591 3.488 -24.326 1.00 82.94 339 LYS A O 1
ATOM 2640 N N . GLY A 1 340 ? 8.835 3.555 -24.358 1.00 87.38 340 GLY A N 1
ATOM 2641 C CA . GLY A 1 340 ? 8.941 4.881 -23.744 1.00 87.38 340 GLY A CA 1
ATOM 2642 C C . GLY A 1 340 ? 8.610 4.927 -22.248 1.00 87.38 340 GLY A C 1
ATOM 2643 O O . GLY A 1 340 ? 8.395 6.008 -21.723 1.00 87.38 340 GLY A O 1
ATOM 2644 N N . THR A 1 341 ? 8.565 3.795 -21.539 1.00 92.19 341 THR A N 1
ATOM 2645 C CA . THR A 1 341 ? 8.385 3.762 -20.075 1.00 92.19 341 THR A CA 1
ATOM 2646 C C . THR A 1 341 ? 9.596 3.144 -19.395 1.00 92.19 341 THR A C 1
ATOM 2648 O O . THR A 1 341 ? 10.056 2.080 -19.811 1.00 92.19 341 THR A O 1
ATOM 2651 N N . ILE A 1 342 ? 10.108 3.811 -18.359 1.00 94.00 342 ILE A N 1
ATOM 2652 C CA . ILE A 1 342 ? 11.181 3.311 -17.497 1.00 94.00 342 ILE A CA 1
ATOM 2653 C C . ILE A 1 342 ? 10.535 2.514 -16.367 1.00 94.00 342 ILE A C 1
ATOM 2655 O O . ILE A 1 342 ? 9.684 3.037 -15.637 1.00 94.00 342 ILE A O 1
ATOM 2659 N N . ARG A 1 343 ? 10.924 1.245 -16.228 1.00 93.25 343 ARG A N 1
ATOM 2660 C CA . ARG A 1 343 ? 10.332 0.310 -15.268 1.00 93.25 343 ARG A CA 1
ATOM 2661 C C . ARG A 1 343 ? 11.399 -0.397 -14.442 1.00 93.25 343 ARG A C 1
ATOM 2663 O O . ARG A 1 343 ? 12.511 -0.618 -14.912 1.00 93.25 343 ARG A O 1
ATOM 2670 N N . ARG A 1 344 ? 11.021 -0.782 -13.226 1.00 90.62 344 ARG A N 1
ATOM 2671 C CA . ARG A 1 344 ? 11.780 -1.660 -12.332 1.00 90.62 344 ARG A CA 1
ATOM 2672 C C . ARG A 1 344 ? 10.842 -2.733 -11.804 1.00 90.62 344 ARG A C 1
ATOM 2674 O O . ARG A 1 344 ? 9.773 -2.384 -11.314 1.00 90.62 344 ARG A O 1
ATOM 2681 N N . ASP A 1 345 ? 11.212 -4.006 -11.917 1.00 85.25 345 ASP A N 1
ATOM 2682 C CA . ASP A 1 345 ? 10.424 -5.131 -11.385 1.00 85.25 345 ASP A CA 1
ATOM 2683 C C . ASP A 1 345 ? 8.933 -5.069 -11.811 1.00 85.25 345 ASP A C 1
ATOM 2685 O O . ASP A 1 345 ? 8.010 -5.326 -11.043 1.00 85.25 345 ASP A O 1
ATOM 2689 N N . GLY A 1 346 ? 8.678 -4.634 -13.053 1.00 84.81 346 GLY A N 1
ATOM 2690 C CA . GLY A 1 346 ? 7.331 -4.438 -13.609 1.00 84.81 346 GLY A CA 1
ATOM 2691 C C . GLY A 1 346 ? 6.619 -3.132 -13.214 1.00 84.81 346 GLY A C 1
ATOM 2692 O O . GLY A 1 346 ? 5.614 -2.779 -13.840 1.00 84.81 346 GLY A O 1
ATOM 2693 N N . GLN A 1 347 ? 7.136 -2.362 -12.259 1.00 87.81 347 GLN A N 1
ATOM 2694 C CA . GLN A 1 347 ? 6.571 -1.085 -11.810 1.00 87.81 347 GLN A CA 1
ATOM 2695 C C . GLN A 1 347 ? 7.112 0.089 -12.631 1.00 87.81 347 GLN A C 1
ATOM 2697 O O . GLN A 1 347 ? 8.310 0.183 -12.884 1.00 87.81 347 GLN A O 1
ATOM 2702 N N . GLN A 1 348 ? 6.227 0.986 -13.070 1.00 93.31 348 GLN A N 1
ATOM 2703 C CA . GLN A 1 348 ? 6.597 2.172 -13.844 1.00 93.31 348 GLN A CA 1
ATOM 2704 C C . GLN A 1 348 ? 7.122 3.277 -12.922 1.00 93.31 348 GLN A C 1
ATOM 2706 O O . GLN A 1 348 ? 6.458 3.646 -11.960 1.00 93.31 348 GLN A O 1
ATOM 2711 N N . LEU A 1 349 ? 8.302 3.807 -13.243 1.00 94.44 349 LEU A N 1
ATOM 2712 C CA . LEU A 1 349 ? 8.941 4.907 -12.514 1.00 94.44 349 LEU A CA 1
ATOM 2713 C C . LEU A 1 349 ? 8.763 6.244 -13.235 1.00 94.44 349 LEU A C 1
ATOM 2715 O O . LEU A 1 349 ? 8.552 7.276 -12.604 1.00 94.44 349 LEU A O 1
ATOM 2719 N N . ALA A 1 350 ? 8.855 6.220 -14.562 1.00 95.19 350 ALA A N 1
ATOM 2720 C CA . ALA A 1 350 ? 8.745 7.401 -15.402 1.00 95.19 350 ALA A CA 1
ATOM 2721 C C . ALA A 1 350 ? 8.349 7.029 -16.834 1.00 95.19 350 ALA A C 1
ATOM 2723 O O . ALA A 1 350 ? 8.535 5.890 -17.275 1.00 95.19 350 ALA A O 1
ATOM 2724 N N . SER A 1 351 ? 7.834 8.003 -17.569 1.00 94.62 351 SER A N 1
ATOM 2725 C CA . SER A 1 351 ? 7.656 7.959 -19.017 1.00 94.62 351 SER A CA 1
ATOM 2726 C C . SER A 1 351 ? 8.621 8.919 -19.697 1.00 94.62 351 SER A C 1
ATOM 2728 O O . SER A 1 351 ? 8.953 9.975 -19.169 1.00 94.62 351 SER A O 1
ATOM 2730 N N . LEU A 1 352 ? 9.077 8.546 -20.883 1.00 92.81 352 LEU A N 1
ATOM 2731 C CA . LEU A 1 352 ? 9.809 9.428 -21.769 1.00 92.81 352 LEU A CA 1
ATOM 2732 C C . LEU A 1 352 ? 8.808 10.194 -22.630 1.00 92.81 352 LEU A C 1
ATOM 2734 O O . LEU A 1 352 ? 7.936 9.589 -23.256 1.00 92.81 352 LEU A O 1
ATOM 2738 N N . VAL A 1 353 ? 8.964 11.510 -22.676 1.00 90.81 353 VAL A N 1
ATOM 2739 C CA . VAL A 1 353 ? 8.204 12.408 -23.547 1.00 90.81 353 VAL A CA 1
ATOM 2740 C C . VAL A 1 353 ? 9.141 13.116 -24.521 1.00 90.81 353 VAL A C 1
ATOM 2742 O O . VAL A 1 353 ? 10.360 13.144 -24.332 1.00 90.81 353 VAL A O 1
ATOM 2745 N N . GLU A 1 354 ? 8.572 13.653 -25.599 1.00 85.06 354 GLU A N 1
ATOM 2746 C CA . GLU A 1 354 ? 9.321 14.432 -26.587 1.00 85.06 354 GLU A CA 1
ATOM 2747 C C . GLU A 1 354 ? 9.967 15.646 -25.903 1.00 85.06 354 GLU A C 1
ATOM 2749 O O . GLU A 1 354 ? 9.278 16.442 -25.265 1.00 85.06 354 GLU A O 1
ATOM 2754 N N . GLY A 1 355 ? 11.296 15.743 -25.989 1.00 86.00 355 GLY A N 1
ATOM 2755 C CA . GLY A 1 355 ? 12.055 16.866 -25.449 1.00 86.00 355 GLY A CA 1
ATOM 2756 C C . GLY A 1 355 ? 12.398 17.893 -26.526 1.00 86.00 355 GLY A C 1
ATOM 2757 O O . GLY A 1 355 ? 11.627 18.126 -27.455 1.00 86.00 355 GLY A O 1
ATOM 2758 N N . ARG A 1 356 ? 13.570 18.531 -26.406 1.00 82.94 356 ARG A N 1
ATOM 2759 C CA . ARG A 1 356 ? 14.022 19.565 -27.363 1.00 82.94 356 ARG A CA 1
ATOM 2760 C C . ARG A 1 356 ? 14.316 18.997 -28.749 1.00 82.94 356 ARG A C 1
ATOM 2762 O O . ARG A 1 356 ? 14.125 19.693 -29.742 1.00 82.94 356 ARG A O 1
ATOM 2769 N N . SER A 1 357 ? 14.769 17.748 -28.801 1.00 80.88 357 SER A N 1
ATOM 2770 C CA . SER A 1 357 ? 14.970 16.984 -30.026 1.00 80.88 357 SER A CA 1
ATOM 2771 C C . SER A 1 357 ? 14.535 15.532 -29.827 1.00 80.88 357 SER A C 1
ATOM 2773 O O . SER A 1 357 ? 14.330 15.068 -28.703 1.00 80.88 357 SER A O 1
ATOM 2775 N N . ALA A 1 358 ? 14.422 14.781 -30.925 1.00 79.12 358 ALA A N 1
ATOM 2776 C CA . ALA A 1 358 ? 14.055 13.364 -30.884 1.00 79.12 358 ALA A CA 1
ATOM 2777 C C . ALA A 1 358 ? 15.090 12.474 -30.161 1.00 79.12 358 ALA A C 1
ATOM 2779 O O . ALA A 1 358 ? 14.774 11.339 -29.804 1.00 79.12 358 ALA A O 1
ATOM 2780 N N . LEU A 1 359 ? 16.322 12.962 -29.972 1.00 86.31 359 LEU A N 1
ATOM 2781 C CA . LEU A 1 359 ? 17.411 12.245 -29.298 1.00 86.31 359 LEU A CA 1
ATOM 2782 C C . LEU A 1 359 ? 17.635 12.708 -27.857 1.00 86.31 359 LEU A C 1
ATOM 2784 O O . LEU A 1 359 ? 18.371 12.052 -27.123 1.00 86.31 359 LEU A O 1
ATOM 2788 N N . GLU A 1 360 ? 16.970 13.786 -27.446 1.00 87.38 360 GLU A N 1
ATOM 2789 C CA . GLU A 1 360 ? 16.976 14.316 -26.085 1.00 87.38 360 GLU A CA 1
ATOM 2790 C C . GLU A 1 360 ? 15.572 14.187 -25.469 1.00 87.38 360 GLU A C 1
ATOM 2792 O O . GLU A 1 360 ? 14.880 15.195 -25.294 1.00 87.38 360 GLU A O 1
ATOM 2797 N N . PRO A 1 361 ? 15.096 12.960 -25.174 1.00 90.44 361 PRO A N 1
ATOM 2798 C CA . PRO A 1 361 ? 13.803 12.774 -24.528 1.00 90.44 361 PRO A CA 1
ATOM 2799 C C . PRO A 1 361 ? 13.816 13.359 -23.112 1.00 90.44 361 PRO A C 1
ATOM 2801 O O . PRO A 1 361 ? 14.805 13.251 -22.384 1.00 90.44 361 PRO A O 1
ATOM 2804 N N . GLN A 1 362 ? 12.688 13.923 -22.695 1.00 92.00 362 GLN A N 1
ATOM 2805 C CA . GLN A 1 362 ? 12.503 14.377 -21.322 1.00 92.00 362 GLN A CA 1
ATOM 2806 C C . GLN A 1 362 ? 11.895 13.252 -20.477 1.00 92.00 362 GLN A C 1
ATOM 2808 O O . GLN A 1 362 ? 11.012 12.526 -20.933 1.00 92.00 362 GLN A O 1
ATOM 2813 N N . ILE A 1 363 ? 12.362 13.108 -19.235 1.00 95.06 363 ILE A N 1
ATOM 2814 C CA . ILE A 1 363 ? 11.797 12.157 -18.275 1.00 95.06 363 ILE A CA 1
ATOM 2815 C C . ILE A 1 363 ? 10.645 12.835 -17.528 1.00 95.06 363 ILE A C 1
ATOM 2817 O O . ILE A 1 363 ? 10.846 13.813 -16.810 1.00 95.06 363 ILE A O 1
ATOM 2821 N N . GLU A 1 364 ? 9.442 12.292 -17.672 1.00 95.00 364 GLU A N 1
ATOM 2822 C CA . GLU A 1 364 ? 8.267 12.667 -16.893 1.00 95.00 364 GLU A CA 1
ATOM 2823 C C . GLU A 1 364 ? 8.021 11.607 -15.804 1.00 95.00 364 GLU A C 1
ATOM 2825 O O . GLU A 1 364 ? 7.875 10.424 -16.127 1.00 95.00 364 GLU A O 1
ATOM 2830 N N . PRO A 1 365 ? 8.006 11.975 -14.510 1.00 95.19 365 PRO A N 1
ATOM 2831 C CA . PRO A 1 365 ? 7.815 11.007 -13.434 1.00 95.19 365 PRO A CA 1
ATOM 2832 C C . PRO A 1 365 ? 6.419 10.375 -13.484 1.00 95.19 365 PRO A C 1
ATOM 2834 O O . PRO A 1 365 ? 5.427 11.048 -13.766 1.00 95.19 365 PRO A O 1
ATOM 2837 N N . ASP A 1 366 ? 6.318 9.088 -13.135 1.00 94.88 366 ASP A N 1
ATOM 2838 C CA . ASP A 1 366 ? 5.020 8.461 -12.870 1.00 94.88 366 ASP A CA 1
ATOM 2839 C C . ASP A 1 366 ? 4.287 9.201 -11.740 1.00 94.88 366 ASP A C 1
ATOM 2841 O O . ASP A 1 366 ? 4.915 9.791 -10.863 1.00 94.88 366 ASP A O 1
ATOM 2845 N N . ARG A 1 367 ? 2.952 9.128 -11.705 1.00 92.44 367 ARG A N 1
ATOM 2846 C CA . ARG A 1 367 ? 2.126 9.780 -10.673 1.00 92.44 367 ARG A CA 1
ATOM 2847 C C . ARG A 1 367 ? 2.582 9.456 -9.250 1.00 92.44 367 ARG A C 1
ATOM 2849 O O . ARG A 1 367 ? 2.531 10.324 -8.385 1.00 92.44 367 ARG A O 1
ATOM 2856 N N . THR A 1 368 ? 3.013 8.220 -9.005 1.00 91.12 368 THR A N 1
ATOM 2857 C CA . THR A 1 368 ? 3.486 7.786 -7.683 1.00 91.12 368 THR A CA 1
ATOM 2858 C C . THR A 1 368 ? 4.835 8.404 -7.317 1.00 91.12 368 THR A C 1
ATOM 2860 O O . THR A 1 368 ? 5.030 8.809 -6.177 1.00 91.12 368 THR A O 1
ATOM 2863 N N . VAL A 1 369 ? 5.730 8.571 -8.292 1.00 92.44 369 VAL A N 1
ATOM 2864 C CA . VAL A 1 369 ? 7.020 9.255 -8.121 1.00 92.44 369 VAL A CA 1
ATOM 2865 C C . VAL A 1 369 ? 6.833 10.775 -8.034 1.00 92.44 369 VAL A C 1
ATOM 2867 O O . VAL A 1 369 ? 7.514 11.449 -7.266 1.00 92.44 369 VAL A O 1
ATOM 2870 N N . ALA A 1 370 ? 5.879 11.331 -8.781 1.00 92.31 370 ALA A N 1
ATOM 2871 C CA . ALA A 1 370 ? 5.548 12.752 -8.761 1.00 92.31 370 ALA A CA 1
ATOM 2872 C C . ALA A 1 370 ? 5.007 13.202 -7.394 1.00 92.31 370 ALA A C 1
ATOM 2874 O O . ALA A 1 370 ? 5.253 14.342 -6.998 1.00 92.31 370 ALA A O 1
ATOM 2875 N N . ALA A 1 371 ? 4.321 12.302 -6.679 1.00 90.62 371 ALA A N 1
ATOM 2876 C CA . ALA A 1 371 ? 3.772 12.524 -5.342 1.00 90.62 371 ALA A CA 1
ATOM 2877 C C . ALA A 1 371 ? 4.824 12.525 -4.213 1.00 90.62 371 ALA A C 1
ATOM 2879 O O . ALA A 1 371 ? 4.478 12.826 -3.075 1.00 90.62 371 ALA A O 1
ATOM 2880 N N . LEU A 1 372 ? 6.087 12.194 -4.508 1.00 92.00 372 LEU A N 1
ATOM 2881 C CA . LEU A 1 372 ? 7.185 12.258 -3.541 1.00 92.00 372 LEU A CA 1
ATOM 2882 C C . LEU A 1 372 ? 7.549 13.702 -3.178 1.00 92.00 372 LEU A C 1
ATOM 2884 O O . LEU A 1 372 ? 7.416 14.620 -3.996 1.00 92.00 372 LEU A O 1
ATOM 2888 N N . ASP A 1 373 ? 8.119 13.867 -1.983 1.00 91.69 373 ASP A N 1
ATOM 2889 C CA . ASP A 1 373 ? 8.711 15.127 -1.539 1.00 91.69 373 ASP A CA 1
ATOM 2890 C C . ASP A 1 373 ? 9.821 15.602 -2.489 1.00 91.69 373 ASP A C 1
ATOM 2892 O O . ASP A 1 373 ? 10.532 14.817 -3.123 1.00 91.69 373 ASP A O 1
ATOM 2896 N N . ASP A 1 374 ? 9.997 16.921 -2.577 1.00 92.25 374 ASP A N 1
ATOM 2897 C CA . ASP A 1 374 ? 10.804 17.545 -3.627 1.00 92.25 374 ASP A CA 1
ATOM 2898 C C . ASP A 1 374 ? 12.279 17.105 -3.618 1.00 92.25 374 ASP A C 1
ATOM 2900 O O . ASP A 1 374 ? 12.848 16.821 -4.673 1.00 92.25 374 ASP A O 1
ATOM 2904 N N . ALA A 1 375 ? 12.892 16.997 -2.436 1.00 94.00 375 ALA A N 1
ATOM 2905 C CA . ALA A 1 375 ? 14.291 16.594 -2.290 1.00 94.00 375 ALA A CA 1
ATOM 2906 C C . ALA A 1 375 ? 14.562 15.145 -2.760 1.00 94.00 375 ALA A C 1
ATOM 2908 O O . ALA A 1 375 ? 15.364 14.977 -3.685 1.00 94.00 375 ALA A O 1
ATOM 2909 N N . PRO A 1 376 ? 13.908 14.096 -2.212 1.00 94.00 376 PRO A N 1
ATOM 2910 C CA . PRO A 1 376 ? 14.126 12.724 -2.674 1.00 94.00 376 PRO A CA 1
ATOM 2911 C C . PRO A 1 376 ? 13.695 12.520 -4.131 1.00 94.00 376 PRO A C 1
ATOM 2913 O O . PRO A 1 376 ? 14.366 11.799 -4.872 1.00 94.00 376 PRO A O 1
ATOM 2916 N N . ARG A 1 377 ? 12.635 13.208 -4.584 1.00 95.19 377 ARG A N 1
ATOM 2917 C CA . ARG A 1 377 ? 12.211 13.191 -5.989 1.00 95.19 377 ARG A CA 1
ATOM 2918 C C . ARG A 1 377 ? 13.313 13.697 -6.915 1.00 95.19 377 ARG A C 1
ATOM 2920 O O . ARG A 1 377 ? 13.645 13.016 -7.879 1.00 95.19 377 ARG A O 1
ATOM 2927 N N . LYS A 1 378 ? 13.914 14.856 -6.626 1.00 95.00 378 LYS A N 1
ATOM 2928 C CA . LYS A 1 378 ? 15.013 15.422 -7.432 1.00 95.00 378 LYS A CA 1
ATOM 2929 C C . LYS A 1 378 ? 16.218 14.486 -7.503 1.00 95.00 378 LYS A C 1
ATOM 2931 O O . LYS A 1 378 ? 16.785 14.312 -8.578 1.00 95.00 378 LYS A O 1
ATOM 2936 N N . VAL A 1 379 ? 16.576 13.850 -6.387 1.00 95.81 379 VAL A N 1
ATOM 2937 C CA . VAL A 1 379 ? 17.686 12.884 -6.324 1.00 95.81 379 VAL A CA 1
ATOM 2938 C C . VAL A 1 379 ? 17.409 11.653 -7.195 1.00 95.81 379 VAL A C 1
ATOM 2940 O O . VAL A 1 379 ? 18.281 11.219 -7.956 1.00 95.81 379 VAL A O 1
ATOM 2943 N N . LEU A 1 380 ? 16.192 11.108 -7.127 1.00 96.00 380 LEU A N 1
ATOM 2944 C CA . LEU A 1 380 ? 15.781 9.984 -7.966 1.00 96.00 380 LEU A CA 1
ATOM 2945 C C . LEU A 1 380 ? 15.748 10.367 -9.450 1.00 96.00 380 LEU A C 1
ATOM 2947 O O . LEU A 1 380 ? 16.296 9.635 -10.271 1.00 96.00 380 LEU A O 1
ATOM 2951 N N . MET A 1 381 ? 15.177 11.524 -9.793 1.00 96.12 381 MET A N 1
ATOM 2952 C CA . MET A 1 381 ? 15.103 12.009 -11.175 1.00 96.12 381 MET A CA 1
ATOM 2953 C C . MET A 1 381 ? 16.490 12.220 -11.787 1.00 96.12 381 MET A C 1
ATOM 2955 O O . MET A 1 381 ? 16.749 11.693 -12.863 1.00 96.12 381 MET A O 1
ATOM 2959 N N . ALA A 1 382 ? 17.418 12.866 -11.075 1.00 95.31 382 ALA A N 1
ATOM 2960 C CA . ALA A 1 382 ? 18.798 13.025 -11.541 1.00 95.31 382 ALA A CA 1
ATOM 2961 C C . ALA A 1 382 ? 19.499 11.668 -11.767 1.00 95.31 382 ALA A C 1
ATOM 2963 O O . ALA A 1 382 ? 20.291 11.498 -12.696 1.00 95.31 382 ALA A O 1
ATOM 2964 N N . SER A 1 383 ? 19.184 10.666 -10.939 1.00 95.81 383 SER A N 1
ATOM 2965 C CA . SER A 1 383 ? 19.719 9.309 -11.105 1.00 95.81 383 SER A CA 1
ATOM 2966 C C . SER A 1 383 ? 19.123 8.599 -12.324 1.00 95.81 383 SER A C 1
ATOM 2968 O O . SER A 1 383 ? 19.856 7.918 -13.044 1.00 95.81 383 SER A O 1
ATOM 2970 N N . LEU A 1 384 ? 17.824 8.782 -12.589 1.00 96.06 384 LEU A N 1
ATOM 2971 C CA . LEU A 1 384 ? 17.153 8.282 -13.794 1.00 96.06 384 LEU A CA 1
ATOM 2972 C C . LEU A 1 384 ? 17.693 8.951 -15.063 1.00 96.06 384 LEU A C 1
ATOM 2974 O O . LEU A 1 384 ? 17.933 8.257 -16.047 1.00 96.06 384 LEU A O 1
ATOM 2978 N N . GLU A 1 385 ? 17.950 10.259 -15.035 1.00 94.56 385 GLU A N 1
ATOM 2979 C CA . GLU A 1 385 ? 18.599 10.996 -16.128 1.00 94.56 385 GLU A CA 1
ATOM 2980 C C . GLU A 1 385 ? 20.006 10.453 -16.402 1.00 94.56 385 GLU A C 1
ATOM 2982 O O . GLU A 1 385 ? 20.348 10.154 -17.546 1.00 94.56 385 GLU A O 1
ATOM 2987 N N . GLY A 1 386 ? 20.806 10.233 -15.354 1.00 93.94 386 GLY A N 1
ATOM 2988 C CA . GLY A 1 386 ? 22.137 9.639 -15.485 1.00 93.94 386 GLY A CA 1
ATOM 2989 C C . GLY A 1 386 ? 22.109 8.201 -16.014 1.00 93.94 386 GLY A C 1
ATOM 2990 O O . GLY A 1 386 ? 22.969 7.812 -16.808 1.00 93.94 386 GLY A O 1
ATOM 2991 N N . TRP A 1 387 ? 21.120 7.403 -15.607 1.00 95.25 387 TRP A N 1
ATOM 2992 C CA . TRP A 1 387 ? 20.900 6.069 -16.165 1.00 95.25 387 TRP A CA 1
ATOM 2993 C C . TRP A 1 387 ? 20.506 6.129 -17.639 1.00 95.25 387 TRP A C 1
ATOM 2995 O O . TRP A 1 387 ? 21.095 5.412 -18.448 1.00 95.25 387 TRP A O 1
ATOM 3005 N N . LEU A 1 388 ? 19.575 7.015 -18.000 1.00 93.31 388 LEU A N 1
ATOM 3006 C CA . LEU A 1 388 ? 19.131 7.197 -19.376 1.00 93.31 388 LEU A CA 1
ATOM 3007 C C . LEU A 1 388 ? 20.293 7.643 -20.267 1.00 93.31 388 LEU A C 1
ATOM 3009 O O . LEU A 1 388 ? 20.471 7.084 -21.342 1.00 93.31 388 LEU A O 1
ATOM 3013 N N . ALA A 1 389 ? 21.144 8.560 -19.803 1.00 91.75 389 ALA A N 1
ATOM 3014 C CA . ALA A 1 389 ? 22.340 8.977 -20.532 1.00 91.75 389 ALA A CA 1
ATOM 3015 C C . ALA A 1 389 ? 23.297 7.801 -20.811 1.00 91.75 389 ALA A C 1
ATOM 3017 O O . ALA A 1 389 ? 23.797 7.662 -21.927 1.00 91.75 389 ALA A O 1
ATOM 3018 N N . ARG A 1 390 ? 23.513 6.904 -19.834 1.00 92.19 390 ARG A N 1
ATOM 3019 C CA . ARG A 1 390 ? 24.303 5.673 -20.041 1.00 92.19 390 ARG A CA 1
ATOM 3020 C C . ARG A 1 390 ? 23.627 4.718 -21.022 1.00 92.19 390 ARG A C 1
ATOM 3022 O O . ARG A 1 390 ? 24.300 4.149 -21.875 1.00 92.19 390 ARG A O 1
ATOM 3029 N N . TRP A 1 391 ? 22.311 4.561 -20.914 1.00 90.50 391 TRP A N 1
ATOM 3030 C CA . TRP A 1 391 ? 21.521 3.707 -21.799 1.00 90.50 391 TRP A CA 1
ATOM 3031 C C . TRP A 1 391 ? 21.521 4.224 -23.248 1.00 90.50 391 TRP A C 1
ATOM 3033 O O . TRP A 1 391 ? 21.574 3.439 -24.190 1.00 90.50 391 TRP A O 1
ATOM 3043 N N . LEU A 1 392 ? 21.541 5.546 -23.433 1.00 92.19 392 LEU A N 1
ATOM 3044 C CA . LEU A 1 392 ? 21.613 6.218 -24.731 1.00 92.19 392 LEU A CA 1
ATOM 3045 C C . LEU A 1 392 ? 23.038 6.356 -25.285 1.00 92.19 392 LEU A C 1
ATOM 3047 O O . LEU A 1 392 ? 23.190 6.774 -26.432 1.00 92.19 392 LEU A O 1
ATOM 3051 N N . ALA A 1 393 ? 24.079 5.958 -24.547 1.00 93.56 393 ALA A N 1
ATOM 3052 C CA . ALA A 1 393 ? 25.473 6.086 -24.980 1.00 93.56 393 ALA A CA 1
ATOM 3053 C C . ALA A 1 393 ? 25.773 5.496 -26.380 1.00 93.56 393 ALA A C 1
ATOM 3055 O O . ALA A 1 393 ? 26.556 6.099 -27.120 1.00 93.56 393 ALA A O 1
ATOM 3056 N N . PRO A 1 394 ? 25.153 4.383 -26.836 1.00 94.88 394 PRO A N 1
ATOM 3057 C CA . PRO A 1 394 ? 25.371 3.899 -28.201 1.00 94.88 394 PRO A CA 1
ATOM 3058 C C . PRO A 1 394 ? 24.865 4.855 -29.301 1.00 94.88 394 PRO A C 1
ATOM 3060 O O . PRO A 1 394 ? 25.317 4.747 -30.443 1.00 94.88 394 PRO A O 1
ATOM 3063 N N . LEU A 1 395 ? 23.966 5.795 -28.979 1.00 94.50 395 LEU A N 1
ATOM 3064 C CA . LEU A 1 395 ? 23.471 6.845 -29.881 1.00 94.50 395 LEU A CA 1
ATOM 3065 C C . LEU A 1 395 ? 24.364 8.092 -29.931 1.00 94.50 395 LEU A C 1
ATOM 3067 O O . LEU A 1 395 ? 24.088 8.987 -30.727 1.00 94.50 395 LEU A O 1
ATOM 3071 N N . GLU A 1 396 ? 25.459 8.144 -29.171 1.00 94.25 396 GLU A N 1
ATOM 3072 C CA . GLU A 1 396 ? 26.397 9.277 -29.137 1.00 94.25 396 GLU A CA 1
ATOM 3073 C C . GLU A 1 396 ? 26.839 9.791 -30.531 1.00 94.25 396 GLU A C 1
ATOM 3075 O O . GLU A 1 396 ? 26.914 11.004 -30.745 1.00 94.25 396 GLU A O 1
ATOM 3080 N N . PRO A 1 397 ? 27.111 8.943 -31.550 1.00 94.75 397 PRO A N 1
ATOM 3081 C CA . PRO A 1 397 ? 27.403 9.432 -32.901 1.00 94.75 397 PRO A CA 1
ATOM 3082 C C . PRO A 1 397 ? 26.261 10.242 -33.526 1.00 94.75 397 PRO A C 1
ATOM 3084 O O . PRO A 1 397 ? 26.524 11.182 -34.271 1.00 94.75 397 PRO A O 1
ATOM 3087 N N . LEU A 1 398 ? 25.015 9.870 -33.238 1.00 94.00 398 LEU A N 1
ATOM 3088 C CA . LEU A 1 398 ? 23.826 10.545 -33.739 1.00 94.00 398 LEU A CA 1
ATOM 3089 C C . LEU A 1 398 ? 23.514 11.803 -32.918 1.00 94.00 398 LEU A C 1
ATOM 3091 O O . LEU A 1 398 ? 23.195 12.830 -33.507 1.00 94.00 398 LEU A O 1
ATOM 3095 N N . ALA A 1 399 ? 23.703 11.754 -31.596 1.00 93.12 399 ALA A N 1
ATOM 3096 C CA . ALA A 1 399 ? 23.569 12.914 -30.714 1.00 93.12 399 ALA A CA 1
ATOM 3097 C C . ALA A 1 399 ? 24.519 14.053 -31.125 1.00 93.12 399 ALA A C 1
ATOM 3099 O O . ALA A 1 399 ? 24.107 15.202 -31.229 1.00 93.12 399 ALA A O 1
ATOM 3100 N N . ARG A 1 400 ? 25.773 13.739 -31.487 1.00 93.69 400 ARG A N 1
ATOM 3101 C CA . ARG A 1 400 ? 26.724 14.740 -32.015 1.00 93.69 400 ARG A CA 1
ATOM 3102 C C . ARG A 1 400 ? 26.272 15.383 -33.329 1.00 93.69 400 ARG A C 1
ATOM 3104 O O . ARG A 1 400 ? 26.574 16.548 -33.568 1.00 93.69 400 ARG A O 1
ATOM 3111 N N . ILE A 1 401 ? 25.583 14.633 -34.190 1.00 94.19 401 ILE A N 1
ATOM 3112 C CA . ILE A 1 401 ? 25.020 15.143 -35.452 1.00 94.19 401 ILE A CA 1
ATOM 3113 C C . ILE A 1 401 ? 23.837 16.067 -35.177 1.00 94.19 401 ILE A C 1
ATOM 3115 O O . ILE A 1 401 ? 23.755 17.137 -35.777 1.00 94.19 401 ILE A O 1
ATOM 3119 N N . ASP A 1 402 ? 22.958 15.667 -34.264 1.00 92.50 402 ASP A N 1
ATOM 3120 C CA . ASP A 1 402 ? 21.795 16.448 -33.850 1.00 92.50 402 ASP A CA 1
ATOM 3121 C C . ASP A 1 402 ? 22.213 17.758 -33.166 1.00 92.50 402 ASP A C 1
ATOM 3123 O O . ASP A 1 402 ? 21.788 18.834 -33.585 1.00 92.50 402 ASP A O 1
ATOM 3127 N N . ALA A 1 403 ? 23.171 17.704 -32.237 1.00 91.69 403 ALA A N 1
ATOM 3128 C CA . ALA A 1 403 ? 23.752 18.889 -31.608 1.00 91.69 403 ALA A CA 1
ATOM 3129 C C . ALA A 1 403 ? 24.391 19.838 -32.638 1.00 91.69 403 ALA A C 1
ATOM 3131 O O . ALA A 1 403 ? 24.139 21.043 -32.625 1.00 91.69 403 ALA A O 1
ATOM 3132 N N . ALA A 1 404 ? 25.162 19.302 -33.593 1.00 92.31 404 ALA A N 1
ATOM 3133 C CA . ALA A 1 404 ? 25.759 20.097 -34.668 1.00 92.31 404 ALA A CA 1
ATOM 3134 C C . ALA A 1 404 ? 24.718 20.716 -35.621 1.00 92.31 404 ALA A C 1
ATOM 3136 O O . ALA A 1 404 ? 25.010 21.701 -36.295 1.00 92.31 404 ALA A O 1
ATOM 3137 N N . SER A 1 405 ? 23.496 20.180 -35.678 1.00 91.56 405 SER A N 1
ATOM 3138 C CA . SER A 1 405 ? 22.411 20.753 -36.482 1.00 91.56 405 SER A CA 1
ATOM 3139 C C . SER A 1 405 ? 21.857 22.070 -35.912 1.00 91.56 405 SER A C 1
ATOM 3141 O O . SER A 1 405 ? 21.215 22.848 -36.629 1.00 91.56 405 SER A O 1
ATOM 3143 N N . SER A 1 406 ? 22.155 22.352 -34.641 1.00 89.12 406 SER A N 1
ATOM 3144 C CA . SER A 1 406 ? 21.784 23.592 -33.954 1.00 89.12 406 SER A CA 1
ATOM 3145 C C . SER A 1 406 ? 22.854 24.686 -34.046 1.00 89.12 406 SER A C 1
ATOM 3147 O O . SER A 1 406 ? 22.590 25.814 -33.643 1.00 89.12 406 SER A O 1
ATOM 3149 N N . ASP A 1 407 ? 24.037 24.393 -34.598 1.00 90.31 407 ASP A N 1
ATOM 3150 C CA . ASP A 1 407 ? 25.108 25.378 -34.773 1.00 90.31 407 ASP A CA 1
ATOM 3151 C C . ASP A 1 407 ? 24.744 26.390 -35.873 1.00 90.31 407 ASP A C 1
ATOM 3153 O O . ASP A 1 407 ? 24.713 26.066 -37.062 1.00 90.31 407 ASP A O 1
ATOM 3157 N N . GLU A 1 408 ? 24.476 27.638 -35.486 1.00 87.81 408 GLU A N 1
ATOM 3158 C CA . GLU A 1 408 ? 24.134 28.718 -36.418 1.00 87.81 408 GLU A CA 1
ATOM 3159 C C . GLU A 1 408 ? 25.253 29.009 -37.430 1.00 87.81 408 GLU A C 1
ATOM 3161 O O . GLU A 1 408 ? 24.969 29.418 -38.557 1.00 87.81 408 GLU A O 1
ATOM 3166 N N . GLN A 1 409 ? 26.512 28.729 -37.077 1.00 87.56 409 GLN A N 1
ATOM 3167 C CA . GLN A 1 409 ? 27.672 28.960 -37.940 1.00 87.56 409 GLN A CA 1
ATOM 3168 C C . GLN A 1 409 ? 27.841 27.878 -39.021 1.00 87.56 409 GLN A C 1
ATOM 3170 O O . GLN A 1 409 ? 28.602 28.074 -39.969 1.00 87.56 409 GLN A O 1
ATOM 3175 N N . ALA A 1 410 ? 27.124 26.750 -38.926 1.00 85.25 410 ALA A N 1
ATOM 3176 C CA . ALA A 1 410 ? 27.180 25.657 -39.904 1.00 85.25 410 ALA A CA 1
ATOM 3177 C C . ALA A 1 410 ? 26.468 25.979 -41.239 1.00 85.25 410 ALA A C 1
ATOM 3179 O O . ALA A 1 410 ? 26.699 25.312 -42.254 1.00 85.25 410 ALA A O 1
ATOM 3180 N N . GLY A 1 411 ? 25.617 27.009 -41.259 1.00 90.06 411 GLY A N 1
ATOM 3181 C CA . GLY A 1 411 ? 24.806 27.390 -42.419 1.00 90.06 411 GLY A CA 1
ATOM 3182 C C . GLY A 1 411 ? 23.526 26.548 -42.580 1.00 90.06 411 GLY A C 1
ATOM 3183 O O . GLY A 1 411 ? 23.463 25.398 -42.128 1.00 90.06 411 GLY A O 1
ATOM 3184 N N . PRO A 1 412 ? 22.470 27.102 -43.203 1.00 92.12 412 PRO A N 1
ATOM 3185 C CA . PRO A 1 412 ? 21.141 26.486 -43.234 1.00 92.12 412 PRO A CA 1
ATOM 3186 C C . PRO A 1 412 ? 21.098 25.147 -43.987 1.00 92.12 412 PRO A C 1
ATOM 3188 O O . PRO A 1 412 ? 20.368 24.241 -43.583 1.00 92.12 412 PRO A O 1
ATOM 3191 N N . GLU A 1 413 ? 21.898 24.975 -45.041 1.00 93.00 413 GLU A N 1
ATOM 3192 C CA . GLU A 1 413 ? 21.915 23.761 -45.865 1.00 93.00 413 GLU A CA 1
ATOM 3193 C C . GLU A 1 413 ? 22.470 22.560 -45.096 1.00 93.00 413 GLU A C 1
ATOM 3195 O O . GLU A 1 413 ? 21.905 21.463 -45.148 1.00 93.00 413 GLU A O 1
ATOM 3200 N N . LEU A 1 414 ? 23.571 22.762 -44.362 1.00 93.25 414 LEU A N 1
ATOM 3201 C CA . LEU A 1 414 ? 24.180 21.714 -43.552 1.00 93.25 414 LEU A CA 1
ATOM 3202 C C . LEU A 1 414 ? 23.262 21.336 -42.392 1.00 93.25 414 LEU A C 1
ATOM 3204 O O . LEU A 1 414 ? 23.010 20.151 -42.189 1.00 93.25 414 LEU A O 1
ATOM 3208 N N . ARG A 1 415 ? 22.697 22.323 -41.688 1.00 94.06 415 ARG A N 1
ATOM 3209 C CA . ARG A 1 415 ? 21.741 22.084 -40.598 1.00 94.06 415 ARG A CA 1
ATOM 3210 C C . ARG A 1 415 ? 20.538 21.267 -41.069 1.00 94.06 415 ARG A C 1
ATOM 3212 O O . ARG A 1 415 ? 20.221 20.248 -40.463 1.00 94.06 415 ARG A O 1
ATOM 3219 N N . ALA A 1 416 ? 19.934 21.634 -42.202 1.00 92.94 416 ALA A N 1
ATOM 3220 C CA . ALA A 1 416 ? 18.810 20.896 -42.783 1.00 92.94 416 ALA A CA 1
ATOM 3221 C C . ALA A 1 416 ? 19.173 19.449 -43.170 1.00 92.94 416 ALA A C 1
ATOM 3223 O O . ALA A 1 416 ? 18.340 18.543 -43.068 1.00 92.94 416 ALA A O 1
ATOM 3224 N N . LEU A 1 417 ? 20.408 19.204 -43.620 1.00 94.62 417 LEU A N 1
ATOM 3225 C CA . LEU A 1 417 ? 20.894 17.848 -43.878 1.00 94.62 417 LEU A CA 1
ATOM 3226 C C . LEU A 1 417 ? 21.099 17.068 -42.573 1.00 94.62 417 LEU A C 1
ATOM 3228 O O . LEU A 1 417 ? 20.680 15.915 -42.508 1.00 94.62 417 LEU A O 1
ATOM 3232 N N . LEU A 1 418 ? 21.707 17.674 -41.549 1.00 94.62 418 LEU A N 1
ATOM 3233 C CA . LEU A 1 418 ? 21.969 17.030 -40.257 1.00 94.62 418 LEU A CA 1
ATOM 3234 C C . LEU A 1 418 ? 20.672 16.664 -39.521 1.00 94.62 418 LEU A C 1
ATOM 3236 O O . LEU A 1 418 ? 20.582 15.538 -39.041 1.00 94.62 418 LEU A O 1
ATOM 3240 N N . ILE A 1 419 ? 19.655 17.538 -39.523 1.00 91.69 419 ILE A N 1
ATOM 3241 C CA . ILE A 1 419 ? 18.323 17.251 -38.951 1.00 91.69 419 ILE A CA 1
ATOM 3242 C C . ILE A 1 419 ? 17.725 16.007 -39.615 1.00 91.69 419 ILE A C 1
ATOM 3244 O O . ILE A 1 419 ? 17.424 15.021 -38.947 1.00 91.69 419 ILE A O 1
ATOM 3248 N N . ARG A 1 420 ? 17.641 15.990 -40.955 1.00 91.81 420 ARG A N 1
ATOM 3249 C CA . ARG A 1 420 ? 17.097 14.833 -41.690 1.00 91.81 420 ARG A CA 1
ATOM 3250 C C . ARG A 1 420 ? 17.926 13.567 -41.485 1.00 91.81 420 ARG A C 1
ATOM 3252 O O . ARG A 1 420 ? 17.385 12.459 -41.489 1.00 91.81 420 ARG A O 1
ATOM 3259 N N . LEU A 1 421 ? 19.241 13.706 -41.334 1.00 93.00 421 LEU A N 1
ATOM 3260 C CA . LEU A 1 421 ? 20.128 12.583 -41.056 1.00 93.00 421 LEU A CA 1
ATOM 3261 C C . LEU A 1 421 ? 19.883 12.025 -39.644 1.00 93.00 421 LEU A C 1
ATOM 3263 O O . LEU A 1 421 ? 19.803 10.809 -39.500 1.00 93.00 421 LEU A O 1
ATOM 3267 N N . ALA A 1 422 ? 19.701 12.879 -38.634 1.00 92.00 422 ALA A N 1
ATOM 3268 C CA . ALA A 1 422 ? 19.352 12.485 -37.269 1.00 92.00 422 ALA A CA 1
ATOM 3269 C C . ALA A 1 422 ? 17.978 11.791 -37.209 1.00 92.00 422 ALA A C 1
ATOM 3271 O O . ALA A 1 422 ? 17.864 10.669 -36.708 1.00 92.00 422 ALA A O 1
ATOM 3272 N N . GLU A 1 423 ? 16.960 12.388 -37.833 1.00 88.62 423 GLU A N 1
ATOM 3273 C CA . GLU A 1 423 ? 15.595 11.846 -37.919 1.00 88.62 423 GLU A CA 1
ATOM 3274 C C . GLU A 1 423 ? 15.524 10.488 -38.632 1.00 88.62 423 GLU A C 1
ATOM 3276 O O . GLU A 1 423 ? 14.624 9.696 -38.364 1.00 88.62 423 GLU A O 1
ATOM 3281 N N . SER A 1 424 ? 16.474 10.192 -39.524 1.00 89.31 424 SER A N 1
ATOM 3282 C CA . SER A 1 424 ? 16.565 8.922 -40.261 1.00 89.31 424 SER A CA 1
ATOM 3283 C C . SER A 1 424 ? 17.502 7.890 -39.614 1.00 89.31 424 SER A C 1
ATOM 3285 O O . SER A 1 424 ? 17.850 6.880 -40.232 1.00 89.31 424 SER A O 1
ATOM 3287 N N . GLY A 1 425 ? 17.924 8.121 -38.367 1.00 90.69 425 GLY A N 1
ATOM 3288 C CA . GLY A 1 425 ? 18.779 7.204 -37.607 1.00 90.69 425 GLY A CA 1
ATOM 3289 C C . GLY A 1 425 ? 20.241 7.238 -38.035 1.00 90.69 425 GLY A C 1
ATOM 3290 O O . GLY A 1 425 ? 21.011 6.335 -37.721 1.00 90.69 425 GLY A O 1
ATOM 3291 N N . GLY A 1 426 ? 20.635 8.265 -38.779 1.00 93.75 426 GLY A N 1
ATOM 3292 C CA . GLY A 1 426 ? 21.984 8.437 -39.291 1.00 93.75 426 GLY A CA 1
ATOM 3293 C C . GLY A 1 426 ? 22.180 7.836 -40.674 1.00 93.75 426 GLY A C 1
ATOM 3294 O O . GLY A 1 426 ? 23.328 7.614 -41.050 1.00 93.75 426 GLY A O 1
ATOM 3295 N N . MET A 1 427 ? 21.113 7.522 -41.420 1.00 93.81 427 MET A N 1
ATOM 3296 C CA . MET A 1 427 ? 21.197 6.931 -42.760 1.00 93.81 427 MET A CA 1
ATOM 3297 C C . MET A 1 427 ? 20.110 7.476 -43.684 1.00 93.81 427 MET A C 1
ATOM 3299 O O . MET A 1 427 ? 18.923 7.278 -43.448 1.00 93.81 427 MET A O 1
ATOM 3303 N N . MET A 1 428 ? 20.508 8.044 -44.818 1.00 93.06 428 MET A N 1
ATOM 3304 C CA . MET A 1 428 ? 19.568 8.502 -45.837 1.00 93.06 428 MET A CA 1
ATOM 3305 C C . MET A 1 428 ? 20.104 8.284 -47.250 1.00 93.06 428 MET A C 1
ATOM 3307 O O . MET A 1 428 ? 21.303 8.092 -47.466 1.00 93.06 428 MET A O 1
ATOM 3311 N N . GLU A 1 429 ? 19.215 8.332 -48.238 1.00 92.88 429 GLU A N 1
ATOM 3312 C CA . GLU A 1 429 ? 19.632 8.260 -49.636 1.00 92.88 429 GLU A CA 1
ATOM 3313 C C . GLU A 1 429 ? 20.394 9.533 -50.023 1.00 92.88 429 GLU A C 1
ATOM 3315 O O . GLU A 1 429 ? 20.034 10.640 -49.628 1.00 92.88 429 GLU A O 1
ATOM 3320 N N . ARG A 1 430 ? 21.464 9.390 -50.811 1.00 92.81 430 ARG A N 1
ATOM 3321 C CA . ARG A 1 430 ? 22.255 10.533 -51.284 1.00 92.81 430 ARG A CA 1
ATOM 3322 C C . ARG A 1 430 ? 21.463 11.407 -52.255 1.00 92.81 430 ARG A C 1
ATOM 3324 O O . ARG A 1 430 ? 21.663 12.618 -52.295 1.00 92.81 430 ARG A O 1
ATOM 3331 N N . ALA A 1 431 ? 20.601 10.801 -53.065 1.00 89.75 431 ALA A N 1
ATOM 3332 C CA . ALA A 1 431 ? 19.722 11.541 -53.959 1.00 89.75 431 ALA A CA 1
ATOM 3333 C C . ALA A 1 431 ? 18.684 12.322 -53.135 1.00 89.75 431 ALA A C 1
ATOM 3335 O O . ALA A 1 431 ? 18.029 11.752 -52.270 1.00 89.75 431 ALA A O 1
ATOM 3336 N N . GLY A 1 432 ? 18.547 13.626 -53.393 1.00 87.50 432 GLY A N 1
ATOM 3337 C CA . GLY A 1 432 ? 17.589 14.486 -52.683 1.00 87.50 432 GLY A CA 1
ATOM 3338 C C . GLY A 1 432 ? 18.002 14.906 -51.262 1.00 87.50 432 GLY A C 1
ATOM 3339 O O . GLY A 1 432 ? 17.248 15.609 -50.591 1.00 87.50 432 GLY A O 1
ATOM 3340 N N . SER A 1 433 ? 19.205 14.545 -50.798 1.00 90.00 433 SER A N 1
ATOM 3341 C CA . SER A 1 433 ? 19.680 14.890 -49.446 1.00 90.00 433 SER A CA 1
ATOM 3342 C C . SER A 1 433 ? 20.094 16.353 -49.266 1.00 90.00 433 SER A C 1
ATOM 3344 O O . SER A 1 433 ? 20.305 16.791 -48.139 1.00 90.00 433 SER A O 1
ATOM 3346 N N . GLY A 1 434 ? 20.233 17.120 -50.352 1.00 89.50 434 GLY A N 1
ATOM 3347 C CA . GLY A 1 434 ? 20.768 18.487 -50.312 1.00 89.50 434 GLY A CA 1
ATOM 3348 C C . GLY A 1 434 ? 22.300 18.568 -50.258 1.00 89.50 434 GLY A C 1
ATOM 3349 O O . GLY A 1 434 ? 22.846 19.663 -50.281 1.00 89.50 434 GLY A O 1
ATOM 3350 N N . LEU A 1 435 ? 23.014 17.434 -50.281 1.00 91.38 435 LEU A N 1
ATOM 3351 C CA . LEU A 1 435 ? 24.487 17.382 -50.295 1.00 91.38 435 LEU A CA 1
ATOM 3352 C C . LEU A 1 435 ? 25.129 18.214 -51.425 1.00 91.38 435 LEU A C 1
ATOM 3354 O O . LEU A 1 435 ? 26.240 18.727 -51.281 1.00 91.38 435 LEU A O 1
ATOM 3358 N N . ASP A 1 436 ? 24.443 18.332 -52.562 1.00 88.69 436 ASP A N 1
ATOM 3359 C CA . ASP A 1 436 ? 24.919 19.093 -53.719 1.00 88.69 436 ASP A CA 1
ATOM 3360 C C . ASP A 1 436 ? 24.999 20.605 -53.451 1.00 88.69 436 ASP A C 1
ATOM 3362 O O . ASP A 1 436 ? 25.807 21.267 -54.099 1.00 88.69 436 ASP A O 1
ATOM 3366 N N . ALA A 1 437 ? 24.216 21.123 -52.498 1.00 90.25 437 ALA A N 1
ATOM 3367 C CA . ALA A 1 437 ? 24.225 22.529 -52.097 1.00 90.25 437 ALA A CA 1
ATOM 3368 C C . ALA A 1 437 ? 25.350 22.862 -51.101 1.00 90.25 437 ALA A C 1
ATOM 3370 O O . ALA A 1 437 ? 25.659 24.032 -50.909 1.00 90.25 437 ALA A O 1
ATOM 3371 N N . LEU A 1 438 ? 25.982 21.849 -50.492 1.00 92.75 438 LEU A N 1
ATOM 3372 C CA . LEU A 1 438 ? 27.024 22.064 -49.491 1.00 92.75 438 LEU A CA 1
ATOM 3373 C C . LEU A 1 438 ? 28.350 22.493 -50.111 1.00 92.75 438 LEU A C 1
ATOM 3375 O O . LEU A 1 438 ? 28.858 21.835 -51.034 1.00 92.75 438 LEU A O 1
ATOM 3379 N N . ASP A 1 439 ? 28.960 23.510 -49.510 1.00 92.56 439 ASP A N 1
ATOM 3380 C CA . ASP A 1 439 ? 30.293 23.980 -49.859 1.00 92.56 439 ASP A CA 1
ATOM 3381 C C . ASP A 1 439 ? 31.413 23.036 -49.356 1.00 92.56 439 ASP A C 1
ATOM 3383 O O . ASP A 1 439 ? 31.191 21.959 -48.786 1.00 92.56 439 ASP A O 1
ATOM 3387 N N . LYS A 1 440 ? 32.673 23.414 -49.599 1.00 92.12 440 LYS A N 1
ATOM 3388 C CA . LYS A 1 440 ? 33.837 22.610 -49.196 1.00 92.12 440 LYS A CA 1
ATOM 3389 C C . LYS A 1 440 ? 34.017 22.547 -47.671 1.00 92.12 440 LYS A C 1
ATOM 3391 O O . LYS A 1 440 ? 34.449 21.506 -47.171 1.00 92.12 440 LYS A O 1
ATOM 3396 N N . ALA A 1 441 ? 33.719 23.626 -46.949 1.00 92.12 441 ALA A N 1
ATOM 3397 C CA . ALA A 1 441 ? 33.885 23.706 -45.500 1.00 92.12 441 ALA A CA 1
ATOM 3398 C C . ALA A 1 441 ? 32.821 22.861 -44.780 1.00 92.12 441 ALA A C 1
ATOM 3400 O O . ALA A 1 441 ? 33.165 22.030 -43.937 1.00 92.12 441 ALA A O 1
ATOM 3401 N N . GLN A 1 442 ? 31.564 22.962 -45.208 1.00 92.94 442 GLN A N 1
ATOM 3402 C CA . GLN A 1 442 ? 30.434 22.169 -44.726 1.00 92.94 442 GLN A CA 1
ATOM 3403 C C . GLN A 1 442 ? 30.645 20.666 -44.977 1.00 92.94 442 GLN A C 1
ATOM 3405 O O . GLN A 1 442 ? 30.406 19.828 -44.105 1.00 92.94 442 GLN A O 1
ATOM 3410 N N . ARG A 1 443 ? 31.191 20.283 -46.141 1.00 92.94 443 ARG A N 1
ATOM 3411 C CA . ARG A 1 443 ? 31.568 18.879 -46.416 1.00 92.94 443 ARG A CA 1
ATOM 3412 C C . ARG A 1 443 ? 32.692 18.374 -45.509 1.00 92.94 443 ARG A C 1
ATOM 3414 O O . ARG A 1 443 ? 32.691 17.204 -45.113 1.00 92.94 443 ARG A O 1
ATOM 3421 N N . ALA A 1 444 ? 33.651 19.235 -45.168 1.00 92.75 444 ALA A N 1
ATOM 3422 C CA . ALA A 1 444 ? 34.691 18.894 -44.203 1.00 92.75 444 ALA A CA 1
ATOM 3423 C C . ALA A 1 444 ? 34.104 18.718 -42.792 1.00 92.75 444 ALA A C 1
ATOM 3425 O O . ALA A 1 444 ? 34.497 17.783 -42.095 1.00 92.75 444 ALA A O 1
ATOM 3426 N N . GLN A 1 445 ? 33.125 19.541 -42.396 1.00 92.44 445 GLN A N 1
ATOM 3427 C CA . GLN A 1 445 ? 32.389 19.379 -41.135 1.00 92.44 445 GLN A CA 1
ATOM 3428 C C . GLN A 1 445 ? 31.632 18.043 -41.075 1.00 92.44 445 GLN A C 1
ATOM 3430 O O . GLN A 1 445 ? 31.794 17.317 -40.097 1.00 92.44 445 GLN A O 1
ATOM 3435 N N . LEU A 1 446 ? 30.918 17.638 -42.134 1.00 93.12 446 LEU A N 1
ATOM 3436 C CA . LEU A 1 446 ? 30.280 16.309 -42.192 1.00 93.12 446 LEU A CA 1
ATOM 3437 C C . LEU A 1 446 ? 31.268 15.165 -41.950 1.00 93.12 446 LEU A C 1
ATOM 3439 O O . LEU A 1 446 ? 30.986 14.225 -41.206 1.00 93.12 446 LEU A O 1
ATOM 3443 N N . THR A 1 447 ? 32.447 15.265 -42.560 1.00 93.38 447 THR A N 1
ATOM 3444 C CA . THR A 1 447 ? 33.503 14.262 -42.396 1.00 93.38 447 THR A CA 1
ATOM 3445 C C . THR A 1 447 ? 34.014 14.230 -40.950 1.00 93.38 447 THR A C 1
ATOM 3447 O O . THR A 1 447 ? 34.208 13.146 -40.402 1.00 93.38 447 THR A O 1
ATOM 3450 N N . LYS A 1 448 ? 34.175 15.396 -40.300 1.00 94.19 448 LYS A N 1
ATOM 3451 C CA . LYS A 1 448 ? 34.557 15.499 -38.877 1.00 94.19 448 LYS A CA 1
ATOM 3452 C C . LYS A 1 448 ? 33.510 14.880 -37.945 1.00 94.19 448 LYS A C 1
ATOM 3454 O O . LYS A 1 448 ? 33.883 14.258 -36.956 1.00 94.19 448 LYS A O 1
ATOM 3459 N N . LEU A 1 449 ? 32.225 14.986 -38.289 1.00 94.69 449 LEU A N 1
ATOM 3460 C CA . LEU A 1 449 ? 31.118 14.346 -37.566 1.00 94.69 449 LEU A CA 1
ATOM 3461 C C . LEU A 1 449 ? 31.047 12.822 -37.785 1.00 94.69 449 LEU A C 1
ATOM 3463 O O . LEU A 1 449 ? 30.209 12.147 -37.195 1.00 94.69 449 LEU A O 1
ATOM 3467 N N . GLY A 1 450 ? 31.927 12.250 -38.614 1.00 94.75 450 GLY A N 1
ATOM 3468 C CA . GLY A 1 450 ? 31.969 10.811 -38.886 1.00 94.75 450 GLY A CA 1
ATOM 3469 C C . GLY A 1 450 ? 30.946 10.337 -39.921 1.00 94.75 450 GLY A C 1
ATOM 3470 O O . GLY A 1 450 ? 30.773 9.128 -40.098 1.00 94.75 450 GLY A O 1
ATOM 3471 N N . VAL A 1 451 ? 30.296 11.260 -40.635 1.00 96.81 451 VAL A N 1
ATOM 3472 C CA . VAL A 1 451 ? 29.351 10.939 -41.708 1.00 96.81 451 VAL A CA 1
ATOM 3473 C C . VAL A 1 451 ? 30.119 10.478 -42.947 1.00 96.81 451 VAL A C 1
ATOM 3475 O O . VAL A 1 451 ? 31.004 11.170 -43.453 1.00 96.81 451 VAL A O 1
ATOM 3478 N N . ARG A 1 452 ? 29.763 9.306 -43.482 1.00 96.25 452 ARG A N 1
ATOM 3479 C CA . ARG A 1 452 ? 30.271 8.809 -44.764 1.00 96.25 452 ARG A CA 1
ATOM 3480 C C . ARG A 1 452 ? 29.324 9.181 -45.893 1.00 96.25 452 ARG A C 1
ATOM 3482 O O . ARG A 1 452 ? 28.160 8.791 -45.905 1.00 96.25 452 ARG A O 1
ATOM 3489 N N . VAL A 1 453 ? 29.868 9.879 -46.882 1.00 95.06 453 VAL A N 1
ATOM 3490 C CA . VAL A 1 453 ? 29.188 10.192 -48.141 1.00 95.06 453 VAL A CA 1
ATOM 3491 C C . VAL A 1 453 ? 29.537 9.110 -49.162 1.00 95.06 453 VAL A C 1
ATOM 3493 O O . VAL A 1 453 ? 30.621 9.126 -49.744 1.00 95.06 453 VAL A O 1
ATOM 3496 N N . GLY A 1 454 ? 28.632 8.153 -49.352 1.00 92.50 454 GLY A N 1
ATOM 3497 C CA . GLY A 1 454 ? 28.795 7.047 -50.292 1.00 92.50 454 GLY A CA 1
ATOM 3498 C C . GLY A 1 454 ? 28.311 7.361 -51.708 1.00 92.50 454 GLY A C 1
ATOM 3499 O O . GLY A 1 454 ? 27.893 8.477 -52.037 1.00 92.50 454 GLY A O 1
ATOM 3500 N N . ALA A 1 455 ? 28.351 6.353 -52.577 1.00 91.75 455 ALA A N 1
ATOM 3501 C CA . ALA A 1 455 ? 27.866 6.462 -53.953 1.00 91.75 455 ALA A CA 1
ATOM 3502 C C . ALA A 1 455 ? 26.336 6.638 -54.027 1.00 91.75 455 ALA A C 1
ATOM 3504 O O . ALA A 1 455 ? 25.856 7.431 -54.835 1.00 91.75 455 ALA A O 1
ATOM 3505 N N . LEU A 1 456 ? 25.585 5.928 -53.177 1.00 93.50 456 LEU A N 1
ATOM 3506 C CA . LEU A 1 456 ? 24.113 5.948 -53.151 1.00 93.50 456 LEU A CA 1
ATOM 3507 C C . LEU A 1 456 ? 23.511 6.473 -51.846 1.00 93.50 456 LEU A C 1
ATOM 3509 O O . LEU A 1 456 ? 22.366 6.918 -51.849 1.00 93.50 456 LEU A O 1
ATOM 3513 N N . ASP A 1 457 ? 24.258 6.436 -50.747 1.00 95.31 457 ASP A N 1
ATOM 3514 C CA . ASP A 1 457 ? 23.751 6.689 -49.399 1.00 95.31 457 ASP A CA 1
ATOM 3515 C C . ASP A 1 457 ? 24.694 7.614 -48.628 1.00 95.31 457 ASP A C 1
ATOM 3517 O O . ASP A 1 457 ? 25.905 7.621 -48.858 1.00 95.31 457 ASP A O 1
ATOM 3521 N N . ILE A 1 458 ? 24.131 8.380 -47.699 1.00 96.06 458 ILE A N 1
ATOM 3522 C CA . ILE A 1 458 ? 24.855 9.146 -46.683 1.00 96.06 458 ILE A CA 1
ATOM 3523 C C . ILE A 1 458 ? 24.563 8.463 -45.355 1.00 96.06 458 ILE A C 1
ATOM 3525 O O . ILE A 1 458 ? 23.395 8.286 -45.010 1.00 96.06 458 ILE A O 1
ATOM 3529 N N . PHE A 1 459 ? 25.597 8.028 -44.637 1.00 96.69 459 PHE A N 1
ATOM 3530 C CA . PHE A 1 459 ? 25.390 7.236 -43.429 1.00 96.69 459 PHE A CA 1
ATOM 3531 C C . PHE A 1 459 ? 26.477 7.403 -42.372 1.00 96.69 459 PHE A C 1
ATOM 3533 O O . PHE A 1 459 ? 27.630 7.701 -42.678 1.00 96.69 459 PHE A O 1
ATOM 3540 N N . VAL A 1 460 ? 26.116 7.126 -41.123 1.00 97.25 460 VAL A N 1
ATOM 3541 C CA . VAL A 1 460 ? 27.019 7.065 -39.972 1.00 97.25 460 VAL A CA 1
ATOM 3542 C C . VAL A 1 460 ? 27.399 5.600 -39.730 1.00 97.25 460 VAL A C 1
ATOM 3544 O O . VAL A 1 460 ? 26.546 4.808 -39.330 1.00 97.25 460 VAL A O 1
ATOM 3547 N N . PRO A 1 461 ? 28.656 5.181 -39.964 1.00 95.19 461 PRO A N 1
ATOM 3548 C CA . PRO A 1 461 ? 29.052 3.774 -39.848 1.00 95.19 461 PRO A CA 1
ATOM 3549 C C . PRO A 1 461 ? 28.790 3.166 -38.470 1.00 95.19 461 PRO A C 1
ATOM 3551 O O . PRO A 1 461 ? 28.454 1.991 -38.371 1.00 95.19 461 PRO A O 1
ATOM 3554 N N . GLN A 1 462 ? 28.936 3.964 -37.413 1.00 95.00 462 GLN A N 1
ATOM 3555 C CA . GLN A 1 462 ? 28.720 3.539 -36.033 1.00 95.00 462 GLN A CA 1
ATOM 3556 C C . GLN A 1 462 ? 27.248 3.197 -35.755 1.00 95.00 462 GLN A C 1
ATOM 3558 O O . GLN A 1 462 ? 26.986 2.353 -34.903 1.00 95.00 462 GLN A O 1
ATOM 3563 N N . MET A 1 463 ? 26.312 3.782 -36.517 1.00 95.06 463 MET A N 1
ATOM 3564 C CA . MET A 1 463 ? 24.878 3.497 -36.417 1.00 95.06 463 MET A CA 1
ATOM 3565 C C . MET A 1 463 ? 24.478 2.186 -37.099 1.00 95.06 463 MET A C 1
ATOM 3567 O O . MET A 1 463 ? 23.407 1.664 -36.819 1.00 95.06 463 MET A O 1
ATOM 3571 N N . LEU A 1 464 ? 25.324 1.592 -37.949 1.00 93.81 464 LEU A N 1
ATOM 3572 C CA . LEU A 1 464 ? 25.052 0.301 -38.598 1.00 93.81 464 LEU A CA 1
ATOM 3573 C C . LEU A 1 464 ? 25.340 -0.887 -37.661 1.00 93.81 464 LEU A C 1
ATOM 3575 O O . LEU A 1 464 ? 26.036 -1.837 -38.023 1.00 93.81 464 LEU A O 1
ATOM 3579 N N . ARG A 1 465 ? 24.800 -0.832 -36.438 1.00 93.38 465 ARG A N 1
ATOM 3580 C CA . ARG A 1 465 ? 24.855 -1.895 -35.422 1.00 93.38 465 ARG A CA 1
ATOM 3581 C C . ARG A 1 465 ? 23.459 -2.143 -34.828 1.00 93.38 465 ARG A C 1
ATOM 3583 O O . ARG A 1 465 ? 22.676 -1.197 -34.753 1.00 93.38 465 ARG A O 1
ATOM 3590 N N . PRO A 1 466 ? 23.111 -3.389 -34.445 1.00 92.00 466 PRO A N 1
ATOM 3591 C CA . PRO A 1 466 ? 21.754 -3.720 -33.994 1.00 92.00 466 PRO A CA 1
ATOM 3592 C C . PRO A 1 466 ? 21.287 -2.879 -32.803 1.00 92.00 466 PRO A C 1
ATOM 3594 O O . PRO A 1 466 ? 20.155 -2.401 -32.792 1.00 92.00 466 PRO A O 1
ATOM 3597 N N . GLU A 1 467 ? 22.180 -2.667 -31.836 1.00 92.00 467 GLU A N 1
ATOM 3598 C CA . GLU A 1 467 ? 21.922 -1.918 -30.607 1.00 92.00 467 GLU A CA 1
ATOM 3599 C C . GLU A 1 467 ? 21.511 -0.457 -30.879 1.00 92.00 467 GLU A C 1
ATOM 3601 O O . GLU A 1 467 ? 20.344 -0.146 -30.641 1.00 92.00 467 GLU A O 1
ATOM 3606 N N . PRO A 1 468 ? 22.342 0.427 -31.474 1.00 93.69 468 PRO A N 1
ATOM 3607 C CA . PRO A 1 468 ? 21.953 1.819 -31.711 1.00 93.69 468 PRO A CA 1
ATOM 3608 C C . PRO A 1 468 ? 20.729 1.966 -32.626 1.00 93.69 468 PRO A C 1
ATOM 3610 O O . PRO A 1 468 ? 19.911 2.849 -32.397 1.00 93.69 468 PRO A O 1
ATOM 3613 N N . LEU A 1 469 ? 20.521 1.091 -33.621 1.00 92.06 469 LEU A N 1
ATOM 3614 C CA . LEU A 1 469 ? 19.287 1.137 -34.424 1.00 92.06 469 LEU A CA 1
ATOM 3615 C C . LEU A 1 469 ? 18.040 0.791 -33.611 1.00 92.06 469 LEU A C 1
ATOM 3617 O O . LEU A 1 469 ? 16.962 1.324 -33.876 1.00 92.06 469 LEU A O 1
ATOM 3621 N N . THR A 1 470 ? 18.169 -0.129 -32.656 1.00 90.81 470 THR A N 1
ATOM 3622 C CA . THR A 1 470 ? 17.065 -0.507 -31.774 1.00 90.81 470 THR A CA 1
ATOM 3623 C C . THR A 1 470 ? 16.742 0.635 -30.822 1.00 90.81 470 THR A C 1
ATOM 3625 O O . THR A 1 470 ? 15.577 1.017 -30.749 1.00 90.81 470 THR A O 1
ATOM 3628 N N . LEU A 1 471 ? 17.757 1.237 -30.191 1.00 90.19 471 LEU A N 1
ATOM 3629 C CA . LEU A 1 471 ? 17.587 2.390 -29.298 1.00 90.19 471 LEU A CA 1
ATOM 3630 C C . LEU A 1 471 ? 16.978 3.591 -30.030 1.00 90.19 471 LEU A C 1
ATOM 3632 O O . LEU A 1 471 ? 15.997 4.166 -29.569 1.00 90.19 471 LEU A O 1
ATOM 3636 N N . TRP A 1 472 ? 17.500 3.935 -31.211 1.00 90.19 472 TRP A N 1
ATOM 3637 C CA . TRP A 1 472 ? 16.952 5.023 -32.022 1.00 90.19 472 TRP A CA 1
ATOM 3638 C C . TRP A 1 472 ? 15.486 4.769 -32.390 1.00 90.19 472 TRP A C 1
ATOM 3640 O O . TRP A 1 472 ? 14.667 5.682 -32.319 1.00 90.19 472 TRP A O 1
ATOM 3650 N N . ARG A 1 473 ? 15.118 3.527 -32.741 1.00 87.62 473 ARG A N 1
ATOM 3651 C CA . ARG A 1 473 ? 13.720 3.189 -33.040 1.00 87.62 473 ARG A CA 1
ATOM 3652 C C . ARG A 1 473 ? 12.827 3.290 -31.800 1.00 87.62 473 ARG A C 1
ATOM 3654 O O . ARG A 1 473 ? 11.689 3.727 -31.937 1.00 87.62 473 ARG A O 1
ATOM 3661 N N . GLU A 1 474 ? 13.305 2.855 -30.632 1.00 86.50 474 GLU A N 1
ATOM 3662 C CA . GLU A 1 474 ? 12.585 3.012 -29.356 1.00 86.50 474 GLU A CA 1
ATOM 3663 C C . GLU A 1 474 ? 12.297 4.495 -29.085 1.00 86.50 474 GLU A C 1
ATOM 3665 O O . GLU A 1 474 ? 11.151 4.839 -28.805 1.00 86.50 474 GLU A O 1
ATOM 3670 N N . LEU A 1 475 ? 13.288 5.379 -29.267 1.00 86.75 475 LEU A N 1
ATOM 3671 C CA . LEU A 1 475 ? 13.100 6.824 -29.103 1.00 86.75 475 LEU A CA 1
ATOM 3672 C C . LEU A 1 475 ? 12.155 7.427 -30.144 1.00 86.75 475 LEU A C 1
ATOM 3674 O O . LEU A 1 475 ? 11.224 8.151 -29.804 1.00 86.75 475 LEU A O 1
ATOM 3678 N N . ALA A 1 476 ? 12.335 7.085 -31.419 1.00 83.62 476 ALA A N 1
ATOM 3679 C CA . ALA A 1 476 ? 11.492 7.599 -32.493 1.00 83.62 476 ALA A CA 1
ATOM 3680 C C . ALA A 1 476 ? 10.015 7.179 -32.352 1.00 83.62 476 ALA A C 1
ATOM 3682 O O . ALA A 1 476 ? 9.130 7.849 -32.887 1.00 83.62 476 ALA A O 1
ATOM 3683 N N . ALA A 1 477 ? 9.737 6.086 -31.634 1.00 81.69 477 ALA A N 1
ATOM 3684 C CA . ALA A 1 477 ? 8.382 5.631 -31.337 1.00 81.69 477 ALA A CA 1
ATOM 3685 C C . ALA A 1 477 ? 7.666 6.466 -30.256 1.00 81.69 477 ALA A C 1
ATOM 3687 O O . ALA A 1 477 ? 6.445 6.361 -30.157 1.00 81.69 477 ALA A O 1
ATOM 3688 N N . ILE A 1 478 ? 8.389 7.275 -29.469 1.00 79.62 478 ILE A N 1
ATOM 3689 C CA . ILE A 1 478 ? 7.811 8.178 -28.455 1.00 79.62 478 ILE A CA 1
ATOM 3690 C C . ILE A 1 478 ? 7.092 9.357 -29.130 1.00 79.62 478 ILE A C 1
ATOM 3692 O O . ILE A 1 478 ? 6.018 9.764 -28.692 1.00 79.62 478 ILE A O 1
ATOM 3696 N N . GLY A 1 479 ? 7.664 9.887 -30.215 1.00 69.00 479 GLY A N 1
ATOM 3697 C CA . GLY A 1 479 ? 7.070 10.966 -31.007 1.00 69.00 479 GLY A CA 1
ATOM 3698 C C . GLY A 1 479 ? 6.038 10.481 -32.036 1.00 69.00 479 GLY A C 1
ATOM 3699 O O . GLY A 1 479 ? 5.487 9.384 -31.969 1.00 69.00 479 GLY A O 1
ATOM 3700 N N . LYS A 1 480 ? 5.799 11.277 -33.086 1.00 60.69 480 LYS A N 1
ATOM 3701 C CA . LYS A 1 480 ? 4.874 10.936 -34.195 1.00 60.69 480 LYS A CA 1
ATOM 3702 C C . LYS A 1 480 ? 5.431 9.893 -35.185 1.00 60.69 480 LYS A C 1
ATOM 3704 O O . LYS A 1 480 ? 4.912 9.776 -36.301 1.00 60.69 480 LYS A O 1
ATOM 3709 N N . GLY A 1 481 ? 6.478 9.150 -34.814 1.00 54.22 481 GLY A N 1
ATOM 3710 C CA . GLY A 1 481 ? 7.232 8.237 -35.676 1.00 54.22 481 GLY A CA 1
ATOM 3711 C C . GLY A 1 481 ? 6.410 7.045 -36.167 1.00 54.22 481 GLY A C 1
ATOM 3712 O O . GLY A 1 481 ? 6.445 5.950 -35.611 1.00 54.22 481 GLY A O 1
ATOM 3713 N N . ARG A 1 482 ? 5.656 7.247 -37.251 1.00 52.22 482 ARG A N 1
ATOM 3714 C CA . ARG A 1 482 ? 4.890 6.200 -37.935 1.00 52.22 482 ARG A CA 1
ATOM 3715 C C . ARG A 1 482 ? 5.809 5.289 -38.757 1.00 52.22 482 ARG A C 1
ATOM 3717 O O . ARG A 1 482 ? 6.543 5.750 -39.621 1.00 52.22 482 ARG A O 1
ATOM 3724 N N . GLY A 1 483 ? 5.644 3.975 -38.583 1.00 56.09 483 GLY A N 1
ATOM 3725 C CA . GLY A 1 483 ? 5.847 2.993 -39.660 1.00 56.09 483 GLY A CA 1
ATOM 3726 C C . GLY A 1 483 ? 7.280 2.550 -39.965 1.00 56.09 483 GLY A C 1
ATOM 3727 O O . GLY A 1 483 ? 7.542 2.122 -41.088 1.00 56.09 483 GLY A O 1
ATOM 3728 N N . MET A 1 484 ? 8.203 2.626 -39.006 1.00 68.12 484 MET A N 1
ATOM 3729 C CA . MET A 1 484 ? 9.579 2.166 -39.224 1.00 68.12 484 MET A CA 1
ATOM 3730 C C . MET A 1 484 ? 9.742 0.662 -38.990 1.00 68.12 484 MET A C 1
ATOM 3732 O O . MET A 1 484 ? 9.135 0.072 -38.092 1.00 68.12 484 MET A O 1
ATOM 3736 N N . GLY A 1 485 ? 10.584 0.032 -39.815 1.00 76.19 485 GLY A N 1
ATOM 3737 C CA . GLY A 1 485 ? 10.851 -1.393 -39.713 1.00 76.19 485 GLY A CA 1
ATOM 3738 C C . GLY A 1 485 ? 11.621 -1.786 -38.471 1.00 76.19 485 GLY A C 1
ATOM 3739 O O . GLY A 1 485 ? 12.361 -0.993 -37.890 1.00 76.19 485 GLY A O 1
ATOM 3740 N N . LYS A 1 486 ? 11.452 -3.041 -38.047 1.00 84.75 486 LYS A N 1
ATOM 3741 C CA . LYS A 1 486 ? 12.273 -3.567 -36.960 1.00 84.75 486 LYS A CA 1
ATOM 3742 C C . LYS A 1 486 ? 13.718 -3.758 -37.460 1.00 84.75 486 LYS A C 1
ATOM 3744 O O . LYS A 1 486 ? 13.862 -4.320 -38.546 1.00 84.75 486 LYS A O 1
ATOM 3749 N N . PRO A 1 487 ? 14.763 -3.290 -36.740 1.00 87.50 487 PRO A N 1
ATOM 3750 C CA . PRO A 1 487 ? 16.138 -3.655 -37.049 1.00 87.50 487 PRO A CA 1
ATOM 3751 C C . PRO A 1 487 ? 16.277 -5.171 -37.016 1.00 87.50 487 PRO A C 1
ATOM 3753 O O . PRO A 1 487 ? 15.629 -5.839 -36.209 1.00 87.50 487 PRO A O 1
ATOM 3756 N N . GLU A 1 488 ? 17.113 -5.694 -37.904 1.00 90.19 488 GLU A N 1
ATOM 3757 C CA . GLU A 1 488 ? 17.398 -7.122 -37.970 1.00 90.19 488 GLU A CA 1
ATOM 3758 C C . GLU A 1 488 ? 18.463 -7.481 -36.917 1.00 90.19 488 GLU A C 1
ATOM 3760 O O . GLU A 1 488 ? 19.570 -6.946 -37.009 1.00 90.19 488 GLU A O 1
ATOM 3765 N N . PRO A 1 489 ? 18.189 -8.360 -35.930 1.00 88.62 489 PRO A N 1
ATOM 3766 C CA . PRO A 1 489 ? 19.098 -8.597 -34.802 1.00 88.62 489 PRO A CA 1
ATOM 3767 C C . PRO A 1 489 ? 20.515 -9.024 -35.201 1.00 88.62 489 PRO A C 1
ATOM 3769 O O . PRO A 1 489 ? 21.487 -8.535 -34.633 1.00 88.62 489 PRO A O 1
ATOM 3772 N N . ALA A 1 490 ? 20.647 -9.896 -36.205 1.00 90.88 490 ALA A N 1
ATOM 3773 C CA . ALA A 1 490 ? 21.951 -10.371 -36.677 1.00 90.88 490 ALA A CA 1
ATOM 3774 C C . ALA A 1 490 ? 22.625 -9.416 -37.679 1.00 90.88 490 ALA A C 1
ATOM 3776 O O . ALA A 1 490 ? 23.791 -9.603 -38.024 1.00 90.88 490 ALA A O 1
ATOM 3777 N N . MET A 1 491 ? 21.881 -8.427 -38.187 1.00 92.50 491 MET A N 1
ATOM 3778 C CA . MET A 1 491 ? 22.261 -7.546 -39.292 1.00 92.50 491 MET A CA 1
ATOM 3779 C C . MET A 1 491 ? 23.140 -8.211 -40.377 1.00 92.50 491 MET A C 1
ATOM 3781 O O . MET A 1 491 ? 24.248 -7.732 -40.657 1.00 92.50 491 MET A O 1
ATOM 3785 N N . PRO A 1 492 ? 22.669 -9.297 -41.032 1.00 94.62 492 PRO A N 1
ATOM 3786 C CA . PRO A 1 492 ? 23.425 -9.962 -42.089 1.00 94.62 492 PRO A CA 1
ATOM 3787 C C . PRO A 1 492 ? 23.675 -9.005 -43.267 1.00 94.62 492 PRO A C 1
ATOM 3789 O O . PRO A 1 492 ? 22.867 -8.102 -43.499 1.00 94.62 492 PRO A O 1
ATOM 3792 N N . PRO A 1 493 ? 24.750 -9.180 -44.057 1.00 95.25 493 PRO A N 1
ATOM 3793 C CA . PRO A 1 493 ? 25.037 -8.300 -45.191 1.00 95.25 493 PRO A CA 1
ATOM 3794 C C . PRO A 1 493 ? 23.866 -8.168 -46.177 1.00 95.25 493 PRO A C 1
ATOM 3796 O O . PRO A 1 493 ? 23.563 -7.056 -46.608 1.00 95.25 493 PRO A O 1
ATOM 3799 N N . ALA A 1 494 ? 23.170 -9.267 -46.486 1.00 94.75 494 ALA A N 1
ATOM 3800 C CA . ALA A 1 494 ? 22.000 -9.280 -47.359 1.00 94.75 494 ALA A CA 1
ATOM 3801 C C . ALA A 1 494 ? 20.840 -10.098 -46.769 1.00 94.75 494 ALA A C 1
ATOM 3803 O O . ALA A 1 494 ? 21.050 -11.061 -46.035 1.00 94.75 494 ALA A O 1
ATOM 3804 N N . LEU A 1 495 ? 19.610 -9.732 -47.133 1.00 94.00 495 LEU A N 1
ATOM 3805 C CA . LEU A 1 495 ? 18.372 -10.431 -46.756 1.00 94.00 495 LEU A CA 1
ATOM 3806 C C . LEU A 1 495 ? 17.320 -10.340 -47.872 1.00 94.00 495 LEU A C 1
ATOM 3808 O O . LEU A 1 495 ? 17.419 -9.501 -48.767 1.00 94.00 495 LEU A O 1
ATOM 3812 N N . ALA A 1 496 ? 16.305 -11.204 -47.847 1.00 92.25 496 ALA A N 1
ATOM 3813 C CA . ALA A 1 496 ? 15.221 -11.181 -48.831 1.00 92.25 496 ALA A CA 1
ATOM 3814 C C . ALA A 1 496 ? 14.317 -9.948 -48.649 1.00 92.25 496 ALA A C 1
ATOM 3816 O O . ALA A 1 496 ? 13.979 -9.567 -47.529 1.00 92.25 496 ALA A O 1
ATOM 3817 N N . ALA A 1 497 ? 13.899 -9.318 -49.750 1.00 88.75 497 ALA A N 1
ATOM 3818 C CA . ALA A 1 497 ? 13.013 -8.164 -49.683 1.00 88.75 497 ALA A CA 1
ATOM 3819 C C . ALA A 1 497 ? 11.564 -8.586 -49.416 1.00 88.75 497 ALA A C 1
ATOM 3821 O O . ALA A 1 497 ? 10.989 -9.370 -50.168 1.00 88.75 497 ALA A O 1
ATOM 3822 N N . THR A 1 498 ? 10.939 -8.015 -48.386 1.00 82.44 498 THR A N 1
ATOM 3823 C CA . THR A 1 498 ? 9.520 -8.226 -48.067 1.00 82.44 498 THR A CA 1
ATOM 3824 C C . THR A 1 498 ? 8.723 -6.938 -48.283 1.00 82.44 498 THR A C 1
ATOM 3826 O O . THR A 1 498 ? 9.259 -5.833 -48.223 1.00 82.44 498 THR A O 1
ATOM 3829 N N . ARG A 1 499 ? 7.420 -7.053 -48.577 1.00 67.12 499 ARG A N 1
ATOM 3830 C CA . ARG A 1 499 ? 6.555 -5.883 -48.838 1.00 67.12 499 ARG A CA 1
ATOM 3831 C C . ARG A 1 499 ? 6.162 -5.107 -47.577 1.00 67.12 499 ARG A C 1
ATOM 3833 O O . ARG A 1 499 ? 5.749 -3.963 -47.701 1.00 67.12 499 ARG A O 1
ATOM 3840 N N . LYS A 1 500 ? 6.233 -5.732 -46.396 1.00 64.88 500 LYS A N 1
ATOM 3841 C CA . LYS A 1 500 ? 5.593 -5.218 -45.174 1.00 64.88 500 LYS A CA 1
ATOM 3842 C C . LYS A 1 500 ? 6.524 -4.446 -44.234 1.00 64.88 500 LYS A C 1
ATOM 3844 O O . LYS A 1 500 ? 6.005 -3.804 -43.331 1.00 64.88 500 LYS A O 1
ATOM 3849 N N . ASN A 1 501 ? 7.852 -4.477 -44.413 1.00 71.25 501 ASN A N 1
ATOM 3850 C CA . ASN A 1 501 ? 8.746 -3.651 -43.594 1.00 71.25 501 ASN A CA 1
ATOM 3851 C C . ASN A 1 501 ? 10.168 -3.541 -44.170 1.00 71.25 501 ASN A C 1
ATOM 3853 O O . ASN A 1 501 ? 10.819 -4.563 -44.377 1.00 71.25 501 ASN A O 1
ATOM 3857 N N . ARG A 1 502 ? 10.678 -2.319 -44.391 1.00 84.19 502 ARG A N 1
ATOM 3858 C CA . ARG A 1 502 ? 12.100 -2.084 -44.715 1.00 84.19 502 ARG A CA 1
ATOM 3859 C C . ARG A 1 502 ? 12.881 -1.991 -43.395 1.00 84.19 502 ARG A C 1
ATOM 3861 O O . ARG A 1 502 ? 12.617 -1.052 -42.646 1.00 84.19 502 ARG A O 1
ATOM 3868 N N . PRO A 1 503 ? 13.821 -2.907 -43.098 1.00 88.88 503 PRO A N 1
ATOM 3869 C CA . PRO A 1 503 ? 14.646 -2.778 -41.902 1.00 88.88 503 PRO A CA 1
ATOM 3870 C C . PRO A 1 503 ? 15.590 -1.564 -42.028 1.00 88.88 503 PRO A C 1
ATOM 3872 O O . PRO A 1 503 ? 16.142 -1.334 -43.114 1.00 88.88 503 PRO A O 1
ATOM 3875 N N . PRO A 1 504 ? 15.784 -0.772 -40.957 1.00 90.00 504 PRO A N 1
ATOM 3876 C CA . PRO A 1 504 ? 16.765 0.314 -40.939 1.00 90.00 504 PRO A CA 1
ATOM 3877 C C . PRO A 1 504 ? 18.184 -0.237 -41.139 1.00 90.00 504 PRO A C 1
ATOM 3879 O O . PRO A 1 504 ? 18.456 -1.389 -40.814 1.00 90.00 504 PRO A O 1
ATOM 3882 N N . GLY A 1 505 ? 19.085 0.564 -41.715 1.00 92.19 505 GLY A N 1
ATOM 3883 C CA . GLY A 1 505 ? 20.444 0.118 -42.065 1.00 92.19 505 GLY A CA 1
ATOM 3884 C C . GLY A 1 505 ? 20.580 -0.571 -43.423 1.00 92.19 505 GLY A C 1
ATOM 3885 O O . GLY A 1 505 ? 21.694 -0.905 -43.833 1.00 92.19 505 GLY A O 1
ATOM 3886 N N . TYR A 1 506 ? 19.475 -0.739 -44.156 1.00 93.44 506 TYR A N 1
ATOM 3887 C CA . TYR A 1 506 ? 19.456 -1.457 -45.426 1.00 93.44 506 TYR A CA 1
ATOM 3888 C C . TYR A 1 506 ? 18.905 -0.647 -46.600 1.00 93.44 506 TYR A C 1
ATOM 3890 O O . TYR A 1 506 ? 17.930 0.105 -46.488 1.00 93.44 506 TYR A O 1
ATOM 3898 N N . ARG A 1 507 ? 19.478 -0.888 -47.782 1.00 91.94 507 ARG A N 1
ATOM 3899 C CA . ARG A 1 507 ? 18.981 -0.426 -49.082 1.00 91.94 507 ARG A CA 1
ATOM 3900 C C . ARG A 1 507 ? 18.321 -1.572 -49.836 1.00 91.94 507 ARG A C 1
ATOM 3902 O O . ARG A 1 507 ? 18.839 -2.684 -49.883 1.00 91.94 507 ARG A O 1
ATOM 3909 N N . LYS A 1 508 ? 17.185 -1.294 -50.480 1.00 92.44 508 LYS A N 1
ATOM 3910 C CA . LYS A 1 508 ? 16.534 -2.255 -51.377 1.00 92.44 508 LYS A CA 1
ATOM 3911 C C . LYS A 1 508 ? 17.323 -2.374 -52.680 1.00 92.44 508 LYS A C 1
ATOM 3913 O O . LYS A 1 508 ? 17.491 -1.392 -53.397 1.00 92.44 508 LYS A O 1
ATOM 3918 N N . VAL A 1 509 ? 17.753 -3.586 -53.006 1.00 92.56 509 VAL A N 1
ATOM 3919 C CA . VAL A 1 509 ? 18.462 -3.951 -54.236 1.00 92.56 509 VAL A CA 1
ATOM 3920 C C . VAL A 1 509 ? 17.720 -5.099 -54.916 1.00 92.56 509 VAL A C 1
ATOM 3922 O O . VAL A 1 509 ? 18.023 -6.276 -54.770 1.00 92.56 509 VAL A O 1
ATOM 3925 N N . GLY A 1 510 ? 16.677 -4.752 -55.666 1.00 90.19 510 GLY A N 1
ATOM 3926 C CA . GLY A 1 510 ? 15.859 -5.730 -56.389 1.00 90.19 510 GLY A CA 1
ATOM 3927 C C . GLY A 1 510 ? 14.953 -6.489 -55.431 1.00 90.19 510 GLY A C 1
ATOM 3928 O O . GLY A 1 510 ? 14.147 -5.865 -54.740 1.00 90.19 510 GLY A O 1
ATOM 3929 N N . GLN A 1 511 ? 15.096 -7.815 -55.400 1.00 92.06 511 GLN A N 1
ATOM 3930 C CA . GLN A 1 511 ? 14.348 -8.700 -54.498 1.00 92.06 511 GLN A CA 1
ATOM 3931 C C . GLN A 1 511 ? 15.089 -8.974 -53.180 1.00 92.06 511 GLN A C 1
ATOM 3933 O O . GLN A 1 511 ? 14.699 -9.857 -52.422 1.00 92.06 511 GLN A O 1
ATOM 3938 N N . GLN A 1 512 ? 16.163 -8.233 -52.894 1.00 94.69 512 GLN A N 1
ATOM 3939 C CA . GLN A 1 512 ? 16.912 -8.324 -51.642 1.00 94.69 512 GLN A CA 1
ATOM 3940 C C . GLN A 1 512 ? 17.107 -6.938 -51.029 1.00 94.69 512 GLN A C 1
ATOM 3942 O O . GLN A 1 512 ? 17.011 -5.922 -51.719 1.00 94.69 512 GLN A O 1
ATOM 3947 N N . TYR A 1 513 ? 17.389 -6.894 -49.737 1.00 94.44 513 TYR A N 1
ATOM 3948 C CA . TYR A 1 513 ? 17.967 -5.738 -49.077 1.00 94.44 513 TYR A CA 1
ATOM 3949 C C . TYR A 1 513 ? 19.452 -5.997 -48.804 1.00 94.44 513 TYR A C 1
ATOM 3951 O O . TYR A 1 513 ? 19.841 -7.126 -48.514 1.00 94.44 513 TYR A O 1
ATOM 3959 N N . LEU A 1 514 ? 20.270 -4.954 -48.908 1.00 95.56 514 LEU A N 1
ATOM 3960 C CA . LEU A 1 514 ? 21.715 -4.976 -48.687 1.00 95.56 514 LEU A CA 1
ATOM 3961 C C . LEU A 1 514 ? 22.084 -3.900 -47.674 1.00 95.56 514 LEU A C 1
ATOM 3963 O O . LEU A 1 514 ? 21.600 -2.769 -47.779 1.00 95.56 514 LEU A O 1
ATOM 3967 N N . ARG A 1 515 ? 22.917 -4.251 -46.695 1.00 95.69 515 ARG A N 1
ATOM 3968 C CA . ARG A 1 515 ? 23.353 -3.318 -45.655 1.00 95.69 515 ARG A CA 1
ATOM 3969 C C . ARG A 1 515 ? 24.138 -2.169 -46.286 1.00 95.69 515 ARG A C 1
ATOM 3971 O O . ARG A 1 515 ? 24.926 -2.388 -47.208 1.00 95.69 515 ARG A O 1
ATOM 3978 N N . VAL A 1 516 ? 23.891 -0.942 -45.834 1.00 95.94 516 VAL A N 1
ATOM 3979 C CA . VAL A 1 516 ? 24.370 0.277 -46.513 1.00 95.94 516 VAL A CA 1
ATOM 3980 C C . VAL A 1 516 ? 25.903 0.336 -46.617 1.00 95.94 516 VAL A C 1
ATOM 3982 O O . VAL A 1 516 ? 26.437 0.686 -47.669 1.00 95.94 516 VAL A O 1
ATOM 3985 N N . ASP A 1 517 ? 26.630 -0.081 -45.580 1.00 96.31 517 ASP A N 1
ATOM 3986 C CA . ASP A 1 517 ? 28.097 -0.174 -45.594 1.00 96.31 517 ASP A CA 1
ATOM 3987 C C . ASP A 1 517 ? 28.626 -1.194 -46.613 1.00 96.31 517 ASP A C 1
ATOM 3989 O O . ASP A 1 517 ? 29.642 -0.947 -47.266 1.00 96.31 517 ASP A O 1
ATOM 3993 N N . MET A 1 518 ? 27.941 -2.330 -46.766 1.00 96.62 518 MET A N 1
ATOM 3994 C CA . MET A 1 518 ? 28.300 -3.382 -47.720 1.00 96.62 518 MET A CA 1
ATOM 3995 C C . MET A 1 518 ? 27.995 -2.960 -49.158 1.00 96.62 518 MET A C 1
ATOM 3997 O O . MET A 1 518 ? 28.807 -3.197 -50.054 1.00 96.62 518 MET A O 1
ATOM 4001 N N . ALA A 1 519 ? 26.870 -2.271 -49.375 1.00 96.12 519 ALA A N 1
ATOM 4002 C CA . ALA A 1 519 ? 26.551 -1.642 -50.654 1.00 96.12 519 ALA A CA 1
ATOM 4003 C C . ALA A 1 519 ? 27.646 -0.651 -51.064 1.00 96.12 519 ALA A C 1
ATOM 4005 O O . ALA A 1 519 ? 28.178 -0.732 -52.170 1.00 96.12 519 ALA A O 1
ATOM 4006 N N . GLU A 1 520 ? 28.035 0.236 -50.150 1.00 96.19 520 GLU A N 1
ATOM 4007 C CA . GLU A 1 520 ? 29.094 1.212 -50.379 1.00 96.19 520 GLU A CA 1
ATOM 4008 C C . GLU A 1 520 ? 30.459 0.544 -50.618 1.00 96.19 520 GLU A C 1
ATOM 4010 O O . GLU A 1 520 ? 31.203 0.982 -51.492 1.00 96.19 520 GLU A O 1
ATOM 4015 N N . LYS A 1 521 ? 30.789 -0.548 -49.913 1.00 95.88 521 LYS A N 1
ATOM 4016 C CA . LYS A 1 521 ? 32.018 -1.321 -50.163 1.00 95.88 521 LYS A CA 1
ATOM 4017 C C . LYS A 1 521 ? 32.060 -1.863 -51.596 1.00 95.88 521 LYS A C 1
ATOM 4019 O O . LYS A 1 521 ? 33.005 -1.576 -52.324 1.00 95.88 521 LYS A O 1
ATOM 4024 N N . LEU A 1 522 ? 31.012 -2.574 -52.020 1.00 95.69 522 LEU A N 1
ATOM 4025 C CA . LEU A 1 522 ? 30.913 -3.135 -53.373 1.00 95.69 522 LEU A CA 1
ATOM 4026 C C . LEU A 1 522 ? 30.973 -2.047 -54.455 1.00 95.69 522 LEU A C 1
ATOM 4028 O O . LEU A 1 522 ? 31.612 -2.223 -55.495 1.00 95.69 522 LEU A O 1
ATOM 4032 N N . LEU A 1 523 ? 30.315 -0.910 -54.218 1.00 95.19 523 LEU A N 1
ATOM 4033 C CA . LEU A 1 523 ? 30.322 0.210 -55.152 1.00 95.19 523 LEU A CA 1
ATOM 4034 C C . LEU A 1 523 ? 31.677 0.906 -55.212 1.00 95.19 523 LEU A C 1
ATOM 4036 O O . LEU A 1 523 ? 32.093 1.281 -56.309 1.00 95.19 523 LEU A O 1
ATOM 4040 N N . ARG A 1 524 ? 32.382 1.050 -54.088 1.00 94.38 524 ARG A N 1
ATOM 4041 C CA . ARG A 1 524 ? 33.746 1.585 -54.065 1.00 94.38 524 ARG A CA 1
ATOM 4042 C C . ARG A 1 524 ? 34.681 0.724 -54.902 1.00 94.38 524 ARG A C 1
ATOM 4044 O O . ARG A 1 524 ? 35.369 1.268 -55.759 1.00 94.38 524 ARG A O 1
ATOM 4051 N N . ASP A 1 525 ? 34.635 -0.594 -54.737 1.00 93.12 525 ASP A N 1
ATOM 4052 C CA . ASP A 1 525 ? 35.476 -1.517 -55.506 1.00 93.12 525 ASP A CA 1
ATOM 4053 C C . ASP A 1 525 ? 35.163 -1.436 -57.010 1.00 93.12 525 ASP A C 1
ATOM 4055 O O . ASP A 1 525 ? 36.070 -1.316 -57.839 1.00 93.12 525 ASP A O 1
ATOM 4059 N N . ALA A 1 526 ? 33.879 -1.354 -57.379 1.00 92.31 526 ALA A N 1
ATOM 4060 C CA . ALA A 1 526 ? 33.463 -1.115 -58.762 1.00 92.31 526 ALA A CA 1
ATOM 4061 C C . ALA A 1 526 ? 33.958 0.237 -59.318 1.00 92.31 526 ALA A C 1
ATOM 4063 O O . ALA A 1 526 ? 34.342 0.333 -60.487 1.00 92.31 526 ALA A O 1
ATOM 4064 N N . HIS A 1 527 ? 33.970 1.295 -58.501 1.00 91.06 527 HIS A N 1
ATOM 4065 C CA . HIS A 1 527 ? 34.492 2.604 -58.899 1.00 91.06 527 HIS A CA 1
ATOM 4066 C C . HIS A 1 527 ? 36.020 2.607 -59.026 1.00 91.06 527 HIS A C 1
ATOM 4068 O O . HIS A 1 527 ? 36.530 3.265 -59.933 1.00 91.06 527 HIS A O 1
ATOM 4074 N N . THR A 1 528 ? 36.747 1.861 -58.193 1.00 92.56 528 THR A N 1
ATOM 4075 C CA . THR A 1 528 ? 38.201 1.670 -58.322 1.00 92.56 528 THR A CA 1
ATOM 4076 C C . THR A 1 528 ? 38.539 0.986 -59.646 1.00 92.56 528 THR A C 1
ATOM 4078 O O . THR A 1 528 ? 39.373 1.483 -60.403 1.00 92.56 528 THR A O 1
ATOM 4081 N N . LEU A 1 529 ? 37.814 -0.085 -59.995 1.00 91.69 529 LEU A N 1
ATOM 4082 C CA . LEU A 1 529 ? 37.953 -0.754 -61.294 1.00 91.69 529 LEU A CA 1
ATOM 4083 C C . LEU A 1 529 ? 37.634 0.185 -62.465 1.00 91.69 529 LEU A C 1
ATOM 4085 O O . LEU A 1 529 ? 38.348 0.196 -63.466 1.00 91.69 529 LEU A O 1
ATOM 4089 N N . ARG A 1 530 ? 36.603 1.030 -62.328 1.00 89.69 530 ARG A N 1
ATOM 4090 C CA . ARG A 1 530 ? 36.274 2.067 -63.320 1.00 89.69 530 ARG A CA 1
ATOM 4091 C C . ARG A 1 530 ? 37.430 3.046 -63.525 1.00 89.69 530 ARG A C 1
ATOM 4093 O O . ARG A 1 530 ? 37.725 3.391 -64.665 1.00 89.69 530 ARG A O 1
ATOM 4100 N N . VAL A 1 531 ? 38.055 3.519 -62.444 1.00 89.94 531 VAL A N 1
ATOM 4101 C CA . VAL A 1 531 ? 39.192 4.451 -62.525 1.00 89.94 531 VAL A CA 1
ATOM 4102 C C . VAL A 1 531 ? 40.367 3.789 -63.247 1.00 89.94 531 VAL A C 1
ATOM 4104 O O . VAL A 1 531 ? 40.918 4.399 -64.159 1.00 89.94 531 VAL A O 1
ATOM 4107 N N . ALA A 1 532 ? 40.675 2.529 -62.928 1.00 90.12 532 ALA A N 1
ATOM 4108 C CA . ALA A 1 532 ? 41.726 1.766 -63.603 1.00 90.12 532 ALA A CA 1
ATOM 4109 C C . ALA A 1 532 ? 41.430 1.513 -65.099 1.00 90.12 532 ALA A C 1
ATOM 4111 O O . ALA A 1 532 ? 42.334 1.559 -65.929 1.00 90.12 532 ALA A O 1
ATOM 4112 N N . ALA A 1 533 ? 40.165 1.279 -65.469 1.00 86.62 533 ALA A N 1
ATOM 4113 C CA . ALA A 1 533 ? 39.750 0.997 -66.849 1.00 86.62 533 ALA A CA 1
ATOM 4114 C C . ALA A 1 533 ? 39.520 2.250 -67.727 1.00 86.62 533 ALA A C 1
ATOM 4116 O O . ALA A 1 533 ? 39.440 2.156 -68.961 1.00 86.62 533 ALA A O 1
ATOM 4117 N N . GLY A 1 534 ? 39.373 3.433 -67.124 1.00 85.44 534 GLY A N 1
ATOM 4118 C CA . GLY A 1 534 ? 39.096 4.688 -67.824 1.00 85.44 534 GLY A CA 1
ATOM 4119 C C . GLY A 1 534 ? 37.754 4.680 -68.574 1.00 85.44 534 GLY A C 1
ATOM 4120 O O . GLY A 1 534 ? 36.688 4.502 -67.987 1.00 85.44 534 GLY A O 1
ATOM 4121 N N . LYS A 1 535 ? 37.782 4.919 -69.896 1.00 79.44 535 LYS A N 1
ATOM 4122 C CA . LYS A 1 535 ? 36.576 4.934 -70.760 1.00 79.44 535 LYS A CA 1
ATOM 4123 C C . LYS A 1 535 ? 36.210 3.557 -71.334 1.00 79.44 535 LYS A C 1
ATOM 4125 O O . LYS A 1 535 ? 35.171 3.441 -71.992 1.00 79.44 535 LYS A O 1
ATOM 4130 N N . ARG A 1 536 ? 37.056 2.539 -71.145 1.00 83.88 536 ARG A N 1
ATOM 4131 C CA . ARG A 1 536 ? 36.867 1.202 -71.728 1.00 83.88 536 ARG A CA 1
ATOM 4132 C C . ARG A 1 536 ? 35.850 0.396 -70.907 1.00 83.88 536 ARG A C 1
ATOM 4134 O O . ARG A 1 536 ? 35.768 0.594 -69.697 1.00 83.88 536 ARG A O 1
ATOM 4141 N N . PRO A 1 537 ? 35.063 -0.499 -71.532 1.00 84.44 537 PRO A N 1
ATOM 4142 C CA . PRO A 1 537 ? 34.261 -1.467 -70.788 1.00 84.44 537 PRO A CA 1
ATOM 4143 C C . PRO A 1 537 ? 35.159 -2.380 -69.945 1.00 84.44 537 PRO A C 1
ATOM 4145 O O . PRO A 1 537 ? 36.220 -2.786 -70.414 1.00 84.44 537 PRO A O 1
ATOM 4148 N N . PHE A 1 538 ? 34.723 -2.723 -68.734 1.00 88.94 538 PHE A N 1
ATOM 4149 C CA . PHE A 1 538 ? 35.467 -3.584 -67.807 1.00 88.94 538 PHE A CA 1
ATOM 4150 C C . PHE A 1 538 ? 34.540 -4.596 -67.129 1.00 88.94 538 PHE A C 1
ATOM 4152 O O . PHE A 1 538 ? 33.331 -4.379 -67.037 1.00 88.94 538 PHE A O 1
ATOM 4159 N N . SER A 1 539 ? 35.086 -5.724 -66.681 1.00 88.44 539 SER A N 1
ATOM 4160 C CA . SER A 1 539 ? 34.347 -6.741 -65.929 1.00 88.44 539 SER A CA 1
ATOM 4161 C C . SER A 1 539 ? 34.375 -6.436 -64.433 1.00 88.44 539 SER A C 1
ATOM 4163 O O . SER A 1 539 ? 35.401 -6.016 -63.902 1.00 88.44 539 SER A O 1
ATOM 4165 N N . ILE A 1 540 ? 33.257 -6.682 -63.751 1.00 91.00 540 ILE A N 1
ATOM 4166 C CA . ILE A 1 540 ? 33.157 -6.624 -62.289 1.00 91.00 540 ILE A CA 1
ATOM 4167 C C . ILE A 1 540 ? 32.807 -8.035 -61.820 1.00 91.00 540 ILE A C 1
ATOM 4169 O O . ILE A 1 540 ? 31.767 -8.565 -62.217 1.00 91.00 540 ILE A O 1
ATOM 4173 N N . ASP A 1 541 ? 33.678 -8.639 -61.015 1.00 89.44 541 ASP A N 1
ATOM 4174 C CA . ASP A 1 541 ? 33.479 -9.990 -60.489 1.00 89.44 541 ASP A CA 1
ATOM 4175 C C . ASP A 1 541 ? 32.377 -10.002 -59.405 1.00 89.44 541 ASP A C 1
ATOM 4177 O O . ASP A 1 541 ? 32.488 -9.274 -58.413 1.00 89.44 541 ASP A O 1
ATOM 4181 N N . PRO A 1 542 ? 31.297 -10.798 -59.560 1.00 90.62 542 PRO A N 1
ATOM 4182 C CA . PRO A 1 542 ? 30.248 -10.908 -58.552 1.00 90.62 542 PRO A CA 1
ATOM 4183 C C . PRO A 1 542 ? 30.633 -11.752 -57.325 1.00 90.62 542 PRO A C 1
ATOM 4185 O O . PRO A 1 542 ? 29.828 -11.804 -56.396 1.00 90.62 542 PRO A O 1
ATOM 4188 N N . ALA A 1 543 ? 31.793 -12.421 -57.285 1.00 92.00 543 ALA A N 1
ATOM 4189 C CA . ALA A 1 543 ? 32.152 -13.372 -56.225 1.00 92.00 543 ALA A CA 1
ATOM 4190 C C . ALA A 1 543 ? 32.000 -12.798 -54.804 1.00 92.00 543 ALA A C 1
ATOM 4192 O O . ALA A 1 543 ? 31.373 -13.425 -53.950 1.00 92.00 543 ALA A O 1
ATOM 4193 N N . MET A 1 544 ? 32.482 -11.574 -54.565 1.00 92.19 544 MET A N 1
ATOM 4194 C CA . MET A 1 544 ? 32.350 -10.916 -53.259 1.00 92.19 544 MET A CA 1
ATOM 4195 C C . MET A 1 544 ? 30.900 -10.534 -52.924 1.00 92.19 544 MET A C 1
ATOM 4197 O O . MET A 1 544 ? 30.492 -10.594 -51.769 1.00 92.19 544 MET A O 1
ATOM 4201 N N . ALA A 1 545 ? 30.094 -10.154 -53.917 1.00 93.19 545 ALA A N 1
ATOM 4202 C CA . ALA A 1 545 ? 28.676 -9.881 -53.692 1.00 93.19 545 ALA A CA 1
ATOM 4203 C C . ALA A 1 545 ? 27.916 -11.171 -53.332 1.00 93.19 545 ALA A C 1
ATOM 4205 O O . ALA A 1 545 ? 27.073 -11.168 -52.437 1.00 93.19 545 ALA A O 1
ATOM 4206 N N . ILE A 1 546 ? 28.248 -12.281 -53.996 1.00 93.94 546 ILE A N 1
ATOM 4207 C CA . ILE A 1 546 ? 27.652 -13.598 -53.743 1.00 93.94 546 ILE A CA 1
ATOM 4208 C C . ILE A 1 546 ? 28.049 -14.118 -52.358 1.00 93.94 546 ILE A C 1
ATOM 4210 O O . ILE A 1 546 ? 27.185 -14.625 -51.647 1.00 93.94 546 ILE A O 1
ATOM 4214 N N . SER A 1 547 ? 29.306 -13.944 -51.930 1.00 95.00 547 SER A N 1
ATOM 4215 C CA . SER A 1 547 ? 29.737 -14.348 -50.582 1.00 95.00 547 SER A CA 1
ATOM 4216 C C . SER A 1 547 ? 29.056 -13.544 -49.466 1.00 95.00 547 SER A C 1
ATOM 4218 O O . SER A 1 547 ? 28.887 -14.050 -48.362 1.00 95.00 547 SER A O 1
ATOM 4220 N N . MET A 1 548 ? 28.585 -12.327 -49.764 1.00 94.31 548 MET A N 1
ATOM 4221 C CA . MET A 1 548 ? 27.725 -11.523 -48.883 1.00 94.31 548 MET A CA 1
ATOM 4222 C C . MET A 1 548 ? 26.238 -11.932 -48.933 1.00 94.31 548 MET A C 1
ATOM 4224 O O . MET A 1 548 ? 25.407 -11.304 -48.280 1.00 94.31 548 MET A O 1
ATOM 4228 N N . GLY A 1 549 ? 25.873 -12.955 -49.712 1.00 93.38 549 GLY A N 1
ATOM 4229 C CA . GLY A 1 549 ? 24.500 -13.452 -49.839 1.00 93.38 549 GLY A CA 1
ATOM 4230 C C . GLY A 1 549 ? 23.649 -12.751 -50.906 1.00 93.38 549 GLY A C 1
ATOM 4231 O O . GLY A 1 549 ? 22.434 -12.959 -50.949 1.00 93.38 549 GLY A O 1
ATOM 4232 N N . LEU A 1 550 ? 24.230 -11.923 -51.785 1.00 95.00 550 LEU A N 1
ATOM 4233 C CA . LEU A 1 550 ? 23.489 -11.321 -52.899 1.00 95.00 550 LEU A CA 1
ATOM 4234 C C . LEU A 1 550 ? 23.336 -12.283 -54.077 1.00 95.00 550 LEU A C 1
ATOM 4236 O O . LEU A 1 550 ? 24.270 -12.950 -54.516 1.00 95.00 550 LEU A O 1
ATOM 4240 N N . THR A 1 551 ? 22.159 -12.254 -54.690 1.00 95.06 551 THR A N 1
ATOM 4241 C CA . THR A 1 551 ? 21.932 -12.843 -56.008 1.00 95.06 551 THR A CA 1
ATOM 4242 C C . THR A 1 551 ? 22.621 -12.003 -57.085 1.00 95.06 551 THR A C 1
ATOM 4244 O O . THR A 1 551 ? 22.721 -10.775 -56.984 1.00 95.06 551 THR A O 1
ATOM 4247 N N . LYS A 1 552 ? 23.028 -12.647 -58.188 1.00 91.50 552 LYS A N 1
ATOM 4248 C CA . LYS A 1 552 ? 23.604 -11.952 -59.356 1.00 91.50 552 LYS A CA 1
ATOM 4249 C C . LYS A 1 552 ? 22.679 -10.845 -59.885 1.00 91.50 552 LYS A C 1
ATOM 4251 O O . LYS A 1 552 ? 23.154 -9.782 -60.275 1.00 91.50 552 LYS A O 1
ATOM 4256 N N . ALA A 1 553 ? 21.363 -11.069 -59.853 1.00 92.56 553 ALA A N 1
ATOM 4257 C CA . ALA A 1 553 ? 20.362 -10.094 -60.282 1.00 92.56 553 ALA A CA 1
ATOM 4258 C C . ALA A 1 553 ? 20.307 -8.861 -59.362 1.00 92.56 553 ALA A C 1
ATOM 4260 O O . ALA A 1 553 ? 20.288 -7.730 -59.854 1.00 92.56 553 ALA A O 1
ATOM 4261 N N . SER A 1 554 ? 20.330 -9.057 -58.040 1.00 94.56 554 SER A N 1
ATOM 4262 C CA . SER A 1 554 ? 20.364 -7.958 -57.068 1.00 94.56 554 SER A CA 1
ATOM 4263 C C . SER A 1 554 ? 21.679 -7.180 -57.122 1.00 94.56 554 SER A C 1
ATOM 4265 O O . SER A 1 554 ? 21.655 -5.951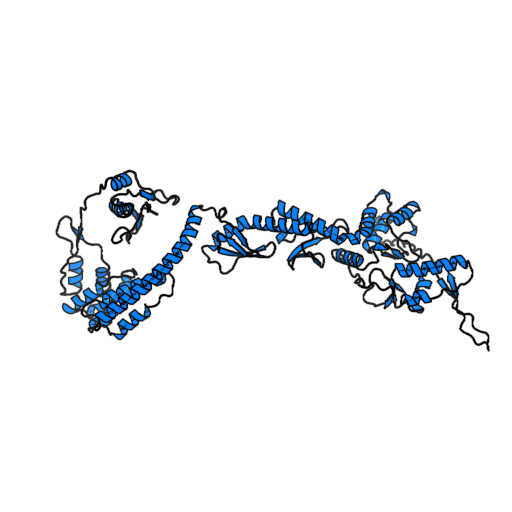 -57.070 1.00 94.56 554 SER A O 1
ATOM 4267 N N . PHE A 1 555 ? 22.815 -7.856 -57.327 1.00 95.12 555 PHE A N 1
ATOM 4268 C CA . PHE A 1 555 ? 24.105 -7.194 -57.542 1.00 95.12 555 PHE A CA 1
ATOM 4269 C C . PHE A 1 555 ? 24.116 -6.350 -58.827 1.00 95.12 555 PHE A C 1
ATOM 4271 O O . PHE A 1 555 ? 24.470 -5.172 -58.801 1.00 95.12 555 PHE A O 1
ATOM 4278 N N . ALA A 1 556 ? 23.627 -6.899 -59.942 1.00 92.69 556 ALA A N 1
ATOM 4279 C CA . ALA A 1 556 ? 23.465 -6.146 -61.184 1.00 92.69 556 ALA A CA 1
ATOM 4280 C C . ALA A 1 556 ? 22.509 -4.949 -61.021 1.00 92.69 556 ALA A C 1
ATOM 4282 O O . ALA A 1 556 ? 22.679 -3.914 -61.666 1.00 92.69 556 ALA A O 1
ATOM 4283 N N . HIS A 1 557 ? 21.490 -5.064 -60.165 1.00 94.31 557 HIS A N 1
ATOM 4284 C CA . HIS A 1 557 ? 20.607 -3.947 -59.849 1.00 94.31 557 HIS A CA 1
ATOM 4285 C C . HIS A 1 557 ? 21.303 -2.863 -59.013 1.00 94.31 557 HIS A C 1
ATOM 4287 O O . HIS A 1 557 ? 21.178 -1.693 -59.364 1.00 94.31 557 HIS A O 1
ATOM 4293 N N . LEU A 1 558 ? 22.088 -3.227 -57.991 1.00 95.19 558 LEU A N 1
ATOM 4294 C CA . LEU A 1 558 ? 22.920 -2.286 -57.226 1.00 95.19 558 LEU A CA 1
ATOM 4295 C C . LEU A 1 558 ? 23.848 -1.479 -58.147 1.00 95.19 558 LEU A C 1
ATOM 4297 O O . LEU A 1 558 ? 23.899 -0.253 -58.064 1.00 95.19 558 LEU A O 1
ATOM 4301 N N . LEU A 1 559 ? 24.537 -2.163 -59.064 1.00 93.88 559 LEU A N 1
ATOM 4302 C CA . LEU A 1 559 ? 25.416 -1.529 -60.047 1.00 93.88 559 LEU A CA 1
ATOM 4303 C C . LEU A 1 559 ? 24.651 -0.533 -60.936 1.00 93.88 559 LEU A C 1
ATOM 4305 O O . LEU A 1 559 ? 25.109 0.592 -61.138 1.00 93.88 559 LEU A O 1
ATOM 4309 N N . ARG A 1 560 ? 23.450 -0.896 -61.406 1.00 92.62 560 ARG A N 1
ATOM 4310 C CA . ARG A 1 560 ? 22.593 0.014 -62.188 1.00 92.62 560 ARG A CA 1
ATOM 4311 C C . ARG A 1 560 ? 22.182 1.261 -61.413 1.00 92.62 560 ARG A C 1
ATOM 4313 O O . ARG A 1 560 ? 22.231 2.346 -61.988 1.00 92.62 560 ARG A O 1
ATOM 4320 N N . LEU A 1 561 ? 21.827 1.127 -60.133 1.00 91.75 561 LEU A N 1
ATOM 4321 C CA . LEU A 1 561 ? 21.493 2.276 -59.281 1.00 91.75 561 LEU A CA 1
ATOM 4322 C C . LEU A 1 561 ? 22.664 3.263 -59.187 1.00 91.75 561 LEU A C 1
ATOM 4324 O O . LEU A 1 561 ? 22.453 4.470 -59.231 1.00 91.75 561 LEU A O 1
ATOM 4328 N N . ALA A 1 562 ? 23.901 2.762 -59.137 1.00 91.06 562 ALA A N 1
ATOM 4329 C CA . ALA A 1 562 ? 25.113 3.583 -59.098 1.00 91.06 562 ALA A CA 1
ATOM 4330 C C . ALA A 1 562 ? 25.589 4.094 -60.475 1.00 91.06 562 ALA A C 1
ATOM 4332 O O . ALA A 1 562 ? 26.674 4.672 -60.577 1.00 91.06 562 ALA A O 1
ATOM 4333 N N . GLY A 1 563 ? 24.804 3.891 -61.540 1.00 90.00 563 GLY A N 1
ATOM 4334 C CA . GLY A 1 563 ? 25.104 4.380 -62.889 1.00 90.00 563 GLY A CA 1
ATOM 4335 C C . GLY A 1 563 ? 25.922 3.426 -63.769 1.00 90.00 563 GLY A C 1
ATOM 4336 O O . GLY A 1 563 ? 26.288 3.784 -64.891 1.00 90.00 563 GLY A O 1
ATOM 4337 N N . PHE A 1 564 ? 26.206 2.198 -63.323 1.00 91.12 564 PHE A N 1
ATOM 4338 C CA . PHE A 1 564 ? 26.832 1.190 -64.181 1.00 91.12 564 PHE A CA 1
ATOM 4339 C C . PHE A 1 564 ? 25.793 0.555 -65.110 1.00 91.12 564 PHE A C 1
ATOM 4341 O O . PHE A 1 564 ? 24.805 -0.036 -64.680 1.00 91.12 564 PHE A O 1
ATOM 4348 N N . GLN A 1 565 ? 26.033 0.651 -66.411 1.00 89.44 565 GLN A N 1
ATOM 4349 C CA . GLN A 1 565 ? 25.195 0.060 -67.445 1.00 89.44 565 GLN A CA 1
ATOM 4350 C C . GLN A 1 565 ? 25.823 -1.253 -67.927 1.00 89.44 565 GLN A C 1
ATOM 4352 O O . GLN A 1 565 ? 26.999 -1.243 -68.315 1.00 89.44 565 GLN A O 1
ATOM 4357 N N . PRO A 1 566 ? 25.076 -2.371 -67.913 1.00 87.38 566 PRO A N 1
ATOM 4358 C CA . PRO A 1 566 ? 25.575 -3.632 -68.434 1.00 87.38 566 PRO A CA 1
ATOM 4359 C C . PRO A 1 566 ? 25.678 -3.560 -69.959 1.00 87.38 566 PRO A C 1
ATOM 4361 O O . PRO A 1 566 ? 24.800 -3.027 -70.638 1.00 87.38 566 PRO A O 1
ATOM 4364 N N . ARG A 1 567 ? 26.744 -4.136 -70.504 1.00 81.88 567 ARG A N 1
ATOM 4365 C CA . ARG A 1 567 ? 26.905 -4.440 -71.922 1.00 81.88 567 ARG A CA 1
ATOM 4366 C C . ARG A 1 567 ? 26.900 -5.960 -72.049 1.00 81.88 567 ARG A C 1
ATOM 4368 O O . ARG A 1 567 ? 27.654 -6.642 -71.352 1.00 81.88 567 ARG A O 1
ATOM 4375 N N . GLY A 1 568 ? 26.001 -6.471 -72.892 1.00 68.06 568 GLY A N 1
ATOM 4376 C CA . GLY A 1 568 ? 25.807 -7.908 -73.075 1.00 68.06 568 GLY A CA 1
ATOM 4377 C C . GLY A 1 568 ? 27.116 -8.630 -73.418 1.00 68.06 568 GLY A C 1
ATOM 4378 O O . GLY A 1 568 ? 28.016 -8.012 -74.001 1.00 68.06 568 GLY A O 1
ATOM 4379 N N . PRO A 1 569 ? 27.245 -9.911 -73.036 1.00 68.69 569 PRO A N 1
ATOM 4380 C CA . PRO A 1 569 ? 28.422 -10.702 -73.365 1.00 68.69 569 PRO A CA 1
ATOM 4381 C C . PRO A 1 569 ? 28.596 -10.754 -74.886 1.00 68.69 569 PRO A C 1
ATOM 4383 O O . PRO A 1 569 ? 27.616 -10.837 -75.630 1.00 68.69 569 PRO A O 1
ATOM 4386 N N . ARG A 1 570 ? 29.843 -10.672 -75.362 1.00 67.06 570 ARG A N 1
ATOM 4387 C CA . ARG A 1 570 ? 30.138 -10.848 -76.789 1.00 67.06 570 ARG A CA 1
ATOM 4388 C C . ARG A 1 570 ? 29.733 -12.275 -77.166 1.00 67.06 570 ARG A C 1
ATOM 4390 O O . ARG A 1 570 ? 30.235 -13.216 -76.556 1.00 67.06 570 ARG A O 1
ATOM 4397 N N . GLN A 1 571 ? 28.804 -12.421 -78.112 1.00 70.88 571 GLN A N 1
ATOM 4398 C CA . GLN A 1 571 ? 28.397 -13.738 -78.600 1.00 70.88 571 GLN A CA 1
ATOM 4399 C C . GLN A 1 571 ? 29.595 -14.426 -79.258 1.00 70.88 571 GLN A C 1
ATOM 4401 O O . GLN A 1 571 ? 30.384 -13.777 -79.955 1.00 70.88 571 GLN A O 1
ATOM 4406 N N . LEU A 1 572 ? 29.745 -15.720 -78.980 1.00 72.50 572 LEU A N 1
ATOM 4407 C CA . LEU A 1 572 ? 30.728 -16.548 -79.665 1.00 72.50 572 LEU A CA 1
ATOM 4408 C C . LEU A 1 572 ? 30.310 -16.675 -81.141 1.00 72.50 572 LEU A C 1
ATOM 4410 O O . LEU A 1 572 ? 29.113 -16.792 -81.409 1.00 72.50 572 LEU A O 1
ATOM 4414 N N . PRO A 1 573 ? 31.260 -16.618 -82.091 1.00 77.44 573 PRO A N 1
ATOM 4415 C CA . PRO A 1 573 ? 30.986 -16.932 -83.489 1.00 77.44 573 PRO A CA 1
ATOM 4416 C C . PRO A 1 573 ? 30.359 -18.323 -83.638 1.00 77.44 573 PRO A C 1
ATOM 4418 O O . PRO A 1 573 ? 30.610 -19.213 -82.823 1.00 77.44 573 PRO A O 1
ATOM 4421 N N . GLU A 1 574 ? 29.564 -18.510 -84.688 1.00 73.44 574 GLU A N 1
ATOM 4422 C CA . GLU A 1 574 ? 28.935 -19.793 -85.005 1.00 73.44 574 GLU A CA 1
ATOM 4423 C C . GLU A 1 574 ? 30.004 -20.900 -85.128 1.00 73.44 574 GLU A C 1
ATOM 4425 O O . GLU A 1 574 ? 30.994 -20.739 -85.841 1.00 73.44 574 GLU A O 1
ATOM 4430 N N . GLY A 1 575 ? 29.854 -21.987 -84.359 1.00 76.81 575 GLY A N 1
ATOM 4431 C CA . GLY A 1 575 ? 30.815 -23.101 -84.292 1.00 76.81 575 GLY A CA 1
ATOM 4432 C C . GLY A 1 575 ? 31.914 -22.998 -83.219 1.00 76.81 575 GLY A C 1
ATOM 4433 O O . GLY A 1 575 ? 32.686 -23.941 -83.054 1.00 76.81 575 GLY A O 1
ATOM 4434 N N . ALA A 1 576 ? 32.000 -21.902 -82.455 1.00 76.00 576 ALA A N 1
ATOM 4435 C CA . ALA A 1 576 ? 32.959 -21.778 -81.353 1.00 76.00 576 ALA A CA 1
ATOM 4436 C C . ALA A 1 576 ? 32.374 -22.270 -80.013 1.00 76.00 576 ALA A C 1
ATOM 4438 O O . ALA A 1 576 ? 31.324 -21.805 -79.569 1.00 76.00 576 ALA A O 1
ATOM 4439 N N . HIS A 1 577 ? 33.093 -23.166 -79.328 1.00 74.31 577 HIS A N 1
ATOM 4440 C CA . HIS A 1 577 ? 32.725 -23.694 -78.010 1.00 74.31 577 HIS A CA 1
ATOM 4441 C C . HIS A 1 577 ? 33.625 -23.107 -76.914 1.00 74.31 577 HIS A C 1
ATOM 4443 O O . HIS A 1 577 ? 34.849 -23.140 -77.016 1.00 74.31 577 HIS A O 1
ATOM 4449 N N . GLY A 1 578 ? 33.027 -22.571 -75.850 1.00 72.69 578 GLY A N 1
ATOM 4450 C CA . GLY A 1 578 ? 33.748 -22.006 -74.708 1.00 72.69 578 GLY A CA 1
ATOM 4451 C C . GLY A 1 578 ? 32.804 -21.376 -73.680 1.00 72.69 578 GLY A C 1
ATOM 4452 O O . GLY A 1 578 ? 31.616 -21.199 -73.968 1.00 72.69 578 GLY A O 1
ATOM 4453 N N . PRO A 1 579 ? 33.293 -21.040 -72.472 1.00 71.75 579 PRO A N 1
ATOM 4454 C CA . PRO A 1 579 ? 32.478 -20.355 -71.477 1.00 71.75 579 PRO A CA 1
ATOM 4455 C C . PRO A 1 579 ? 32.026 -18.982 -72.012 1.00 71.75 579 PRO A C 1
ATOM 4457 O O . PRO A 1 579 ? 32.799 -18.306 -72.699 1.00 71.75 579 PRO A O 1
ATOM 4460 N N . PRO A 1 580 ? 30.791 -18.540 -71.710 1.00 69.44 580 PRO A N 1
ATOM 4461 C CA . PRO A 1 580 ? 30.296 -17.248 -72.170 1.00 69.44 580 PRO A CA 1
ATOM 4462 C C . PRO A 1 580 ? 31.201 -16.118 -71.667 1.00 69.44 580 PRO A C 1
ATOM 4464 O O . PRO A 1 580 ? 31.594 -16.102 -70.498 1.00 69.44 580 PRO A O 1
ATOM 4467 N N . ALA A 1 581 ? 31.515 -15.157 -72.544 1.00 72.25 581 ALA A N 1
ATOM 4468 C CA . ALA A 1 581 ? 32.309 -13.988 -72.173 1.00 72.25 581 ALA A CA 1
ATOM 4469 C C . ALA A 1 581 ? 31.670 -13.271 -70.966 1.00 72.25 581 ALA A C 1
ATOM 4471 O O . ALA A 1 581 ? 30.444 -13.134 -70.924 1.00 72.25 581 ALA A O 1
ATOM 4472 N N . PRO A 1 582 ? 32.453 -12.796 -69.981 1.00 72.81 582 PRO A N 1
ATOM 4473 C CA . PRO A 1 582 ? 31.888 -12.122 -68.822 1.00 72.81 582 PRO A CA 1
ATOM 4474 C C . PRO A 1 582 ? 31.154 -10.846 -69.247 1.00 72.81 582 PRO A C 1
ATOM 4476 O O . PRO A 1 582 ? 31.567 -10.138 -70.170 1.00 72.81 582 PRO A O 1
ATOM 4479 N N . ALA A 1 583 ? 30.058 -10.535 -68.553 1.00 80.69 583 ALA A N 1
ATOM 4480 C CA . ALA A 1 583 ? 29.351 -9.277 -68.756 1.00 80.69 583 ALA A CA 1
ATOM 4481 C C . ALA A 1 583 ? 30.297 -8.100 -68.470 1.00 80.69 583 ALA A C 1
ATOM 4483 O O . ALA A 1 583 ? 30.968 -8.060 -67.434 1.00 80.69 583 ALA A O 1
ATOM 4484 N N . THR A 1 584 ? 30.341 -7.135 -69.388 1.00 87.25 584 THR A N 1
ATOM 4485 C CA . THR A 1 584 ? 31.154 -5.923 -69.225 1.00 87.25 584 THR A CA 1
ATOM 4486 C C . THR A 1 584 ? 30.269 -4.751 -68.835 1.00 87.25 584 THR A C 1
ATOM 4488 O O . THR A 1 584 ? 29.087 -4.703 -69.167 1.00 87.25 584 THR A O 1
ATOM 4491 N N . TRP A 1 585 ? 30.834 -3.791 -68.118 1.00 89.94 585 TRP A N 1
ATOM 4492 C CA . TRP A 1 585 ? 30.122 -2.643 -67.578 1.00 89.94 585 TRP A CA 1
ATOM 4493 C C . TRP A 1 585 ? 30.716 -1.350 -68.115 1.00 89.94 585 TRP A C 1
ATOM 4495 O O . TRP A 1 585 ? 31.920 -1.240 -68.353 1.00 89.94 585 TRP A O 1
ATOM 4505 N N . ARG A 1 586 ? 29.859 -0.344 -68.291 1.00 89.88 586 ARG A N 1
ATOM 4506 C CA . ARG A 1 586 ? 30.272 1.039 -68.533 1.00 89.88 586 ARG A CA 1
ATOM 4507 C C . ARG A 1 586 ? 29.553 1.943 -67.550 1.00 89.88 586 ARG A C 1
ATOM 4509 O O . ARG A 1 586 ? 28.340 1.856 -67.408 1.00 89.88 586 ARG A O 1
ATOM 4516 N N . TRP A 1 587 ? 30.283 2.838 -66.902 1.00 89.25 587 TRP A N 1
ATOM 4517 C CA . TRP A 1 587 ? 29.678 3.806 -65.997 1.00 89.25 587 TRP A CA 1
ATOM 4518 C C . TRP A 1 587 ? 29.198 5.043 -66.759 1.00 89.25 587 TRP A C 1
ATOM 4520 O O . TRP A 1 587 ? 29.933 5.599 -67.582 1.00 89.25 587 TRP A O 1
ATOM 4530 N N . ARG A 1 588 ? 27.973 5.482 -66.476 1.00 83.81 588 ARG A N 1
ATOM 4531 C CA . ARG A 1 588 ? 27.461 6.802 -66.844 1.00 83.81 588 ARG A CA 1
ATOM 4532 C C . ARG A 1 588 ? 26.967 7.488 -65.573 1.00 83.81 588 ARG A C 1
ATOM 4534 O O . ARG A 1 588 ? 26.321 6.821 -64.767 1.00 83.81 588 ARG A O 1
ATOM 4541 N N . PRO A 1 589 ? 27.226 8.793 -65.395 1.00 74.25 589 PRO A N 1
ATOM 4542 C CA . PRO A 1 589 ? 26.667 9.513 -64.263 1.00 74.25 589 PRO A CA 1
ATOM 4543 C C . PRO A 1 589 ? 25.137 9.366 -64.296 1.00 74.25 589 PRO A C 1
ATOM 4545 O O . PRO A 1 589 ? 24.538 9.588 -65.357 1.00 74.25 589 PRO A O 1
ATOM 4548 N N . PRO A 1 590 ? 24.500 8.943 -63.190 1.00 66.88 590 PRO A N 1
ATOM 4549 C CA . PRO A 1 590 ? 23.046 8.914 -63.116 1.00 66.88 590 PRO A CA 1
ATOM 4550 C C . PRO A 1 590 ? 22.515 10.323 -63.416 1.00 66.88 590 PRO A C 1
ATOM 4552 O O . PRO A 1 590 ? 23.070 11.315 -62.941 1.00 66.88 590 PRO A O 1
ATOM 4555 N N . ARG A 1 591 ? 21.496 10.423 -64.283 1.00 56.41 591 ARG A N 1
ATOM 4556 C CA . ARG A 1 591 ? 20.907 11.712 -64.683 1.00 56.41 591 ARG A CA 1
ATOM 4557 C C . ARG A 1 591 ? 20.478 12.457 -63.416 1.00 56.41 591 ARG A C 1
ATOM 4559 O O . ARG A 1 591 ? 19.669 11.927 -62.659 1.00 56.41 591 ARG A O 1
ATOM 4566 N N . ARG A 1 592 ? 20.994 13.676 -63.210 1.00 48.50 592 ARG A N 1
ATOM 4567 C CA . ARG A 1 592 ? 20.411 14.636 -62.265 1.00 48.50 592 ARG A CA 1
ATOM 4568 C C . ARG A 1 592 ? 18.973 14.866 -62.711 1.00 48.50 592 ARG A C 1
ATOM 4570 O O . ARG A 1 592 ? 18.750 15.516 -63.729 1.00 48.50 592 ARG A O 1
ATOM 4577 N N . VAL A 1 593 ? 18.014 14.299 -61.992 1.00 42.97 593 VAL A N 1
ATOM 4578 C CA . VAL A 1 593 ? 16.650 14.810 -62.050 1.00 42.97 593 VAL A CA 1
ATOM 4579 C C . VAL A 1 593 ? 16.714 16.104 -61.257 1.00 42.97 593 VAL A C 1
ATOM 4581 O O . VAL A 1 593 ? 16.692 16.093 -60.031 1.00 42.97 593 VAL A O 1
ATOM 4584 N N . VAL A 1 594 ? 16.941 17.212 -61.958 1.00 39.62 594 VAL A N 1
ATOM 4585 C CA . VAL A 1 594 ? 16.529 18.508 -61.436 1.00 39.62 594 VAL A CA 1
ATOM 4586 C C . VAL A 1 594 ? 15.013 18.418 -61.472 1.00 39.62 594 VAL A C 1
ATOM 4588 O O . VAL A 1 594 ? 14.417 18.508 -62.543 1.00 39.62 594 VAL A O 1
ATOM 4591 N N . GLU A 1 595 ? 14.388 18.099 -60.342 1.00 37.12 595 GLU A N 1
ATOM 4592 C CA . GLU A 1 595 ? 12.994 18.482 -60.187 1.00 37.12 595 GLU A CA 1
ATOM 4593 C C . GLU A 1 595 ? 13.009 20.005 -60.251 1.00 37.12 595 GLU A C 1
ATOM 4595 O O . GLU A 1 595 ? 13.451 20.676 -59.319 1.00 37.12 595 GLU A O 1
ATOM 4600 N N . GLU A 1 596 ? 12.621 20.555 -61.402 1.00 35.44 596 GLU A N 1
ATOM 4601 C CA . GLU A 1 596 ? 12.133 21.922 -61.444 1.00 35.44 596 GLU A CA 1
ATOM 4602 C C . GLU A 1 596 ? 11.056 21.993 -60.369 1.00 35.44 596 GLU A C 1
ATOM 4604 O O . GLU A 1 596 ? 10.008 21.349 -60.480 1.00 35.44 596 GLU A O 1
ATOM 4609 N N . CYS A 1 597 ? 11.360 22.705 -59.286 1.00 33.41 597 CYS A N 1
ATOM 4610 C CA . CYS A 1 597 ? 10.391 23.023 -58.261 1.00 33.41 597 CYS A CA 1
ATOM 4611 C C . CYS A 1 597 ? 9.307 23.827 -58.976 1.00 33.41 597 CYS A C 1
ATOM 4613 O O . CYS A 1 597 ? 9.473 25.020 -59.232 1.00 33.41 597 CYS A O 1
ATOM 4615 N N . LYS A 1 598 ? 8.239 23.158 -59.424 1.00 40.03 598 LYS A N 1
ATOM 4616 C CA . LYS A 1 598 ? 7.086 23.848 -59.984 1.00 40.03 598 LYS A CA 1
ATOM 4617 C C . LYS A 1 598 ? 6.560 24.711 -58.855 1.00 40.03 598 LYS A C 1
ATOM 4619 O O . LYS A 1 598 ? 5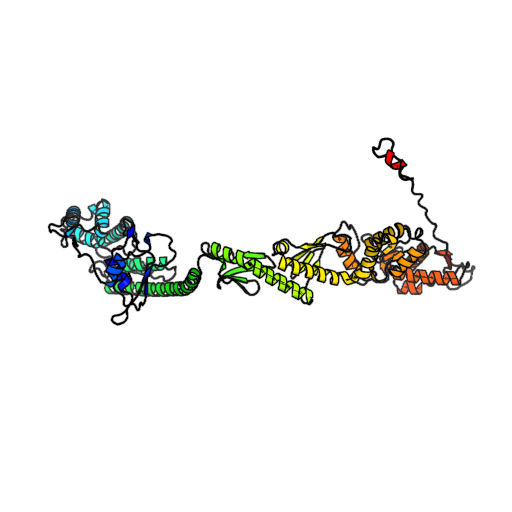.990 24.181 -57.901 1.00 40.03 598 LYS A O 1
ATOM 4624 N N . ALA A 1 599 ? 6.797 26.019 -58.960 1.00 48.31 599 ALA A N 1
ATOM 4625 C CA . ALA A 1 599 ? 6.208 26.995 -58.066 1.00 48.31 599 ALA A CA 1
ATOM 4626 C C . ALA A 1 599 ? 4.713 26.661 -57.940 1.00 48.31 599 ALA A C 1
ATOM 4628 O O . ALA A 1 599 ? 4.069 26.395 -58.966 1.00 48.31 599 ALA A O 1
ATOM 4629 N N . PRO A 1 600 ? 4.169 26.573 -56.715 1.00 49.28 600 PRO A N 1
ATOM 4630 C CA . PRO A 1 600 ? 2.772 26.232 -56.531 1.00 49.28 600 PRO A CA 1
ATOM 4631 C C . PRO A 1 600 ? 1.935 27.238 -57.320 1.00 49.28 600 PRO A C 1
ATOM 4633 O O . PRO A 1 600 ? 1.988 28.439 -57.070 1.00 49.28 600 PRO A O 1
ATOM 4636 N N . VAL A 1 601 ? 1.191 26.751 -58.315 1.00 57.03 601 VAL A N 1
ATOM 4637 C CA . VAL A 1 601 ? 0.278 27.596 -59.085 1.00 57.03 601 VAL A CA 1
ATOM 4638 C C . VAL A 1 601 ? -0.808 28.055 -58.118 1.00 57.03 601 VAL A C 1
ATOM 4640 O O . VAL A 1 601 ? -1.635 27.251 -57.677 1.00 57.03 601 VAL A O 1
ATOM 4643 N N . ALA A 1 602 ? -0.765 29.331 -57.735 1.00 55.41 602 ALA A N 1
ATOM 4644 C CA . ALA A 1 602 ? -1.758 29.933 -56.861 1.00 55.41 602 ALA A CA 1
ATOM 4645 C C . ALA A 1 602 ? -3.150 29.767 -57.488 1.00 55.41 602 ALA A C 1
ATOM 4647 O O . ALA A 1 602 ? -3.385 30.146 -58.636 1.00 55.41 602 ALA A O 1
ATOM 4648 N N . ARG A 1 603 ? -4.083 29.172 -56.738 1.00 59.44 603 ARG A N 1
ATOM 4649 C CA . ARG A 1 603 ? -5.487 29.085 -57.155 1.00 59.44 603 ARG A CA 1
ATOM 4650 C C . ARG A 1 603 ? -6.117 30.478 -57.011 1.00 59.44 603 ARG A C 1
ATOM 4652 O O . ARG A 1 603 ? -6.105 30.997 -55.889 1.00 59.44 603 ARG A O 1
ATOM 4659 N N . PRO A 1 604 ? -6.673 31.080 -58.078 1.00 51.22 604 PRO A N 1
ATOM 4660 C CA . PRO A 1 604 ? -7.339 32.374 -57.970 1.00 51.22 604 PRO A CA 1
ATOM 4661 C C . PRO A 1 604 ? -8.565 32.224 -57.054 1.00 51.22 604 PRO A C 1
ATOM 4663 O O . PRO A 1 604 ? -9.476 31.458 -57.358 1.00 51.22 604 PRO A O 1
ATOM 4666 N N . GLY A 1 605 ? -8.536 32.886 -55.890 1.00 62.38 605 GLY A N 1
ATOM 4667 C CA . GLY A 1 605 ? -9.595 32.838 -54.868 1.00 62.38 605 GLY A CA 1
ATOM 4668 C C . GLY A 1 605 ? -9.180 32.303 -53.489 1.00 62.38 605 GLY A C 1
ATOM 4669 O O . GLY A 1 605 ? -9.983 32.329 -52.562 1.00 62.38 605 GLY A O 1
ATOM 4670 N N . SER A 1 606 ? -7.940 31.834 -53.312 1.00 67.81 606 SER A N 1
ATOM 4671 C CA . SER A 1 606 ? -7.406 31.487 -51.985 1.00 67.81 606 SER A CA 1
ATOM 4672 C C . SER A 1 606 ? -6.997 32.745 -51.208 1.00 67.81 606 SER A C 1
ATOM 4674 O O . SER A 1 606 ? -6.262 33.575 -51.740 1.00 67.81 606 SER A O 1
ATOM 4676 N N . ALA A 1 607 ? -7.381 32.846 -49.930 1.00 63.06 607 ALA A N 1
ATOM 4677 C CA . ALA A 1 607 ? -6.997 33.942 -49.026 1.00 63.06 607 ALA A CA 1
ATOM 4678 C C . ALA A 1 607 ? -5.469 34.112 -48.850 1.00 63.06 607 ALA A C 1
ATOM 4680 O O . ALA A 1 607 ? -5.012 35.147 -48.378 1.00 63.06 607 ALA A O 1
ATOM 4681 N N . PHE A 1 608 ? -4.676 33.119 -49.267 1.00 58.53 608 PHE A N 1
ATOM 4682 C CA . PHE A 1 608 ? -3.213 33.129 -49.195 1.00 58.53 608 PHE A CA 1
ATOM 4683 C C . PHE A 1 608 ? -2.527 33.308 -50.559 1.00 58.53 608 PHE A C 1
ATOM 4685 O O . PHE A 1 608 ? -1.309 33.172 -50.649 1.00 58.53 608 PHE A O 1
ATOM 4692 N N . ALA A 1 609 ? -3.270 33.616 -51.629 1.00 63.00 609 ALA A N 1
ATOM 4693 C CA . ALA A 1 609 ? -2.695 33.804 -52.966 1.00 63.00 609 ALA A CA 1
ATOM 4694 C C . ALA A 1 609 ? -1.637 34.928 -53.013 1.00 63.00 609 ALA A C 1
ATOM 4696 O O . ALA A 1 609 ? -0.659 34.805 -53.744 1.00 63.00 609 ALA A O 1
ATOM 4697 N N . ALA A 1 610 ? -1.778 35.961 -52.176 1.00 60.78 610 ALA A N 1
ATOM 4698 C CA . ALA A 1 610 ? -0.826 37.070 -52.079 1.00 60.78 610 ALA A CA 1
ATOM 4699 C C . ALA A 1 610 ? 0.537 36.683 -51.460 1.00 60.78 610 ALA A C 1
ATOM 4701 O O . ALA A 1 610 ? 1.536 37.345 -51.719 1.00 60.78 610 ALA A O 1
ATOM 4702 N N . LEU A 1 611 ? 0.624 35.594 -50.681 1.00 56.94 611 LEU A N 1
ATOM 4703 C CA . LEU A 1 611 ? 1.900 35.132 -50.107 1.00 56.94 611 LEU A CA 1
ATOM 4704 C C . LEU A 1 611 ? 2.804 34.445 -51.140 1.00 56.94 611 LEU A C 1
ATOM 4706 O O . LEU A 1 611 ? 4.009 34.350 -50.925 1.00 56.94 611 LEU A O 1
ATOM 4710 N N . ALA A 1 612 ? 2.248 33.984 -52.264 1.00 55.38 612 ALA A N 1
ATOM 4711 C CA . ALA A 1 612 ? 3.023 33.334 -53.319 1.00 55.38 612 ALA A CA 1
ATOM 4712 C C . ALA A 1 612 ? 3.964 34.308 -54.058 1.00 55.38 612 ALA A C 1
ATOM 4714 O O . ALA A 1 612 ? 4.954 33.867 -54.637 1.00 55.38 612 ALA A O 1
ATOM 4715 N N . GLU A 1 613 ? 3.697 35.619 -54.014 1.00 57.19 613 GLU A N 1
ATOM 4716 C CA . GLU A 1 613 ? 4.552 36.648 -54.627 1.00 57.19 613 GLU A CA 1
ATOM 4717 C C . GLU A 1 613 ? 5.736 37.071 -53.738 1.00 57.19 613 GLU A C 1
ATOM 4719 O O . GLU A 1 613 ? 6.695 37.650 -54.243 1.00 57.19 613 GLU A O 1
ATOM 4724 N N . LEU A 1 614 ? 5.717 36.736 -52.441 1.00 54.03 614 LEU A N 1
ATOM 4725 C CA . LEU A 1 614 ? 6.758 37.105 -51.468 1.00 54.03 614 LEU A CA 1
ATOM 4726 C C . LEU A 1 614 ? 7.922 36.100 -51.366 1.00 54.03 614 LEU A C 1
ATOM 4728 O O . LEU A 1 614 ? 8.896 36.376 -50.674 1.00 54.03 614 LEU A O 1
ATOM 4732 N N . VAL A 1 615 ? 7.839 34.945 -52.037 1.00 49.59 615 VAL A N 1
ATOM 4733 C CA . VAL A 1 615 ? 8.847 33.860 -51.976 1.00 49.59 615 VAL A CA 1
ATOM 4734 C C . VAL A 1 615 ? 9.659 33.770 -53.282 1.00 49.59 615 VAL A C 1
ATOM 4736 O O . VAL A 1 615 ? 9.963 32.679 -53.755 1.00 49.59 615 VAL A O 1
ATOM 4739 N N . ARG A 1 616 ? 9.983 34.904 -53.915 1.00 38.53 616 ARG A N 1
ATOM 4740 C CA . ARG A 1 616 ? 10.884 34.929 -55.082 1.00 38.53 616 ARG A CA 1
ATOM 4741 C C . ARG A 1 616 ? 12.341 35.110 -54.701 1.00 38.53 616 ARG A C 1
ATOM 4743 O O . ARG A 1 616 ? 12.615 36.019 -53.890 1.00 38.53 616 ARG A O 1
#

Sequence (616 aa):
AIGMGLNLDVTHVAFAGLSKFDGVRQRRLTPSEMAQIAGRAGRHQRDGTFGTLTGSGRHDAEFTDEEVYSIEEHRFAPISKLFWRDAEPRFDSIDTLIADLEAPPDSPGLVPAPEAIDLAVLKRLAEDPAIA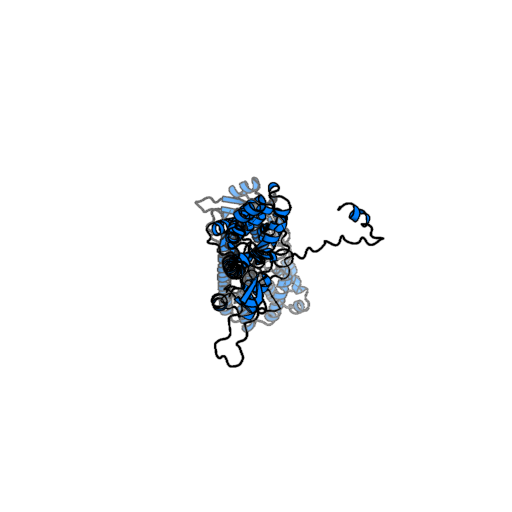DTVRSPATVARFWEACRLPDFRQHGSETHARFVARLWQDLRHGTLGSDYVAQAIAQLDNVAGDIDTLQGRIAAIRSWSYIAQRPDWVLAKDEMAERARAVEARLSDALHARLTERFVNRRTAVLMKKLGPDAALLPVKLDGEDIFVDGEHIGELKGFRFHVDPDTRHDDRKLLLAAAERHVPALLGDRATALAKAIAAGEAALELHKGTIRRDGQQLASLVEGRSALEPQIEPDRTVAALDDAPRKVLMASLEGWLARWLAPLEPLARIDAASSDEQAGPELRALLIRLAESGGMMERAGSGLDALDKAQRAQLTKLGVRVGALDIFVPQMLRPEPLTLWRELAAIGKGRGMGKPEPAMPPALAATRKNRPPGYRKVGQQYLRVDMAEKLLRDAHTLRVAAGKRPFSIDPAMAISMGLTKASFAHLLRLAGFQPRGPRQLPEGAHGPPAPATWRWRPPRRVVEECKAPVARPGSAFAALAELVR

Foldseek 3Di:
DLLDDDQDAAQEEEAQFQWDDPPPDIDGDFLVRVLSRGVSHADPPGDHYYFYDPDPPDPRGGDDPVSVCCSVVVPDDDQQADADADPDFFQQALVSRLCRRQDADPDRRYGHDDDDLLSLLSVVQCVDCVRRVLQHHSVSSVQLSVLSPQDQLQPPGNVVVSVVSVVLSVQPSVWADDQVVLVVQLVVLLDLDDALVSLSNSLSSLVSSLVQLCDPTHHPPSVVSNVSSVVSNVSSVVSSVVNVVVVVVVVVLVVVVVVVDPPLQPFDWDDDPQFIDTSNHTQAGHDQLDTDGDPPDDDPCNVSPVNNCVNCSLVVSLVVLLVQLVCLVVVNFDWDDDLQFIDGPNHTQWGWADDPHLLDTDTGGDPSLVPHDPVSSVSNRVSVVVSVCVLSVLCVLLVLLQVVLPDPVLDPLLSQLSNVCSLLQFKDWPFPSSPVVDDPVNVVVCVVSQWDDFLTMIGRPSSLALSSLQVSVSSCSNPPNPDAARADHVSQQKAADDPRHDHRQWDDQDRMTGGPVSLRVLVVVVVVQCVVQPQDWDARDCPSVVVSVDDPNSSVSSCVSSQKDWDDFDDDPPPDDDDTHGITIGGDHDDPPPPPPPQPPQDPPDPCSVVSVVPD

pLDDT: mean 85.15, std 13.47, range [33.41, 97.25]

Secondary structure (DSSP, 8-state):
-TTSS-----SEEEES-SEEE-SS-EEEPPHHHHHHHHTTSEETTEE-EEEE-TT---GGGS--HHHHHHHHTT-------EEE--SS---S-HHHHHHHHTPPP-STTEEEPP--HHHHHHHHHHT-HHHHTT--SHHHHHHHHHHHT---TT---HHHHHHHHHHHHHHHTTSSBPHHHHHHHHHHH----S-HHHHHHHHHHHHHHHHHHHSTTTBTTHHHHHHHHHHHHHHHHHHHHHHHHHHHHHHHHHHHHHTT-S-GGGSPEEEETTEEEETTEEEEEEETTEEEE-TTS-HHHHHHHHHHHHHHHHHHHHHHHHHHHHHHHHT-S-EEEETTEEEETTEEEEEEEEEEETTEEEEEEPHHHHTS-HHHHHHHHHHHHHHHHHHTGGGHHHHHHHHHHT-GGG-HHHHHHHHHHHHTTTEEESTTSSGGG--HHHHHHHHHTT-EE-SSEEE-GGG-SHHHHHHHHHHHTTTT---PPPPPTT--SEEE--SS---TTEEEETTEEEEHHHHHHHHHHHHHHHHHHTTS-EE---HHHHHTT--HHHHHHHHHHTTEEEEPPPPPPTT--SPPPPPEEEE-PPP------------TT-TTGGGGGS--

Radius of gyration: 51.03 Å; chains: 1; bounding box: 96×70×149 Å